Protein AF-0000000072191963 (afdb_homodimer)

Foldseek 3Di:
DDPDDQLAWEWEWELFEQWTWIWIAGSLHTPDIDIDRPSVCCLVCVVVVVVVVCVVSVHDLQRAAEYEYAQDDGDPVRNCSRLVVVVVSCVSHPHWYFYDHFQQLLQLQVCQVVFPAFQEKEWEWEDDDDQKTWIWIWTDHTNLAGTHTPDDIAIDGLLVNLVVVVPDPTQAYEYEACRCLVPVVSNVVQVVDPRYDYDDPSHGRDPSSSSSRRVVTDTDSDRDHHDDDPHPCVLVCVLVVCVVVVHDNVVVNVVVVVVVPPPPDPPD/DDPDDQLAWEWEWELFEQWTWIWIAGSLHTPDIDIDRPSVCCLVCVVVVVVVVCVVSVHDLQRAAEYEYAQDDGDPVRNCSRLVVVVVSCVSHPHWYFYDHFQQLLQLQVCQVVFPAFQEKEWEWEDDDPQKTWIWIWTDHTNLAGTHTPDDIAIDGLLVNLVVVVPDPTQAYEYEACRCLVPVVSNVVQVVDPRYDYDDVSHGRDPSSSSSRRVVTDTHSDRDHHDDDPHPPPLVCVLVVCVVVVHDNVVSNVVVVVVVPPDPDPPD

Nearest PDB structures (foldseek):
  5br9-assembly3_E  TM=8.295E-01  e=6.838E-15  Pseudomonas aeruginosa PAO1
  4y0w-assembly1_B-2  TM=8.269E-01  e=1.492E-14  Pseudomonas aeruginosa PAO579
  4wq5-assembly2_C  TM=8.531E-01  e=8.000E-14  Escherichia coli K-12
  4y0w-assembly1_C-2  TM=8.483E-01  e=7.095E-14  Pseudomonas aeruginosa PAO579
  6z81-assembly2_D  TM=8.475E-01  e=1.293E-13  Escherichia coli

Structure (mmCIF, N/CA/C/O backbone):
data_AF-0000000072191963-model_v1
#
loop_
_entity.id
_entity.type
_entity.pdbx_description
1 polymer 'TsaB protein, required for threonylcarbamoyladenosine (T(6)A) formation in tRNA'
#
loop_
_atom_site.group_PDB
_atom_site.id
_atom_site.type_symbol
_atom_site.label_atom_id
_atom_site.label_alt_id
_atom_site.label_comp_id
_atom_site.label_asym_id
_atom_site.label_entity_id
_atom_site.label_seq_id
_atom_site.pdbx_PDB_ins_code
_atom_site.Cartn_x
_atom_site.Cartn_y
_atom_site.Cartn_z
_atom_site.occupancy
_atom_site.B_iso_or_equiv
_atom_site.auth_seq_id
_atom_site.auth_comp_id
_atom_site.auth_asym_id
_atom_site.auth_atom_id
_atom_site.pdbx_PDB_model_num
ATOM 1 N N . MET A 1 1 ? 4.445 -15 33.094 1 25.83 1 MET A N 1
ATOM 2 C CA . MET A 1 1 ? 4.691 -13.852 32.25 1 25.83 1 MET A CA 1
ATOM 3 C C . MET A 1 1 ? 3.5 -13.594 31.328 1 25.83 1 MET A C 1
ATOM 5 O O . MET A 1 1 ? 3.102 -14.469 30.547 1 25.83 1 MET A O 1
ATOM 9 N N . ASP A 1 2 ? 2.391 -12.797 31.594 1 32.22 2 ASP A N 1
ATOM 10 C CA . ASP A 1 2 ? 0.971 -12.805 31.25 1 32.22 2 ASP A CA 1
ATOM 11 C C . ASP A 1 2 ? 0.77 -12.773 29.734 1 32.22 2 ASP A C 1
ATOM 13 O O . ASP A 1 2 ? 1.275 -11.883 29.062 1 32.22 2 ASP A O 1
ATOM 17 N N . ALA A 1 3 ? 0.631 -13.781 28.938 1 36.81 3 ALA A N 1
ATOM 18 C CA . ALA A 1 3 ? 0.238 -14.141 27.578 1 36.81 3 ALA A CA 1
ATOM 19 C C . ALA A 1 3 ? -0.655 -13.07 26.969 1 36.81 3 ALA A C 1
ATOM 21 O O . ALA A 1 3 ? -1.128 -13.219 25.828 1 36.81 3 ALA A O 1
ATOM 22 N N . GLN A 1 4 ? -1.586 -12.195 27.547 1 42.5 4 GLN A N 1
ATOM 23 C CA . GLN A 1 4 ? -2.82 -11.438 27.359 1 42.5 4 GLN A CA 1
ATOM 24 C C . GLN A 1 4 ? -2.613 -10.273 26.391 1 42.5 4 GLN A C 1
ATOM 26 O O . GLN A 1 4 ? -3.561 -9.828 25.75 1 42.5 4 GLN A O 1
ATOM 31 N N . HIS A 1 5 ? -1.718 -9.055 26.641 1 55.09 5 HIS A N 1
ATOM 32 C CA . HIS A 1 5 ? -2.018 -7.637 26.469 1 55.09 5 HIS A CA 1
ATOM 33 C C . HIS A 1 5 ? -1.832 -7.199 25.016 1 55.09 5 HIS A C 1
ATOM 35 O O . HIS A 1 5 ? -0.91 -6.441 24.719 1 55.09 5 HIS A O 1
ATOM 41 N N . GLY A 1 6 ? -2.178 -7.793 24.188 1 79.06 6 GLY A N 1
ATOM 42 C CA . GLY A 1 6 ? -2.176 -7.266 22.844 1 79.06 6 GLY A CA 1
ATOM 43 C C . GLY A 1 6 ? -2.92 -5.953 22.703 1 79.06 6 GLY A C 1
ATOM 44 O O . GLY A 1 6 ? -3.617 -5.531 23.641 1 79.06 6 GLY A O 1
ATOM 45 N N . THR A 1 7 ? -2.621 -5.059 21.75 1 89.19 7 THR A N 1
ATOM 46 C CA . THR A 1 7 ? -3.227 -3.752 21.531 1 89.19 7 THR A CA 1
ATOM 47 C C . THR A 1 7 ? -4.688 -3.898 21.109 1 89.19 7 THR A C 1
ATOM 49 O O . THR A 1 7 ? -5.445 -2.926 21.125 1 89.19 7 THR A O 1
ATOM 52 N N . GLY A 1 8 ? -5.145 -5.188 20.875 1 95.38 8 GLY A N 1
ATOM 53 C CA . GLY A 1 8 ? -6.531 -5.465 20.531 1 95.38 8 GLY A CA 1
ATOM 54 C C . GLY A 1 8 ? -6.941 -4.871 19.188 1 95.38 8 GLY A C 1
ATOM 55 O O . GLY A 1 8 ? -6.098 -4.633 18.328 1 95.38 8 GLY A O 1
ATOM 56 N N . LEU A 1 9 ? -8.273 -4.738 18.984 1 97.31 9 LEU A N 1
ATOM 57 C CA . LEU A 1 9 ? -8.836 -4.199 17.75 1 97.31 9 LEU A CA 1
ATOM 58 C C . LEU A 1 9 ? -8.602 -2.693 17.672 1 97.31 9 LEU A C 1
ATOM 60 O O . LEU A 1 9 ? -8.852 -1.965 18.641 1 97.31 9 LEU A O 1
ATOM 64 N N . GLU A 1 10 ? -8.109 -2.227 16.547 1 98.31 10 GLU A N 1
ATOM 65 C CA . GLU A 1 10 ? -7.773 -0.818 16.359 1 98.31 10 GLU A CA 1
ATOM 66 C C . GLU A 1 10 ? -8.219 -0.326 14.984 1 98.31 10 GLU A C 1
ATOM 68 O O . GLU A 1 10 ? -8.109 -1.055 13.992 1 98.31 10 GLU A O 1
ATOM 73 N N . LEU A 1 11 ? -8.719 0.907 14.93 1 98.62 11 LEU A N 1
ATOM 74 C CA . LEU A 1 11 ? -9.078 1.602 13.695 1 98.62 11 LEU A CA 1
ATOM 75 C C . LEU A 1 11 ? -8.164 2.795 13.461 1 98.62 11 LEU A C 1
ATOM 77 O O . LEU A 1 11 ? -7.949 3.611 14.359 1 98.62 11 LEU A O 1
ATOM 81 N N . ILE A 1 12 ? -7.562 2.857 12.297 1 98.88 12 ILE A N 1
ATOM 82 C CA . ILE A 1 12 ? -6.715 3.975 11.891 1 98.88 12 ILE A CA 1
ATOM 83 C C . ILE A 1 12 ? -7.363 4.715 10.719 1 98.88 12 ILE A C 1
ATOM 85 O O . ILE A 1 12 ? -7.73 4.098 9.719 1 98.88 12 ILE A O 1
ATOM 89 N N . LEU A 1 13 ? -7.555 6.035 10.828 1 98.69 13 LEU A N 1
ATOM 90 C CA . LEU A 1 13 ? -8.211 6.84 9.805 1 98.69 13 LEU A CA 1
ATOM 91 C C . LEU A 1 13 ? -7.324 7.992 9.359 1 98.69 13 LEU A C 1
ATOM 93 O O . LEU A 1 13 ? -6.652 8.617 10.18 1 98.69 13 LEU A O 1
ATOM 97 N N . ASN A 1 14 ? -7.27 8.273 8.07 1 98.56 14 ASN A N 1
ATOM 98 C CA . ASN A 1 14 ? -6.574 9.414 7.492 1 98.56 14 ASN A CA 1
ATOM 99 C C . ASN A 1 14 ? -7.344 10.008 6.316 1 98.56 14 ASN A C 1
ATOM 101 O O . ASN A 1 14 ? -7.773 9.281 5.422 1 98.56 14 ASN A O 1
ATOM 105 N N . ALA A 1 15 ? -7.602 11.227 6.32 1 97.5 15 ALA A N 1
ATOM 106 C CA . ALA A 1 15 ? -8.195 11.961 5.203 1 97.5 15 ALA A CA 1
ATOM 107 C C . ALA A 1 15 ? -7.59 13.359 5.082 1 97.5 15 ALA A C 1
ATOM 109 O O . ALA A 1 15 ? -8.281 14.312 4.723 1 97.5 15 ALA A O 1
ATOM 110 N N . ALA A 1 16 ? -6.32 13.477 5.457 1 95.31 16 ALA A N 1
ATOM 111 C CA . ALA A 1 16 ? -5.672 14.781 5.555 1 95.31 16 ALA A CA 1
ATOM 112 C C . ALA A 1 16 ? -5.469 15.398 4.172 1 95.31 16 ALA A C 1
ATOM 114 O O . ALA A 1 16 ? -5.504 16.625 4.02 1 95.31 16 ALA A O 1
ATOM 115 N N . GLU A 1 17 ? -5.211 14.57 3.154 1 93.62 17 GLU A N 1
ATOM 116 C CA . GLU A 1 17 ? -4.938 15.156 1.846 1 93.62 17 GLU A CA 1
ATOM 117 C C . GLU A 1 17 ? -5.148 14.141 0.729 1 93.62 17 GLU A C 1
ATOM 119 O O . GLU A 1 17 ? -4.375 13.188 0.591 1 93.62 17 GLU A O 1
ATOM 124 N N . GLY A 1 18 ? -6.203 14.305 -0.065 1 92.88 18 GLY A N 1
ATOM 125 C CA . GLY A 1 18 ? -6.367 13.695 -1.377 1 92.88 18 GLY A CA 1
ATOM 126 C C . GLY A 1 18 ? -6.852 12.258 -1.316 1 92.88 18 GLY A C 1
ATOM 127 O O . GLY A 1 18 ? -7.336 11.719 -2.312 1 92.88 18 GLY A O 1
ATOM 128 N N . VAL A 1 19 ? -6.699 11.562 -0.203 1 96.5 19 VAL A N 1
ATOM 129 C CA . VAL A 1 19 ? -7.059 10.148 -0.099 1 96.5 19 VAL A CA 1
ATOM 130 C C . VAL A 1 19 ? -7.703 9.883 1.259 1 96.5 19 VAL A C 1
ATOM 132 O O . VAL A 1 19 ? -7.273 10.43 2.277 1 96.5 19 VAL A O 1
ATOM 135 N N . LEU A 1 20 ? -8.781 9.125 1.276 1 97.88 20 LEU A N 1
ATOM 136 C CA . LEU A 1 20 ? -9.328 8.555 2.504 1 97.88 20 LEU A CA 1
ATOM 137 C C . LEU A 1 20 ? -8.742 7.176 2.775 1 97.88 20 LEU A C 1
ATOM 139 O O . LEU A 1 20 ? -8.828 6.281 1.933 1 97.88 20 LEU A O 1
ATOM 143 N N . GLN A 1 21 ? -8.078 7.035 3.875 1 98.5 21 GLN A N 1
ATOM 144 C CA . GLN A 1 21 ? -7.473 5.762 4.254 1 98.5 21 GLN A CA 1
ATOM 145 C C . GLN A 1 21 ? -8.125 5.195 5.512 1 98.5 21 GLN A C 1
ATOM 147 O O . GLN A 1 21 ? -8.336 5.918 6.488 1 98.5 21 GLN A O 1
ATOM 152 N N . ILE A 1 22 ? -8.539 3.969 5.492 1 98.62 22 ILE A N 1
ATOM 153 C CA . ILE A 1 22 ? -9.148 3.215 6.582 1 98.62 22 ILE A CA 1
ATOM 154 C C . ILE A 1 22 ? -8.352 1.937 6.832 1 98.62 22 ILE A C 1
ATOM 156 O O . ILE A 1 22 ? -8.219 1.096 5.938 1 98.62 22 ILE A O 1
ATOM 160 N N . VAL A 1 23 ? -7.793 1.789 7.992 1 98.81 23 VAL A N 1
ATOM 161 C CA . VAL A 1 23 ? -7.027 0.593 8.328 1 98.81 23 VAL A CA 1
ATOM 162 C C . VAL A 1 23 ? -7.574 -0.024 9.617 1 98.81 23 VAL A C 1
ATOM 164 O O . VAL A 1 23 ? -7.828 0.685 10.594 1 98.81 23 VAL A O 1
ATOM 167 N N . VAL A 1 24 ? -7.82 -1.275 9.625 1 98.56 24 VAL A N 1
ATOM 168 C CA . VAL A 1 24 ? -8.211 -2.031 10.812 1 98.56 24 VAL A CA 1
ATOM 169 C C . VAL A 1 24 ? -7.117 -3.033 11.172 1 98.56 24 VAL A C 1
ATOM 171 O O . VAL A 1 24 ? -6.66 -3.799 10.312 1 98.56 24 VAL A O 1
ATOM 174 N N . THR A 1 25 ? -6.664 -2.986 12.344 1 98.06 25 THR A N 1
ATOM 175 C CA . THR A 1 25 ? -5.66 -3.928 12.836 1 98.06 25 THR A CA 1
ATOM 176 C C . THR A 1 25 ? -6.164 -4.66 14.07 1 98.06 25 THR A C 1
ATOM 178 O O . THR A 1 25 ? -7.098 -4.203 14.734 1 98.06 25 THR A O 1
ATOM 181 N N . GLU A 1 26 ? -5.684 -5.758 14.359 1 97.25 26 GLU A N 1
ATOM 182 C CA . GLU A 1 26 ? -5.82 -6.496 15.609 1 97.25 26 GLU A CA 1
ATOM 183 C C . GLU A 1 26 ? -4.461 -6.941 16.141 1 97.25 26 GLU A C 1
ATOM 185 O O . GLU A 1 26 ? -3.709 -7.625 15.438 1 97.25 26 GLU A O 1
ATOM 190 N N . ASP A 1 27 ? -4.148 -6.508 17.344 1 96.62 27 ASP A N 1
ATOM 191 C CA . ASP A 1 27 ? -2.834 -6.773 17.922 1 96.62 27 ASP A CA 1
ATOM 192 C C . ASP A 1 27 ? -1.719 -6.43 16.938 1 96.62 27 ASP A C 1
ATOM 194 O O . ASP A 1 27 ? -0.814 -7.234 16.703 1 96.62 27 ASP A O 1
ATOM 198 N N . GLU A 1 28 ? -1.918 -5.301 16.203 1 93.62 28 GLU A N 1
ATOM 199 C CA . GLU A 1 28 ? -0.947 -4.645 15.336 1 93.62 28 GLU A CA 1
ATOM 200 C C . GLU A 1 28 ? -0.779 -5.402 14.023 1 93.62 28 GLU A C 1
ATOM 202 O O . GLU A 1 28 ? 0.111 -5.09 13.234 1 93.62 28 GLU A O 1
ATOM 207 N N . HIS A 1 29 ? -1.646 -6.371 13.781 1 95.06 29 HIS A N 1
ATOM 208 C CA . HIS A 1 29 ? -1.718 -7.035 12.484 1 95.06 29 HIS A CA 1
ATOM 209 C C . HIS A 1 29 ? -2.859 -6.477 11.641 1 95.06 29 HIS A C 1
ATOM 211 O O . HIS A 1 29 ? -3.984 -6.336 12.125 1 95.06 29 HIS A O 1
ATOM 217 N N . ILE A 1 30 ? -2.559 -6.188 10.453 1 97.44 30 ILE A N 1
ATOM 218 C CA . ILE A 1 30 ? -3.559 -5.574 9.586 1 97.44 30 ILE A CA 1
ATOM 219 C C . ILE A 1 30 ? -4.625 -6.602 9.219 1 97.44 30 ILE A C 1
ATOM 221 O O . ILE A 1 30 ? -4.305 -7.707 8.773 1 97.44 30 ILE A O 1
ATOM 225 N N . LEU A 1 31 ? -5.883 -6.254 9.422 1 97.62 31 LEU A N 1
ATOM 226 C CA . LEU A 1 31 ? -7.012 -7.051 8.961 1 97.62 31 LEU A CA 1
ATOM 227 C C . LEU A 1 31 ? -7.527 -6.539 7.617 1 97.62 31 LEU A C 1
ATOM 229 O O . LEU A 1 31 ? -7.957 -7.324 6.773 1 97.62 31 LEU A O 1
ATOM 233 N N . CYS A 1 32 ? -7.473 -5.215 7.477 1 98 32 CYS A N 1
ATOM 234 C CA . CYS A 1 32 ? -7.945 -4.578 6.254 1 98 32 CYS A CA 1
ATOM 235 C C . CYS A 1 32 ? -7.316 -3.199 6.078 1 98 32 CYS A C 1
ATOM 237 O O . CYS A 1 32 ? -7.109 -2.479 7.055 1 98 32 CYS A O 1
ATOM 239 N N . ALA A 1 33 ? -6.992 -2.865 4.879 1 98.5 33 ALA A N 1
ATOM 240 C CA . ALA A 1 33 ? -6.531 -1.534 4.496 1 98.5 33 ALA A CA 1
ATOM 241 C C . ALA A 1 33 ? -7.23 -1.058 3.225 1 98.5 33 ALA A C 1
ATOM 243 O O . ALA A 1 33 ? -7.266 -1.774 2.223 1 98.5 33 ALA A O 1
ATOM 244 N N . GLN A 1 34 ? -7.812 0.126 3.314 1 98.19 34 GLN A N 1
ATOM 245 C CA . GLN A 1 34 ? -8.5 0.708 2.166 1 98.19 34 GLN A CA 1
ATOM 246 C C . GLN A 1 34 ? -7.977 2.107 1.861 1 98.19 34 GLN A C 1
ATOM 248 O O . GLN A 1 34 ? -7.695 2.883 2.777 1 98.19 34 GLN A O 1
ATOM 253 N N . GLU A 1 35 ? -7.84 2.404 0.641 1 98.12 35 GLU A N 1
ATOM 254 C CA . GLU A 1 35 ? -7.555 3.738 0.123 1 98.12 35 GLU A CA 1
ATOM 255 C C . GLU A 1 35 ? -8.594 4.164 -0.906 1 98.12 35 GLU A C 1
ATOM 257 O O . GLU A 1 35 ? -8.867 3.438 -1.864 1 98.12 35 GLU A O 1
ATOM 262 N N . TRP A 1 36 ? -9.234 5.254 -0.66 1 97.69 36 TRP A N 1
ATOM 263 C CA . TRP A 1 36 ? -10.219 5.84 -1.561 1 97.69 36 TRP A CA 1
ATOM 264 C C . TRP A 1 36 ? -9.727 7.176 -2.111 1 97.69 36 TRP A C 1
ATOM 266 O O . TRP A 1 36 ? -9.555 8.141 -1.358 1 97.69 36 TRP A O 1
ATOM 276 N N . TYR A 1 37 ? -9.484 7.195 -3.412 1 95.88 37 TYR A N 1
ATOM 277 C CA . TYR A 1 37 ? -8.938 8.391 -4.039 1 95.88 37 TYR A CA 1
ATOM 278 C C . TYR A 1 37 ? -10.047 9.289 -4.578 1 95.88 37 TYR A C 1
ATOM 280 O O . TYR A 1 37 ? -10.008 9.703 -5.738 1 95.88 37 TYR A O 1
ATOM 288 N N . ARG A 1 38 ? -11.078 9.414 -3.859 1 88.81 38 ARG A N 1
ATOM 289 C CA . ARG A 1 38 ? -12.203 10.32 -4.059 1 88.81 38 ARG A CA 1
ATOM 290 C C . ARG A 1 38 ? -12.469 11.148 -2.811 1 88.81 38 ARG A C 1
ATOM 292 O O . ARG A 1 38 ? -13.555 11.086 -2.234 1 88.81 38 ARG A O 1
ATOM 299 N N . SER A 1 39 ? -11.508 11.922 -2.555 1 80.94 39 SER A N 1
ATOM 300 C CA . SER A 1 39 ? -11.547 12.648 -1.292 1 80.94 39 SER A CA 1
ATOM 301 C C . SER A 1 39 ? -12.766 13.57 -1.227 1 80.94 39 SER A C 1
ATOM 303 O O . SER A 1 39 ? -13.281 13.852 -0.141 1 80.94 39 SER A O 1
ATOM 305 N N . GLU A 1 40 ? -13.289 14.023 -2.324 1 84.75 40 GLU A N 1
ATOM 306 C CA . GLU A 1 40 ? -14.461 14.891 -2.375 1 84.75 40 GLU A CA 1
ATOM 307 C C . GLU A 1 40 ? -15.719 14.148 -1.935 1 84.75 40 GLU A C 1
ATOM 309 O O . GLU A 1 40 ? -16.734 14.766 -1.604 1 84.75 40 GLU A O 1
ATOM 314 N N . ARG A 1 41 ? -15.602 12.852 -1.832 1 86.94 41 ARG A N 1
ATOM 315 C CA . ARG A 1 41 ? -16.75 12.031 -1.437 1 86.94 41 ARG A CA 1
ATOM 316 C C . ARG A 1 41 ? -16.484 11.336 -0.102 1 86.94 41 ARG A C 1
ATOM 318 O O . ARG A 1 41 ? -17.172 10.367 0.244 1 86.94 41 ARG A O 1
ATOM 325 N N . ALA A 1 42 ? -15.477 11.781 0.571 1 89 42 ALA A N 1
ATOM 326 C CA . ALA A 1 42 ? -15.062 11.086 1.788 1 89 42 ALA A CA 1
ATOM 327 C C . ALA A 1 42 ? -16.219 10.984 2.779 1 89 42 ALA A C 1
ATOM 329 O O . ALA A 1 42 ? -16.391 9.961 3.441 1 89 42 ALA A O 1
ATOM 330 N N . THR A 1 43 ? -17.016 12.023 2.902 1 88.38 43 THR A N 1
ATOM 331 C CA . THR A 1 43 ? -18.141 12.047 3.834 1 88.38 43 THR A CA 1
ATOM 332 C C . THR A 1 43 ? -19.156 10.969 3.488 1 88.38 43 THR A C 1
ATOM 334 O O . THR A 1 43 ? -19.703 10.312 4.379 1 88.38 43 THR A O 1
ATOM 337 N N . GLU A 1 44 ? -19.328 10.781 2.225 1 92.69 44 GLU A N 1
ATOM 338 C CA . GLU A 1 44 ? -20.297 9.789 1.758 1 92.69 44 GLU A CA 1
ATOM 339 C C . GLU A 1 44 ? -19.734 8.383 1.824 1 92.69 44 GLU A C 1
ATOM 341 O O . GLU A 1 44 ? -20.469 7.41 1.995 1 92.69 44 GLU A O 1
ATOM 346 N N . ILE A 1 45 ? -18.453 8.25 1.747 1 95.25 45 ILE A N 1
ATOM 347 C CA . ILE A 1 45 ? -17.797 6.957 1.604 1 95.25 45 ILE A CA 1
ATOM 348 C C . ILE A 1 45 ? -17.516 6.367 2.984 1 95.25 45 ILE A C 1
ATOM 350 O O . ILE A 1 45 ? -17.641 5.16 3.189 1 95.25 45 ILE A O 1
ATOM 354 N N . LEU A 1 46 ? -17.141 7.211 3.93 1 96.81 46 LEU A N 1
ATOM 355 C CA . LEU A 1 46 ? -16.547 6.742 5.172 1 96.81 46 LEU A CA 1
ATOM 356 C C . LEU A 1 46 ? -17.516 5.871 5.953 1 96.81 46 LEU A C 1
ATOM 358 O O . LEU A 1 46 ? -17.203 4.734 6.312 1 96.81 46 LEU A O 1
ATOM 362 N N . ALA A 1 47 ? -18.734 6.344 6.223 1 95 47 ALA A N 1
ATOM 363 C CA . ALA A 1 47 ? -19.688 5.629 7.074 1 95 47 ALA A CA 1
ATOM 364 C C . ALA A 1 47 ? -20.078 4.289 6.457 1 95 47 ALA A C 1
ATOM 366 O O . ALA A 1 47 ? -19.984 3.248 7.105 1 95 47 ALA A O 1
ATOM 367 N N . PRO A 1 48 ? -20.5 4.25 5.129 1 94.81 48 PRO A N 1
ATOM 368 C CA . PRO A 1 48 ? -20.797 2.963 4.496 1 94.81 48 PRO A CA 1
ATOM 369 C C . PRO A 1 48 ? -19.594 2.014 4.504 1 94.81 48 PRO A C 1
ATOM 371 O O . PRO A 1 48 ? -19.766 0.804 4.684 1 94.81 48 PRO A O 1
ATOM 374 N N . ALA A 1 49 ? -18.406 2.52 4.246 1 95.88 49 ALA A N 1
ATOM 375 C CA . ALA A 1 49 ? -17.203 1.688 4.25 1 95.88 49 ALA A CA 1
ATOM 376 C C . ALA A 1 49 ? -16.984 1.041 5.617 1 95.88 49 ALA A C 1
ATOM 378 O O . ALA A 1 49 ? -16.672 -0.148 5.703 1 95.88 49 ALA A O 1
ATOM 379 N N . LEU A 1 50 ? -17.188 1.828 6.664 1 97 50 LEU A N 1
ATOM 380 C CA . LEU A 1 50 ? -17.016 1.304 8.016 1 97 50 LEU A CA 1
ATOM 381 C C . LEU A 1 50 ? -18.047 0.22 8.305 1 97 50 LEU A C 1
ATOM 383 O O . LEU A 1 50 ? -17.734 -0.79 8.938 1 97 50 LEU A O 1
ATOM 387 N N . ALA A 1 51 ? -19.266 0.446 7.883 1 95.5 51 ALA A N 1
ATOM 388 C CA . ALA A 1 51 ? -20.328 -0.544 8.086 1 95.5 51 ALA A CA 1
ATOM 389 C C . ALA A 1 51 ? -19.984 -1.854 7.375 1 95.5 51 ALA A C 1
ATOM 391 O O . ALA A 1 51 ? -20.109 -2.932 7.965 1 95.5 51 ALA A O 1
ATOM 392 N N . GLU A 1 52 ? -19.594 -1.744 6.137 1 94.12 52 GLU A N 1
ATOM 393 C CA . GLU A 1 52 ? -19.219 -2.916 5.352 1 94.12 52 GLU A CA 1
ATOM 394 C C . GLU A 1 52 ? -18.016 -3.639 5.973 1 94.12 52 GLU A C 1
ATOM 396 O O . GLU A 1 52 ? -17.984 -4.871 6.016 1 94.12 52 GLU A O 1
ATOM 401 N N . LEU A 1 53 ? -17.047 -2.904 6.434 1 95.69 53 LEU A N 1
ATOM 402 C CA . LEU A 1 53 ? -15.852 -3.471 7.062 1 95.69 53 LEU A CA 1
ATOM 403 C C . LEU A 1 53 ? -16.234 -4.297 8.289 1 95.69 53 LEU A C 1
ATOM 405 O O . LEU A 1 53 ? -15.75 -5.422 8.453 1 95.69 53 LEU A O 1
ATOM 409 N N . ALA A 1 54 ? -17.094 -3.723 9.133 1 95.81 54 ALA A N 1
ATOM 410 C CA . ALA A 1 54 ? -17.5 -4.422 10.344 1 95.81 54 ALA A CA 1
ATOM 411 C C . ALA A 1 54 ? -18.203 -5.742 10 1 95.81 54 ALA A C 1
ATOM 413 O O . ALA A 1 54 ? -17.906 -6.777 10.602 1 95.81 54 ALA A O 1
ATOM 414 N N . THR A 1 55 ? -19.047 -5.703 9 1 94.5 55 THR A N 1
ATOM 415 C CA . THR A 1 55 ? -19.797 -6.887 8.578 1 94.5 55 THR A CA 1
ATOM 416 C C . THR A 1 55 ? -18.859 -7.938 8 1 94.5 55 THR A C 1
ATOM 418 O O . THR A 1 55 ? -18.891 -9.102 8.398 1 94.5 55 THR A O 1
ATOM 421 N N . SER A 1 56 ? -17.984 -7.535 7.102 1 93.88 56 SER A N 1
ATOM 422 C CA . SER A 1 56 ? -17.094 -8.438 6.375 1 93.88 56 SER A CA 1
ATOM 423 C C . SER A 1 56 ? -16.078 -9.07 7.309 1 93.88 56 SER A C 1
ATOM 425 O O . SER A 1 56 ? -15.695 -10.234 7.129 1 93.88 56 SER A O 1
ATOM 427 N N . LEU A 1 57 ? -15.609 -8.328 8.297 1 94.5 57 LEU A N 1
ATOM 428 C CA . LEU A 1 57 ? -14.602 -8.828 9.227 1 94.5 57 LEU A CA 1
ATOM 429 C C . LEU A 1 57 ? -15.258 -9.531 10.414 1 94.5 57 LEU A C 1
ATOM 431 O O . LEU A 1 57 ? -14.578 -10.203 11.195 1 94.5 57 LEU A O 1
ATOM 435 N N . GLY A 1 58 ? -16.578 -9.359 10.578 1 94.19 58 GLY A N 1
ATOM 436 C CA . GLY A 1 58 ? -17.266 -9.938 11.719 1 94.19 58 GLY A CA 1
ATOM 437 C C . GLY A 1 58 ? -16.906 -9.281 13.039 1 94.19 58 GLY A C 1
ATOM 438 O O . GLY A 1 58 ? -16.703 -9.969 14.047 1 94.19 58 GLY A O 1
ATOM 439 N N . ILE A 1 59 ? -16.688 -7.996 13.039 1 94.44 59 ILE A N 1
ATOM 440 C CA . ILE A 1 59 ? -16.312 -7.281 14.25 1 94.44 59 ILE A CA 1
ATOM 441 C C . ILE A 1 59 ? -17.406 -6.273 14.617 1 94.44 59 ILE A C 1
ATOM 443 O O . ILE A 1 59 ? -18.281 -5.973 13.805 1 94.44 59 ILE A O 1
ATOM 447 N N . ARG A 1 60 ? -17.406 -5.844 15.883 1 96.12 60 ARG A N 1
ATOM 448 C CA . ARG A 1 60 ? -18.203 -4.727 16.375 1 96.12 60 ARG A CA 1
ATOM 449 C C . ARG A 1 60 ? -17.328 -3.523 16.703 1 96.12 60 ARG A C 1
ATOM 451 O O . ARG A 1 60 ? -16.297 -3.662 17.359 1 96.12 60 ARG A O 1
ATOM 458 N N . TRP A 1 61 ? -17.688 -2.398 16.234 1 95.81 61 TRP A N 1
ATOM 459 C CA . TRP A 1 61 ? -16.891 -1.197 16.469 1 95.81 61 TRP A CA 1
ATOM 460 C C . TRP A 1 61 ? -16.828 -0.875 17.953 1 95.81 61 TRP A C 1
ATOM 462 O O . TRP A 1 61 ? -15.898 -0.22 18.422 1 95.81 61 TRP A O 1
ATOM 472 N N . SER A 1 62 ? -17.812 -1.338 18.75 1 95.44 62 SER A N 1
ATOM 473 C CA . SER A 1 62 ? -17.797 -1.155 20.203 1 95.44 62 SER A CA 1
ATOM 474 C C . SER A 1 62 ? -16.656 -1.92 20.844 1 95.44 62 SER A C 1
ATOM 476 O O . SER A 1 62 ? -16.312 -1.682 22.016 1 95.44 62 SER A O 1
ATOM 478 N N . ASP A 1 63 ? -16.062 -2.834 20.141 1 96.12 63 ASP A N 1
ATOM 479 C CA . ASP A 1 63 ? -14.977 -3.66 20.672 1 96.12 63 ASP A CA 1
ATOM 480 C C . ASP A 1 63 ? -13.625 -2.996 20.453 1 96.12 63 ASP A C 1
ATOM 482 O O . ASP A 1 63 ? -12.594 -3.51 20.906 1 96.12 63 ASP A O 1
ATOM 486 N N . LEU A 1 64 ? -13.617 -1.867 19.812 1 97 64 LEU A N 1
ATOM 487 C CA . LEU A 1 64 ? -12.367 -1.153 19.578 1 97 64 LEU A CA 1
ATOM 488 C C . LEU A 1 64 ? -11.68 -0.814 20.891 1 97 64 LEU A C 1
ATOM 490 O O . LEU A 1 64 ? -12.312 -0.287 21.812 1 97 64 LEU A O 1
ATOM 494 N N . ARG A 1 65 ? -10.438 -1.107 20.922 1 97.06 65 ARG A N 1
ATOM 495 C CA . ARG A 1 65 ? -9.633 -0.698 22.062 1 97.06 65 ARG A CA 1
ATOM 496 C C . ARG A 1 65 ? -8.914 0.617 21.781 1 97.06 65 ARG A C 1
ATOM 498 O O . ARG A 1 65 ? -8.711 1.424 22.703 1 97.06 65 ARG A O 1
ATOM 505 N N . ARG A 1 66 ? -8.594 0.811 20.547 1 97.62 66 ARG A N 1
ATOM 506 C CA . ARG A 1 66 ? -7.824 1.979 20.141 1 97.62 66 ARG A CA 1
ATOM 507 C C . ARG A 1 66 ? -8.328 2.535 18.812 1 97.62 66 ARG A C 1
ATOM 509 O O . ARG A 1 66 ? -8.781 1.782 17.953 1 97.62 66 ARG A O 1
ATOM 516 N N . MET A 1 67 ? -8.281 3.811 18.688 1 98.31 67 MET A N 1
ATOM 517 C CA . MET A 1 67 ? -8.438 4.504 17.422 1 98.31 67 MET A CA 1
ATOM 518 C C . MET A 1 67 ? -7.344 5.543 17.219 1 98.31 67 MET A C 1
ATOM 520 O O . MET A 1 67 ? -7.031 6.309 18.125 1 98.31 67 MET A O 1
ATOM 524 N N . ALA A 1 68 ? -6.715 5.523 16.109 1 98.69 68 ALA A N 1
ATOM 525 C CA . ALA A 1 68 ? -5.73 6.531 15.734 1 98.69 68 ALA A CA 1
ATOM 526 C C . ALA A 1 68 ? -6.184 7.305 14.5 1 98.69 68 ALA A C 1
ATOM 528 O O . ALA A 1 68 ? -6.578 6.703 13.492 1 98.69 68 ALA A O 1
ATOM 529 N N . CYS A 1 69 ? -6.176 8.609 14.562 1 98.62 69 CYS A N 1
ATOM 530 C CA . CYS A 1 69 ? -6.605 9.453 13.453 1 98.62 69 CYS A CA 1
ATOM 531 C C . CYS A 1 69 ? -5.555 10.508 13.133 1 98.62 69 CYS A C 1
ATOM 533 O O . CYS A 1 69 ? -5 11.125 14.039 1 98.62 69 CYS A O 1
ATOM 535 N N . VAL A 1 70 ? -5.262 10.664 11.852 1 98.56 70 VAL A N 1
ATOM 536 C CA . VAL A 1 70 ? -4.406 11.773 11.453 1 98.56 70 VAL A CA 1
ATOM 537 C C . VAL A 1 70 ? -5.102 13.102 11.758 1 98.56 70 VAL A C 1
ATOM 539 O O . VAL A 1 70 ? -6.223 13.336 11.305 1 98.56 70 VAL A O 1
ATOM 542 N N . ARG A 1 71 ? -4.445 13.914 12.453 1 97.06 71 ARG A N 1
ATOM 543 C CA . ARG A 1 71 ? -5.094 15.133 12.938 1 97.06 71 ARG A CA 1
ATOM 544 C C . ARG A 1 71 ? -4.641 16.344 12.141 1 97.06 71 ARG A C 1
ATOM 546 O O . ARG A 1 71 ? -5.113 17.469 12.375 1 97.06 71 ARG A O 1
ATOM 553 N N . GLY A 1 72 ? -3.686 16.25 11.281 1 94.81 72 GLY A N 1
ATOM 554 C CA . GLY A 1 72 ? -3.246 17.344 10.438 1 94.81 72 GLY A CA 1
ATOM 555 C C . GLY A 1 72 ? -1.739 17.516 10.422 1 94.81 72 GLY A C 1
ATOM 556 O O . GLY A 1 72 ? -1.005 16.672 10.93 1 94.81 72 GLY A O 1
ATOM 557 N N . PRO A 1 73 ? -1.349 18.531 9.789 1 94.19 73 PRO A N 1
ATOM 558 C CA . PRO A 1 73 ? -2.107 19.484 8.977 1 94.19 73 PRO A CA 1
ATOM 559 C C . PRO A 1 73 ? -2.652 18.875 7.691 1 94.19 73 PRO A C 1
ATOM 561 O O . PRO A 1 73 ? -2.268 17.75 7.328 1 94.19 73 PRO A O 1
ATOM 564 N N . GLY A 1 74 ? -3.658 19.609 7.066 1 92 74 GLY A N 1
ATOM 565 C CA . GLY A 1 74 ? -4.246 19.125 5.824 1 92 74 GLY A CA 1
ATOM 566 C C . GLY A 1 74 ? -5.66 19.641 5.602 1 92 74 GLY A C 1
ATOM 567 O O . GLY A 1 74 ? -6.012 20.734 6.051 1 92 74 GLY A O 1
ATOM 568 N N . SER A 1 75 ? -6.426 18.953 4.871 1 90.69 75 SER A N 1
ATOM 569 C CA . SER A 1 75 ? -7.793 19.297 4.496 1 90.69 75 SER A CA 1
ATOM 570 C C . SER A 1 75 ? -8.648 19.594 5.727 1 90.69 75 SER A C 1
ATOM 572 O O . SER A 1 75 ? -8.781 18.75 6.609 1 90.69 75 SER A O 1
ATOM 574 N N . PHE A 1 76 ? -9.203 20.766 5.836 1 89.62 76 PHE A N 1
ATOM 575 C CA . PHE A 1 76 ? -10.07 21.172 6.941 1 89.62 76 PHE A CA 1
ATOM 576 C C . PHE A 1 76 ? -11.25 20.219 7.082 1 89.62 76 PHE A C 1
ATOM 578 O O . PHE A 1 76 ? -11.508 19.703 8.172 1 89.62 76 PHE A O 1
ATOM 585 N N . THR A 1 77 ? -11.891 19.844 5.984 1 91.31 77 THR A N 1
ATOM 586 C CA . THR A 1 77 ? -13.055 18.953 5.961 1 91.31 77 THR A CA 1
ATOM 587 C C . THR A 1 77 ? -12.641 17.516 6.258 1 91.31 77 THR A C 1
ATOM 589 O O . THR A 1 77 ? -13.281 16.844 7.062 1 91.31 77 THR A O 1
ATOM 592 N N . GLY A 1 78 ? -11.578 17.031 5.676 1 94.62 78 GLY A N 1
ATOM 593 C CA . GLY A 1 78 ? -11.133 15.648 5.836 1 94.62 78 GLY A CA 1
ATOM 594 C C . GLY A 1 78 ? -10.734 15.312 7.258 1 94.62 78 GLY A C 1
ATOM 595 O O . GLY A 1 78 ? -11.117 14.266 7.781 1 94.62 78 GLY A O 1
ATOM 596 N N . ILE A 1 79 ? -9.992 16.219 7.859 1 95.12 79 ILE A N 1
ATOM 597 C CA . ILE A 1 79 ? -9.523 16.016 9.227 1 95.12 79 ILE A CA 1
ATOM 598 C C . ILE A 1 79 ? -10.719 15.977 10.18 1 95.12 79 ILE A C 1
ATOM 600 O O . ILE A 1 79 ? -10.836 15.055 10.992 1 95.12 79 ILE A O 1
ATOM 604 N N . ARG A 1 80 ? -11.602 16.875 10.055 1 94.94 80 ARG A N 1
ATOM 605 C CA . ARG A 1 80 ? -12.75 16.938 10.945 1 94.94 80 ARG A CA 1
ATOM 606 C C . ARG A 1 80 ? -13.664 15.734 10.75 1 94.94 80 ARG A C 1
ATOM 608 O O . ARG A 1 80 ? -14.273 15.242 11.695 1 94.94 80 ARG A O 1
ATOM 615 N N . LEU A 1 81 ? -13.789 15.336 9.508 1 96.5 81 LEU A N 1
ATOM 616 C CA . LEU A 1 81 ? -14.602 14.156 9.219 1 96.5 81 LEU A CA 1
ATOM 617 C C . LEU A 1 81 ? -14.102 12.945 10.008 1 96.5 81 LEU A C 1
ATOM 619 O O . LEU A 1 81 ? -14.891 12.266 10.672 1 96.5 81 LEU A O 1
ATOM 623 N N . THR A 1 82 ? -12.82 12.648 9.945 1 97.5 82 THR A N 1
ATOM 624 C CA . THR A 1 82 ? -12.258 11.469 10.602 1 97.5 82 THR A CA 1
ATOM 625 C C . THR A 1 82 ? -12.305 11.625 12.125 1 97.5 82 THR A C 1
ATOM 627 O O . THR A 1 82 ? -12.625 10.672 12.836 1 97.5 82 THR A O 1
ATOM 630 N N . LEU A 1 83 ? -12.016 12.859 12.594 1 97.31 83 LEU A N 1
ATOM 631 C CA . LEU A 1 83 ? -12.016 13.086 14.031 1 97.31 83 LEU A CA 1
ATOM 632 C C . LEU A 1 83 ? -13.422 13 14.594 1 97.31 83 LEU A C 1
ATOM 634 O O . LEU A 1 83 ? -13.633 12.445 15.68 1 97.31 83 LEU A O 1
ATOM 638 N N . ALA A 1 84 ? -14.398 13.516 13.922 1 96.81 84 ALA A N 1
ATOM 639 C CA . ALA A 1 84 ? -15.789 13.422 14.359 1 96.81 84 ALA A CA 1
ATOM 640 C C . ALA A 1 84 ? -16.266 11.969 14.359 1 96.81 84 ALA A C 1
ATOM 642 O O . ALA A 1 84 ? -17 11.547 15.258 1 96.81 84 ALA A O 1
ATOM 643 N N . THR A 1 85 ? -15.914 11.25 13.312 1 96.88 85 THR A N 1
ATOM 644 C CA . THR A 1 85 ? -16.25 9.836 13.234 1 96.88 85 THR A CA 1
ATOM 645 C C . THR A 1 85 ? -15.656 9.07 14.414 1 96.88 85 THR A C 1
ATOM 647 O O . THR A 1 85 ? -16.344 8.273 15.047 1 96.88 85 THR A O 1
ATOM 650 N N . ALA A 1 86 ? -14.391 9.32 14.703 1 97 86 ALA A N 1
ATOM 651 C CA . ALA A 1 86 ? -13.727 8.672 15.836 1 97 86 ALA A CA 1
ATOM 652 C C . ALA A 1 86 ? -14.438 9.008 17.156 1 97 86 ALA A C 1
ATOM 654 O O . ALA A 1 86 ? -14.641 8.125 17.984 1 97 86 ALA A O 1
ATOM 655 N N . ALA A 1 87 ? -14.758 10.258 17.312 1 95.75 87 ALA A N 1
ATOM 656 C CA . ALA A 1 87 ? -15.461 10.68 18.516 1 95.75 87 ALA A CA 1
ATOM 657 C C . ALA A 1 87 ? -16.797 9.953 18.672 1 95.75 87 ALA A C 1
ATOM 659 O O . ALA A 1 87 ? -17.156 9.516 19.766 1 95.75 87 ALA A O 1
ATOM 660 N N . ALA A 1 88 ? -17.516 9.82 17.609 1 95.06 88 ALA A N 1
ATOM 661 C CA . ALA A 1 88 ? -18.797 9.125 17.625 1 95.06 88 ALA A CA 1
ATOM 662 C C . ALA A 1 88 ? -18.625 7.652 17.984 1 95.06 88 ALA A C 1
ATOM 664 O O . ALA A 1 88 ? -19.359 7.113 18.797 1 95.06 88 ALA A O 1
ATOM 665 N N . LEU A 1 89 ? -17.656 6.996 17.344 1 95.44 89 LEU A N 1
ATOM 666 C CA . LEU A 1 89 ? -17.391 5.582 17.609 1 95.44 89 LEU A CA 1
ATOM 667 C C . LEU A 1 89 ? -16.969 5.355 19.047 1 95.44 89 LEU A C 1
ATOM 669 O O . LEU A 1 89 ? -17.312 4.336 19.656 1 95.44 89 LEU A O 1
ATOM 673 N N . ARG A 1 90 ? -16.188 6.281 19.516 1 93.94 90 ARG A N 1
ATOM 674 C CA . ARG A 1 90 ? -15.727 6.188 20.891 1 93.94 90 ARG A CA 1
ATOM 675 C C . ARG A 1 90 ? -16.906 6.18 21.875 1 93.94 90 ARG A C 1
ATOM 677 O O . ARG A 1 90 ? -16.844 5.527 22.922 1 93.94 90 ARG A O 1
ATOM 684 N N . ARG A 1 91 ? -17.875 6.891 21.625 1 91.94 91 ARG A N 1
ATOM 685 C CA . ARG A 1 91 ? -19.047 6.984 22.5 1 91.94 91 ARG A CA 1
ATOM 686 C C . ARG A 1 91 ? -19.75 5.637 22.625 1 91.94 91 ARG A C 1
ATOM 688 O O . ARG A 1 91 ? -20.469 5.398 23.594 1 91.94 91 ARG A O 1
ATOM 695 N N . CYS A 1 92 ? -19.531 4.762 21.672 1 89.62 92 CYS A N 1
ATOM 696 C CA . CYS A 1 92 ? -20.156 3.443 21.672 1 89.62 92 CYS A CA 1
ATOM 697 C C . CYS A 1 92 ? -19.297 2.438 22.438 1 89.62 92 CYS A C 1
ATOM 699 O O . CYS A 1 92 ? -19.719 1.301 22.656 1 89.62 92 CYS A O 1
ATOM 701 N N . GLY A 1 93 ? -18.156 2.863 22.875 1 91.38 93 GLY A N 1
ATOM 702 C CA . GLY A 1 93 ? -17.234 1.931 23.516 1 91.38 93 GLY A CA 1
ATOM 703 C C . GLY A 1 93 ? -16.234 2.609 24.438 1 91.38 93 GLY A C 1
ATOM 704 O O . GLY A 1 93 ? -16.547 3.605 25.078 1 91.38 93 GLY A O 1
ATOM 705 N N . ARG A 1 94 ? -15.07 1.94 24.562 1 90.31 94 ARG A N 1
ATOM 706 C CA . ARG A 1 94 ? -14.062 2.418 25.5 1 90.31 94 ARG A CA 1
ATOM 707 C C . ARG A 1 94 ? -12.719 2.621 24.797 1 90.31 94 ARG A C 1
ATOM 709 O O . ARG A 1 94 ? -11.664 2.518 25.422 1 90.31 94 ARG A O 1
ATOM 716 N N . ALA A 1 95 ? -12.883 2.891 23.578 1 96.19 95 ALA A N 1
ATOM 717 C CA . ALA A 1 95 ? -11.641 2.994 22.812 1 96.19 95 ALA A CA 1
ATOM 718 C C . ALA A 1 95 ? -10.844 4.227 23.234 1 96.19 95 ALA A C 1
ATOM 720 O O . ALA A 1 95 ? -11.414 5.293 23.469 1 96.19 95 ALA A O 1
ATOM 721 N N . GLN A 1 96 ? -9.578 4.094 23.391 1 97.5 96 GLN A N 1
ATOM 722 C CA . GLN A 1 96 ? -8.664 5.227 23.531 1 97.5 96 GLN A CA 1
ATOM 723 C C . GLN A 1 96 ? -8.273 5.805 22.188 1 97.5 96 GLN A C 1
ATOM 725 O O . GLN A 1 96 ? -8.258 5.094 21.172 1 97.5 96 GLN A O 1
ATOM 730 N N . LEU A 1 97 ? -8.016 7.125 22.188 1 97.94 97 LEU A N 1
ATOM 731 C CA . LEU A 1 97 ? -7.762 7.812 20.922 1 97.94 97 LEU A CA 1
ATOM 732 C C . LEU A 1 97 ? -6.348 8.383 20.891 1 97.94 97 LEU A C 1
ATOM 734 O O . LEU A 1 97 ? -5.836 8.844 21.906 1 97.94 97 LEU A O 1
ATOM 738 N N . ALA A 1 98 ? -5.754 8.383 19.75 1 98.31 98 ALA A N 1
ATOM 739 C CA . ALA A 1 98 ? -4.469 9.031 19.516 1 98.31 98 ALA A CA 1
ATOM 740 C C . ALA A 1 98 ? -4.496 9.844 18.219 1 98.31 98 ALA A C 1
ATOM 742 O O . ALA A 1 98 ? -5.016 9.383 17.203 1 98.31 98 ALA A O 1
ATOM 743 N N . GLY A 1 99 ? -3.973 11.078 18.266 1 98.38 99 GLY A N 1
ATOM 744 C CA . GLY A 1 99 ? -3.795 11.898 17.078 1 98.38 99 GLY A CA 1
ATOM 745 C C . GLY A 1 99 ? -2.451 11.688 16.406 1 98.38 99 GLY A C 1
ATOM 746 O O . GLY A 1 99 ? -1.409 11.719 17.062 1 98.38 99 GLY A O 1
ATOM 747 N N . LEU A 1 100 ? -2.494 11.414 15.141 1 98.5 100 LEU A N 1
ATOM 748 C CA . LEU A 1 100 ? -1.277 11.227 14.352 1 98.5 100 LEU A CA 1
ATOM 749 C C . LEU A 1 100 ? -0.935 12.492 13.57 1 98.5 100 LEU A C 1
ATOM 751 O O . LEU A 1 100 ? -1.83 13.203 13.117 1 98.5 100 LEU A O 1
ATOM 755 N N . ASP A 1 101 ? 0.351 12.781 13.383 1 97.94 101 ASP A N 1
ATOM 756 C CA . ASP A 1 101 ? 0.843 13.922 12.609 1 97.94 101 ASP A CA 1
ATOM 757 C C . ASP A 1 101 ? 1.006 13.555 11.141 1 97.94 101 ASP A C 1
ATOM 759 O O . ASP A 1 101 ? 1.696 12.586 10.805 1 97.94 101 ASP A O 1
ATOM 763 N N . TYR A 1 102 ? 0.375 14.344 10.258 1 98.31 102 TYR A N 1
ATOM 764 C CA . TYR A 1 102 ? 0.373 14.008 8.836 1 98.31 102 TYR A CA 1
ATOM 765 C C . TYR A 1 102 ? 1.77 14.156 8.242 1 98.31 102 TYR A C 1
ATOM 767 O O . TYR A 1 102 ? 2.203 13.312 7.453 1 98.31 102 TYR A O 1
ATOM 775 N N . MET A 1 103 ? 2.475 15.172 8.602 1 98.25 103 MET A N 1
ATOM 776 C CA . MET A 1 103 ? 3.822 15.398 8.086 1 98.25 103 MET A CA 1
ATOM 777 C C . MET A 1 103 ? 4.754 14.258 8.492 1 98.25 103 MET A C 1
ATOM 779 O O . MET A 1 103 ? 5.547 13.781 7.676 1 98.25 103 MET A O 1
ATOM 783 N N . GLN A 1 104 ? 4.59 13.883 9.68 1 98.69 104 GLN A N 1
ATOM 784 C CA . GLN A 1 104 ? 5.398 12.773 10.172 1 98.69 104 GLN A CA 1
ATOM 785 C C . GLN A 1 104 ? 5.066 11.484 9.43 1 98.69 104 GLN A C 1
ATOM 787 O O . GLN A 1 104 ? 5.957 10.68 9.141 1 98.69 104 GLN A O 1
ATOM 792 N N . ALA A 1 105 ? 3.789 11.266 9.141 1 98.75 105 ALA A N 1
ATOM 793 C CA . ALA A 1 105 ? 3.371 10.078 8.398 1 98.75 105 ALA A CA 1
ATOM 794 C C . ALA A 1 105 ? 4.023 10.031 7.02 1 98.75 105 ALA A C 1
ATOM 796 O O . ALA A 1 105 ? 4.488 8.977 6.586 1 98.75 105 ALA A O 1
ATOM 797 N N . LEU A 1 106 ? 4.066 11.141 6.348 1 98.69 106 LEU A N 1
ATOM 798 C CA . LEU A 1 106 ? 4.695 11.211 5.035 1 98.69 106 LEU A CA 1
ATOM 799 C C . LEU A 1 106 ? 6.199 10.977 5.137 1 98.69 106 LEU A C 1
ATOM 801 O O . LEU A 1 106 ? 6.766 10.219 4.344 1 98.69 106 LEU A O 1
ATOM 805 N N . ALA A 1 107 ? 6.836 11.602 6.145 1 98.81 107 ALA A N 1
ATOM 806 C CA . ALA A 1 107 ? 8.273 11.406 6.355 1 98.81 107 ALA A CA 1
ATOM 807 C C . ALA A 1 107 ? 8.594 9.938 6.602 1 98.81 107 ALA A C 1
ATOM 809 O O . ALA A 1 107 ? 9.539 9.391 6.02 1 98.81 107 ALA A O 1
ATOM 810 N N . THR A 1 108 ? 7.781 9.375 7.445 1 98.62 108 THR A N 1
ATOM 811 C CA . THR A 1 108 ? 7.965 7.969 7.793 1 98.62 108 THR A CA 1
ATOM 812 C C . THR A 1 108 ? 7.773 7.082 6.566 1 98.62 108 THR A C 1
ATOM 814 O O . THR A 1 108 ? 8.5 6.105 6.379 1 98.62 108 THR A O 1
ATOM 817 N N . THR A 1 109 ? 6.793 7.438 5.73 1 97.94 109 THR A N 1
ATOM 818 C CA . THR A 1 109 ? 6.57 6.723 4.477 1 97.94 109 THR A CA 1
ATOM 819 C C . THR A 1 109 ? 7.832 6.738 3.615 1 97.94 109 THR A C 1
ATOM 821 O O . THR A 1 109 ? 8.25 5.699 3.098 1 97.94 109 THR A O 1
ATOM 824 N N . ALA A 1 110 ? 8.445 7.879 3.482 1 97.19 110 ALA A N 1
ATOM 825 C CA . ALA A 1 110 ? 9.648 8.023 2.672 1 97.19 110 ALA A CA 1
ATOM 826 C C . ALA A 1 110 ? 10.789 7.184 3.23 1 97.19 110 ALA A C 1
ATOM 828 O O . ALA A 1 110 ? 11.508 6.516 2.479 1 97.19 110 ALA A O 1
ATOM 829 N N . VAL A 1 111 ? 10.969 7.211 4.551 1 96.56 111 VAL A N 1
ATOM 830 C CA . VAL A 1 111 ? 12.016 6.441 5.219 1 96.56 111 VAL A CA 1
ATOM 831 C C . VAL A 1 111 ? 11.836 4.957 4.926 1 96.56 111 VAL A C 1
ATOM 833 O O . VAL A 1 111 ? 12.789 4.266 4.559 1 96.56 111 VAL A O 1
ATOM 836 N N . MET A 1 112 ? 10.617 4.484 5.062 1 93.5 112 MET A N 1
ATOM 837 C CA . MET A 1 112 ? 10.312 3.072 4.84 1 93.5 112 MET A CA 1
ATOM 838 C C . MET A 1 112 ? 10.555 2.686 3.387 1 93.5 112 MET A C 1
ATOM 840 O O . MET A 1 112 ? 11.156 1.647 3.107 1 93.5 112 MET A O 1
ATOM 844 N N . GLN A 1 113 ? 10.055 3.527 2.502 1 89.62 113 GLN A N 1
ATOM 845 C CA . GLN A 1 113 ? 10.148 3.246 1.074 1 89.62 113 GLN A CA 1
ATOM 846 C C . GLN A 1 113 ? 11.609 3.133 0.634 1 89.62 113 GLN A C 1
ATOM 848 O O . GLN A 1 113 ? 11.945 2.285 -0.193 1 89.62 113 GLN A O 1
ATOM 853 N N . ARG A 1 114 ? 12.445 3.898 1.21 1 88.75 114 ARG A N 1
ATOM 854 C CA . ARG A 1 114 ? 13.82 3.971 0.726 1 88.75 114 ARG A CA 1
ATOM 855 C C . ARG A 1 114 ? 14.766 3.205 1.645 1 88.75 114 ARG A C 1
ATOM 857 O O . ARG A 1 114 ? 15.961 3.094 1.362 1 88.75 114 ARG A O 1
ATOM 864 N N . GLY A 1 115 ? 14.188 2.646 2.723 1 88.38 115 GLY A N 1
ATOM 865 C CA . GLY A 1 115 ? 15.039 1.957 3.678 1 88.38 115 GLY A CA 1
ATOM 866 C C . GLY A 1 115 ? 16.125 2.844 4.254 1 88.38 115 GLY A C 1
ATOM 867 O O . GLY A 1 115 ? 17.266 2.41 4.406 1 88.38 115 GLY A O 1
ATOM 868 N N . MET A 1 116 ? 15.773 4.09 4.492 1 91.38 116 MET A N 1
ATOM 869 C CA . MET A 1 116 ? 16.766 5.047 4.969 1 91.38 116 MET A CA 1
ATOM 870 C C . MET A 1 116 ? 17.219 4.703 6.383 1 91.38 116 MET A C 1
ATOM 872 O O . MET A 1 116 ? 16.391 4.457 7.262 1 91.38 116 MET A O 1
ATOM 876 N N . LEU A 1 117 ? 18.469 4.668 6.57 1 89.75 117 LEU A N 1
ATOM 877 C CA . LEU A 1 117 ? 19.047 4.332 7.867 1 89.75 117 LEU A CA 1
ATOM 878 C C . LEU A 1 117 ? 19.172 5.574 8.75 1 89.75 117 LEU A C 1
ATOM 880 O O . LEU A 1 117 ? 18.719 6.656 8.367 1 89.75 117 LEU A O 1
ATOM 884 N N . TYR A 1 118 ? 19.75 5.43 9.812 1 92.5 118 TYR A N 1
ATOM 885 C CA . TYR A 1 118 ? 19.859 6.461 10.836 1 92.5 118 TYR A CA 1
ATOM 886 C C . TYR A 1 118 ? 20.625 7.668 10.312 1 92.5 118 TYR A C 1
ATOM 888 O O . TYR A 1 118 ? 21.641 7.516 9.617 1 92.5 118 TYR A O 1
ATOM 896 N N . GLY A 1 119 ? 20.094 8.859 10.594 1 94.38 119 GLY A N 1
ATOM 897 C CA . GLY A 1 119 ? 20.859 10.086 10.422 1 94.38 119 GLY A CA 1
ATOM 898 C C . GLY A 1 119 ? 20.438 10.883 9.195 1 94.38 119 GLY A C 1
ATOM 899 O O . GLY A 1 119 ? 20.734 12.078 9.094 1 94.38 119 GLY A O 1
ATOM 900 N N . GLY A 1 120 ? 19.766 10.234 8.25 1 96.69 120 GLY A N 1
ATOM 901 C CA . GLY A 1 120 ? 19.266 10.961 7.098 1 96.69 120 GLY A CA 1
ATOM 902 C C . GLY A 1 120 ? 18.125 11.898 7.438 1 96.69 120 GLY A C 1
ATOM 903 O O . GLY A 1 120 ? 17.422 11.695 8.43 1 96.69 120 GLY A O 1
ATOM 904 N N . HIS A 1 121 ? 18 12.977 6.664 1 98.5 121 HIS A N 1
ATOM 905 C CA . HIS A 1 121 ? 16.922 13.93 6.867 1 98.5 121 HIS A CA 1
ATOM 906 C C . HIS A 1 121 ? 15.812 13.734 5.832 1 98.5 121 HIS A C 1
ATOM 908 O O . HIS A 1 121 ? 16.078 13.25 4.73 1 98.5 121 HIS A O 1
ATOM 914 N N . ILE A 1 122 ? 14.648 13.992 6.184 1 98.69 122 ILE A N 1
ATOM 915 C CA . ILE A 1 122 ? 13.5 13.992 5.289 1 98.69 122 ILE A CA 1
ATOM 916 C C . ILE A 1 122 ? 12.797 15.352 5.359 1 98.69 122 ILE A C 1
ATOM 918 O O . ILE A 1 122 ? 12.43 15.812 6.445 1 98.69 122 ILE A O 1
ATOM 922 N N . TRP A 1 123 ? 12.656 15.984 4.301 1 98.75 123 TRP A N 1
ATOM 923 C CA . TRP A 1 123 ? 11.875 17.219 4.188 1 98.75 123 TRP A CA 1
ATOM 924 C C . TRP A 1 123 ? 10.516 16.938 3.561 1 98.75 123 TRP A C 1
ATOM 926 O O . TRP A 1 123 ? 10.43 16.422 2.447 1 98.75 123 TRP A O 1
ATOM 936 N N . VAL A 1 124 ? 9.492 17.281 4.293 1 98.75 124 VAL A N 1
ATOM 937 C CA . VAL A 1 124 ? 8.125 17.094 3.805 1 98.75 124 VAL A CA 1
ATOM 938 C C . VAL A 1 124 ? 7.527 18.438 3.412 1 98.75 124 VAL A C 1
ATOM 940 O O . VAL A 1 124 ? 7.512 19.375 4.215 1 98.75 124 VAL A O 1
ATOM 943 N N . LEU A 1 125 ? 7.117 18.547 2.184 1 98.06 125 LEU A N 1
ATOM 944 C CA . LEU A 1 125 ? 6.41 19.703 1.646 1 98.06 125 LEU A CA 1
ATOM 945 C C . LEU A 1 125 ? 4.984 19.328 1.246 1 98.06 125 LEU A C 1
ATOM 947 O O . LEU A 1 125 ? 4.781 18.516 0.351 1 98.06 125 LEU A O 1
ATOM 951 N N . THR A 1 126 ? 3.994 19.844 1.91 1 96.88 126 THR A N 1
ATOM 952 C CA . THR A 1 126 ? 2.619 19.609 1.484 1 96.88 126 THR A CA 1
ATOM 953 C C . THR A 1 126 ? 1.962 20.922 1.049 1 96.88 126 THR A C 1
ATOM 955 O O . THR A 1 126 ? 2.42 22 1.418 1 96.88 126 THR A O 1
ATOM 958 N N . HIS A 1 127 ? 0.947 20.781 0.279 1 92.12 127 HIS A N 1
ATOM 959 C CA . HIS A 1 127 ? 0.204 21.953 -0.168 1 92.12 127 HIS A CA 1
ATOM 960 C C . HIS A 1 127 ? -0.518 22.625 0.996 1 92.12 127 HIS A C 1
ATOM 962 O O . HIS A 1 127 ? -1.193 21.953 1.782 1 92.12 127 HIS A O 1
ATOM 968 N N . ALA A 1 128 ? -0.34 23.953 1.105 1 89.44 128 ALA A N 1
ATOM 969 C CA . ALA A 1 128 ? -1.072 24.719 2.115 1 89.44 128 ALA A CA 1
ATOM 970 C C . ALA A 1 128 ? -2.135 25.594 1.47 1 89.44 128 ALA A C 1
ATOM 972 O O . ALA A 1 128 ? -3.334 25.344 1.604 1 89.44 128 ALA A O 1
ATOM 973 N N . ARG A 1 129 ? -1.803 26.594 0.848 1 84.69 129 ARG A N 1
ATOM 974 C CA . ARG A 1 129 ? -2.637 27.5 0.054 1 84.69 129 ARG A CA 1
ATOM 975 C C . ARG A 1 129 ? -1.859 28.062 -1.128 1 84.69 129 ARG A C 1
ATOM 977 O O . ARG A 1 129 ? -0.782 27.562 -1.465 1 84.69 129 ARG A O 1
ATOM 984 N N . ARG A 1 130 ? -2.5 28.984 -1.687 1 82 130 ARG A N 1
ATOM 985 C CA . ARG A 1 130 ? -1.881 29.531 -2.885 1 82 130 ARG A CA 1
ATOM 986 C C . ARG A 1 130 ? -0.458 30.016 -2.598 1 82 130 ARG A C 1
ATOM 988 O O . ARG A 1 130 ? -0.231 30.781 -1.664 1 82 130 ARG A O 1
ATOM 995 N N . ASN A 1 131 ? 0.476 29.5 -3.238 1 85.62 131 ASN A N 1
ATOM 996 C CA . ASN A 1 131 ? 1.896 29.844 -3.293 1 85.62 131 ASN A CA 1
ATOM 997 C C . ASN A 1 131 ? 2.592 29.531 -1.969 1 85.62 131 ASN A C 1
ATOM 999 O O . ASN A 1 131 ? 3.641 30.109 -1.669 1 85.62 131 ASN A O 1
ATOM 1003 N N . LEU A 1 132 ? 1.907 28.812 -1.126 1 93.38 132 LEU A N 1
ATOM 1004 C CA . LEU A 1 132 ? 2.543 28.422 0.13 1 93.38 132 LEU A CA 1
ATOM 1005 C C . LEU A 1 132 ? 2.523 26.906 0.307 1 93.38 132 LEU A C 1
ATOM 1007 O O . LEU A 1 132 ? 1.604 26.234 -0.165 1 93.38 132 LEU A O 1
ATOM 1011 N N . VAL A 1 133 ? 3.52 26.406 1.011 1 96.31 133 VAL A N 1
ATOM 1012 C CA . VAL A 1 133 ? 3.605 25 1.357 1 96.31 133 VAL A CA 1
ATOM 1013 C C . VAL A 1 133 ? 3.855 24.844 2.857 1 96.31 133 VAL A C 1
ATOM 1015 O O . VAL A 1 133 ? 4.461 25.719 3.482 1 96.31 133 VAL A O 1
ATOM 1018 N N . HIS A 1 134 ? 3.277 23.828 3.449 1 96.56 134 HIS A N 1
ATOM 1019 C CA . HIS A 1 134 ? 3.818 23.344 4.711 1 96.56 134 HIS A CA 1
ATOM 1020 C C . HIS A 1 134 ? 5.203 22.734 4.52 1 96.56 134 HIS A C 1
ATOM 1022 O O . HIS A 1 134 ? 5.43 21.984 3.568 1 96.56 134 HIS A O 1
ATOM 1028 N N . CYS A 1 135 ? 6.09 23.047 5.363 1 97.5 135 CYS A N 1
ATOM 1029 C CA . CYS A 1 135 ? 7.461 22.547 5.281 1 97.5 135 CYS A CA 1
ATOM 1030 C C . CYS A 1 135 ? 7.957 22.109 6.652 1 97.5 135 CYS A C 1
ATOM 1032 O O . CYS A 1 135 ? 7.883 22.859 7.621 1 97.5 135 CYS A O 1
ATOM 1034 N N . GLN A 1 136 ? 8.453 20.906 6.746 1 98 136 GLN A N 1
ATOM 1035 C CA . GLN A 1 136 ? 8.93 20.406 8.031 1 98 136 GLN A CA 1
ATOM 1036 C C . GLN A 1 136 ? 10.055 19.391 7.844 1 98 136 GLN A C 1
ATOM 1038 O O . GLN A 1 136 ? 9.922 18.453 7.047 1 98 136 GLN A O 1
ATOM 1043 N N . PRO A 1 137 ? 11.188 19.562 8.492 1 98.5 137 PRO A N 1
ATOM 1044 C CA . PRO A 1 137 ? 12.289 18.609 8.453 1 98.5 137 PRO A CA 1
ATOM 1045 C C . PRO A 1 137 ? 12.148 17.516 9.516 1 98.5 137 PRO A C 1
ATOM 1047 O O . PRO A 1 137 ? 11.703 17.781 10.633 1 98.5 137 PRO A O 1
ATOM 1050 N N . PHE A 1 138 ? 12.531 16.328 9.188 1 98.75 138 PHE A N 1
ATOM 1051 C CA . PHE A 1 138 ? 12.57 15.164 10.07 1 98.75 138 PHE A CA 1
ATOM 1052 C C . PHE A 1 138 ? 13.922 14.469 9.992 1 98.75 138 PHE A C 1
ATOM 1054 O O . PHE A 1 138 ? 14.688 14.703 9.055 1 98.75 138 PHE A O 1
ATOM 1061 N N . VAL A 1 139 ? 14.133 13.625 10.984 1 98.56 139 VAL A N 1
ATOM 1062 C CA . VAL A 1 139 ? 15.328 12.781 10.977 1 98.56 139 VAL A CA 1
ATOM 1063 C C . VAL A 1 139 ? 14.922 11.312 11.047 1 98.56 139 VAL A C 1
ATOM 1065 O O . VAL A 1 139 ? 13.953 10.961 11.727 1 98.56 139 VAL A O 1
ATOM 1068 N N . SER A 1 140 ? 15.641 10.492 10.297 1 98 140 SER A N 1
ATOM 1069 C CA . SER A 1 140 ? 15.375 9.062 10.273 1 98 140 SER A CA 1
ATOM 1070 C C . SER A 1 140 ? 16.109 8.344 11.398 1 98 140 SER A C 1
ATOM 1072 O O . SER A 1 140 ? 17.281 8.617 11.648 1 98 140 SER A O 1
ATOM 1074 N N . TYR A 1 141 ? 15.477 7.41 12.07 1 96.94 141 TYR A N 1
ATOM 1075 C CA . TYR A 1 141 ? 16.078 6.473 13.016 1 96.94 141 TYR A CA 1
ATOM 1076 C C . TYR A 1 141 ? 15.977 5.043 12.5 1 96.94 141 TYR A C 1
ATOM 1078 O O . TYR A 1 141 ? 16.078 4.09 13.281 1 96.94 141 TYR A O 1
ATOM 1086 N N . GLY A 1 142 ? 15.711 4.941 11.164 1 94.25 142 GLY A N 1
ATOM 1087 C CA . GLY A 1 142 ? 15.523 3.641 10.539 1 94.25 142 GLY A CA 1
ATOM 1088 C C . GLY A 1 142 ? 14.078 3.371 10.156 1 94.25 142 GLY A C 1
ATOM 1089 O O . GLY A 1 142 ? 13.164 4.051 10.625 1 94.25 142 GLY A O 1
ATOM 1090 N N . PRO A 1 143 ? 13.875 2.332 9.312 1 92.06 143 PRO A N 1
ATOM 1091 C CA . PRO A 1 143 ? 12.547 2.084 8.75 1 92.06 143 PRO A CA 1
ATOM 1092 C C . PRO A 1 143 ? 11.57 1.519 9.773 1 92.06 143 PRO A C 1
ATOM 1094 O O . PRO A 1 143 ? 10.359 1.484 9.523 1 92.06 143 PRO A O 1
ATOM 1097 N N . GLU A 1 144 ? 12.031 1.061 10.914 1 92.94 144 GLU A N 1
ATOM 1098 C CA . GLU A 1 144 ? 11.172 0.439 11.914 1 92.94 144 GLU A CA 1
ATOM 1099 C C . GLU A 1 144 ? 10.773 1.435 13 1 92.94 144 GLU A C 1
ATOM 1101 O O . GLU A 1 144 ? 10.023 1.098 13.914 1 92.94 144 GLU A O 1
ATOM 1106 N N . ILE A 1 145 ? 11.258 2.672 12.906 1 96.56 145 ILE A N 1
ATOM 1107 C CA . ILE A 1 145 ? 10.969 3.732 13.867 1 96.56 145 ILE A CA 1
ATOM 1108 C C . ILE A 1 145 ? 10.406 4.953 13.141 1 96.56 145 ILE A C 1
ATOM 1110 O O . ILE A 1 145 ? 10.945 5.375 12.117 1 96.56 145 ILE A O 1
ATOM 1114 N N . PRO A 1 146 ? 9.273 5.488 13.656 1 98.25 146 PRO A N 1
ATOM 1115 C CA . PRO A 1 146 ? 8.742 6.688 13 1 98.25 146 PRO A CA 1
ATOM 1116 C C . PRO A 1 146 ? 9.781 7.801 12.883 1 98.25 146 PRO A C 1
ATOM 1118 O O . PRO A 1 146 ? 10.578 8.008 13.805 1 98.25 146 PRO A O 1
ATOM 1121 N N . ALA A 1 147 ? 9.797 8.484 11.758 1 98.62 147 ALA A N 1
ATOM 1122 C CA . ALA A 1 147 ? 10.656 9.656 11.602 1 98.62 147 ALA A CA 1
ATOM 1123 C C . ALA A 1 147 ? 10.367 10.695 12.68 1 98.62 147 ALA A C 1
ATOM 1125 O O . ALA A 1 147 ? 9.211 10.906 13.055 1 98.62 147 ALA A O 1
ATOM 1126 N N . GLN A 1 148 ? 11.391 11.344 13.18 1 98.5 148 GLN A N 1
ATOM 1127 C CA . GLN A 1 148 ? 11.227 12.312 14.258 1 98.5 148 GLN A CA 1
ATOM 1128 C C . GLN A 1 148 ? 11.398 13.742 13.75 1 98.5 148 GLN A C 1
ATOM 1130 O O . GLN A 1 148 ? 12.281 14.008 12.938 1 98.5 148 GLN A O 1
ATOM 1135 N N . PRO A 1 149 ? 10.531 14.633 14.211 1 98.06 149 PRO A N 1
ATOM 1136 C CA . PRO A 1 149 ? 10.633 16.016 13.75 1 98.06 149 PRO A CA 1
ATOM 1137 C C . PRO A 1 149 ? 11.875 16.719 14.281 1 98.06 149 PRO A C 1
ATOM 1139 O O . PRO A 1 149 ? 12.258 16.531 15.445 1 98.06 149 PRO A O 1
ATOM 1142 N N . LEU A 1 150 ? 12.492 17.453 13.438 1 97.69 150 LEU A N 1
ATOM 1143 C CA . LEU A 1 150 ? 13.617 18.281 13.852 1 97.69 150 LEU A CA 1
ATOM 1144 C C . LEU A 1 150 ? 13.141 19.672 14.258 1 97.69 150 LEU A C 1
ATOM 1146 O O . LEU A 1 150 ? 13.789 20.344 15.062 1 97.69 150 LEU A O 1
ATOM 1150 N N . GLN A 1 151 ? 12.109 20.156 13.656 1 95.69 151 GLN A N 1
ATOM 1151 C CA . GLN A 1 151 ? 11.453 21.438 13.922 1 95.69 151 GLN A CA 1
ATOM 1152 C C . GLN A 1 151 ? 9.953 21.328 13.68 1 95.69 151 GLN A C 1
ATOM 1154 O O . GLN A 1 151 ? 9.469 20.328 13.141 1 95.69 151 GLN A O 1
ATOM 1159 N N . GLY A 1 152 ? 9.203 22.281 14.133 1 94 152 GLY A N 1
ATOM 1160 C CA . GLY A 1 152 ? 7.781 22.344 13.852 1 94 152 GLY A CA 1
ATOM 1161 C C . GLY A 1 152 ? 7.469 22.672 12.398 1 94 152 GLY A C 1
ATOM 1162 O O . GLY A 1 152 ? 8.359 23.062 11.641 1 94 152 GLY A O 1
ATOM 1163 N N . VAL A 1 153 ? 6.277 22.422 12.055 1 95.19 153 VAL A N 1
ATOM 1164 C CA . VAL A 1 153 ? 5.844 22.703 10.695 1 95.19 153 VAL A CA 1
ATOM 1165 C C . VAL A 1 153 ? 5.852 24.219 10.453 1 95.19 153 VAL A C 1
ATOM 1167 O O . VAL A 1 153 ? 5.445 25 11.32 1 95.19 153 VAL A O 1
ATOM 1170 N N . SER A 1 154 ? 6.359 24.672 9.305 1 92.81 154 SER A N 1
ATOM 1171 C CA . SER A 1 154 ? 6.352 26.078 8.914 1 92.81 154 SER A CA 1
ATOM 1172 C C . SER A 1 154 ? 5.555 26.281 7.633 1 92.81 154 SER A C 1
ATOM 1174 O O . SER A 1 154 ? 5.406 25.359 6.828 1 92.81 154 SER A O 1
ATOM 1176 N N . LEU A 1 155 ? 5.008 27.391 7.512 1 93.62 155 LEU A N 1
ATOM 1177 C CA . LEU A 1 155 ? 4.398 27.859 6.27 1 93.62 155 LEU A CA 1
ATOM 1178 C C . LEU A 1 155 ? 5.355 28.766 5.496 1 93.62 155 LEU A C 1
ATOM 1180 O O . LEU A 1 155 ? 5.824 29.766 6.02 1 93.62 155 LEU A O 1
ATOM 1184 N N . CYS A 1 156 ? 5.676 28.422 4.273 1 94.62 156 CYS A N 1
ATOM 1185 C CA . CYS A 1 156 ? 6.629 29.219 3.502 1 94.62 156 CYS A CA 1
ATOM 1186 C C . CYS A 1 156 ? 6.398 29.047 2.006 1 94.62 156 CYS A C 1
ATOM 1188 O O . CYS A 1 156 ? 5.566 28.234 1.592 1 94.62 156 CYS A O 1
ATOM 1190 N N . THR A 1 157 ? 7.023 29.875 1.26 1 95.81 157 THR A N 1
ATOM 1191 C CA . THR A 1 157 ? 6.973 29.703 -0.189 1 95.81 157 THR A CA 1
ATOM 1192 C C . THR A 1 157 ? 7.832 28.531 -0.633 1 95.81 157 THR A C 1
ATOM 1194 O O . THR A 1 157 ? 8.742 28.109 0.083 1 95.81 157 THR A O 1
ATOM 1197 N N . PRO A 1 158 ? 7.531 28 -1.8 1 96.38 158 PRO A N 1
ATOM 1198 C CA . PRO A 1 158 ? 8.383 26.922 -2.32 1 96.38 158 PRO A CA 1
ATOM 1199 C C . PRO A 1 158 ? 9.852 27.328 -2.426 1 96.38 158 PRO A C 1
ATOM 1201 O O . PRO A 1 158 ? 10.742 26.531 -2.143 1 96.38 158 PRO A O 1
ATOM 1204 N N . ALA A 1 159 ? 10.086 28.531 -2.793 1 96.31 159 ALA A N 1
ATOM 1205 C CA . ALA A 1 159 ? 11.453 29.031 -2.918 1 96.31 159 ALA A CA 1
ATOM 1206 C C . ALA A 1 159 ? 12.164 29.031 -1.565 1 96.31 159 ALA A C 1
ATOM 1208 O O . ALA A 1 159 ? 13.336 28.656 -1.473 1 96.31 159 ALA A O 1
ATOM 1209 N N . GLU A 1 160 ? 11.43 29.484 -0.546 1 96.38 160 GLU A N 1
ATOM 1210 C CA . GLU A 1 160 ? 11.977 29.484 0.806 1 96.38 160 GLU A CA 1
ATOM 1211 C C . GLU A 1 160 ? 12.258 28.062 1.286 1 96.38 160 GLU A C 1
ATOM 1213 O O . GLU A 1 160 ? 13.258 27.812 1.966 1 96.38 160 GLU A O 1
ATOM 1218 N N . ALA A 1 161 ? 11.375 27.156 0.979 1 97.5 161 ALA A N 1
ATOM 1219 C CA . ALA A 1 161 ? 11.578 25.75 1.32 1 97.5 161 ALA A CA 1
ATOM 1220 C C . ALA A 1 161 ? 12.844 25.203 0.662 1 97.5 161 ALA A C 1
ATOM 1222 O O . ALA A 1 161 ? 13.648 24.531 1.311 1 97.5 161 ALA A O 1
ATOM 1223 N N . VAL A 1 162 ? 13.016 25.5 -0.604 1 97.5 162 VAL A N 1
ATOM 1224 C CA . VAL A 1 162 ? 14.188 25.047 -1.355 1 97.5 162 VAL A CA 1
ATOM 1225 C C . VAL A 1 162 ? 15.461 25.578 -0.708 1 97.5 162 VAL A C 1
ATOM 1227 O O . VAL A 1 162 ? 16.438 24.844 -0.559 1 97.5 162 VAL A O 1
ATOM 1230 N N . ALA A 1 163 ? 15.398 26.859 -0.366 1 97.44 163 ALA A N 1
ATOM 1231 C CA . ALA A 1 163 ? 16.547 27.469 0.286 1 97.44 163 ALA A CA 1
ATOM 1232 C C . ALA A 1 163 ? 16.891 26.75 1.587 1 97.44 163 ALA A C 1
ATOM 1234 O O . ALA A 1 163 ? 18.062 26.484 1.871 1 97.44 163 ALA A O 1
ATOM 1235 N N . ALA A 1 164 ? 15.891 26.453 2.354 1 97.25 164 ALA A N 1
ATOM 1236 C CA . ALA A 1 164 ? 16.094 25.766 3.625 1 97.25 164 ALA A CA 1
ATOM 1237 C C . ALA A 1 164 ? 16.672 24.375 3.404 1 97.25 164 ALA A C 1
ATOM 1239 O O . ALA A 1 164 ? 17.578 23.953 4.133 1 97.25 164 ALA A O 1
ATOM 1240 N N . ILE A 1 165 ? 16.203 23.625 2.455 1 97.69 165 ILE A N 1
ATOM 1241 C CA . ILE A 1 165 ? 16.656 22.281 2.146 1 97.69 165 ILE A CA 1
ATOM 1242 C C . ILE A 1 165 ? 18.109 22.312 1.657 1 97.69 165 ILE A C 1
ATOM 1244 O O . ILE A 1 165 ? 18.922 21.469 2.033 1 97.69 165 ILE A O 1
ATOM 1248 N N . THR A 1 166 ? 18.406 23.281 0.809 1 96.56 166 THR A N 1
ATOM 1249 C CA . THR A 1 166 ? 19.75 23.438 0.2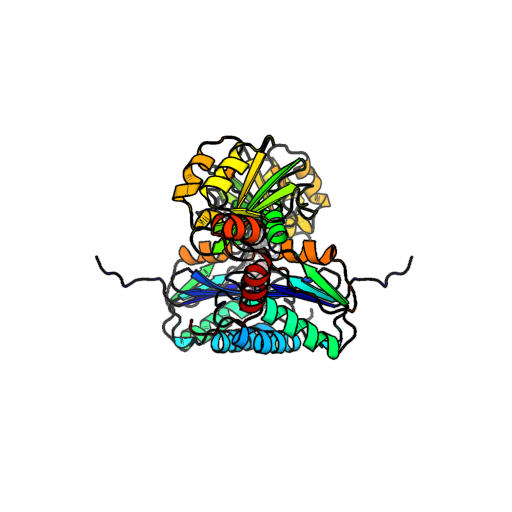7 1 96.56 166 THR A CA 1
ATOM 1250 C C . THR A 1 166 ? 20.75 23.703 1.39 1 96.56 166 THR A C 1
ATOM 1252 O O . THR A 1 166 ? 21.906 23.266 1.312 1 96.56 166 THR A O 1
ATOM 1255 N N . ALA A 1 167 ? 20.266 24.359 2.414 1 95.75 167 ALA A N 1
ATOM 1256 C CA . ALA A 1 167 ? 21.125 24.734 3.533 1 95.75 167 ALA A CA 1
ATOM 1257 C C . ALA A 1 167 ? 21.312 23.547 4.488 1 95.75 167 ALA A C 1
ATOM 1259 O O . ALA A 1 167 ? 22.125 23.625 5.418 1 95.75 167 ALA A O 1
ATOM 1260 N N . ASP A 1 168 ? 20.547 22.453 4.277 1 94.44 168 ASP A N 1
ATOM 1261 C CA . ASP A 1 168 ? 20.625 21.281 5.148 1 94.44 168 ASP A CA 1
ATOM 1262 C C . ASP A 1 168 ? 22.016 20.656 5.098 1 94.44 168 ASP A C 1
ATOM 1264 O O . ASP A 1 168 ? 22.609 20.531 4.023 1 94.44 168 ASP A O 1
ATOM 1268 N N . THR A 1 169 ? 22.578 20.203 6.184 1 89.12 169 THR A N 1
ATOM 1269 C CA . THR A 1 169 ? 23.953 19.719 6.277 1 89.12 169 THR A CA 1
ATOM 1270 C C . THR A 1 169 ? 24 18.203 6.387 1 89.12 169 THR A C 1
ATOM 1272 O O . THR A 1 169 ? 25.062 17.609 6.535 1 89.12 169 THR A O 1
ATOM 1275 N N . ALA A 1 170 ? 22.844 17.594 6.344 1 91.25 170 ALA A N 1
ATOM 1276 C CA . ALA A 1 170 ? 22.828 16.125 6.414 1 91.25 170 ALA A CA 1
ATOM 1277 C C . ALA A 1 170 ? 23.5 15.516 5.195 1 91.25 170 ALA A C 1
ATOM 1279 O O . ALA A 1 170 ? 23.516 16.109 4.117 1 91.25 170 ALA A O 1
ATOM 1280 N N . ASP A 1 171 ? 24.047 14.32 5.375 1 91.12 171 ASP A N 1
ATOM 1281 C CA . ASP A 1 171 ? 24.734 13.617 4.293 1 91.12 171 ASP A CA 1
ATOM 1282 C C . ASP A 1 171 ? 23.75 13.156 3.223 1 91.12 171 ASP A C 1
ATOM 1284 O O . ASP A 1 171 ? 24.109 13.008 2.057 1 91.12 171 ASP A O 1
ATOM 1288 N N . ALA A 1 172 ? 22.578 12.922 3.643 1 94.88 172 ALA A N 1
ATOM 1289 C CA . ALA A 1 172 ? 21.516 12.484 2.734 1 94.88 172 ALA A CA 1
ATOM 1290 C C . ALA A 1 172 ? 20.156 13.039 3.16 1 94.88 172 ALA A C 1
ATOM 1292 O O . ALA A 1 172 ? 19.828 13.039 4.348 1 94.88 172 ALA A O 1
ATOM 1293 N N . ALA A 1 173 ? 19.453 13.508 2.164 1 97.38 173 ALA A N 1
ATOM 1294 C CA . ALA A 1 173 ? 18.125 14.055 2.447 1 97.38 173 ALA A CA 1
ATOM 1295 C C . ALA A 1 173 ? 17.109 13.586 1.411 1 97.38 173 ALA A C 1
ATOM 1297 O O . ALA A 1 173 ? 17.406 13.5 0.22 1 97.38 173 ALA A O 1
ATOM 1298 N N . LEU A 1 174 ? 15.969 13.25 1.874 1 97.62 174 LEU A N 1
ATOM 1299 C CA . LEU A 1 174 ? 14.82 12.984 1.018 1 97.62 174 LEU A CA 1
ATOM 1300 C C . LEU A 1 174 ? 13.852 14.164 1.035 1 97.62 174 LEU A C 1
ATOM 1302 O O . LEU A 1 174 ? 13.719 14.852 2.051 1 97.62 174 LEU A O 1
ATOM 1306 N N . VAL A 1 175 ? 13.203 14.445 -0.046 1 98.38 175 VAL A N 1
ATOM 1307 C CA . VAL A 1 175 ? 12.148 15.453 -0.135 1 98.38 175 VAL A CA 1
ATOM 1308 C C . VAL A 1 175 ? 10.891 14.828 -0.735 1 98.38 175 VAL A C 1
ATOM 1310 O O . VAL A 1 175 ? 10.953 14.148 -1.764 1 98.38 175 VAL A O 1
ATOM 1313 N N . CYS A 1 176 ? 9.758 15.016 -0.051 1 98.06 176 CYS A N 1
ATOM 1314 C CA . CYS A 1 176 ? 8.531 14.406 -0.55 1 98.06 176 CYS A CA 1
ATOM 1315 C C . CYS A 1 176 ? 7.32 15.273 -0.22 1 98.06 176 CYS A C 1
ATOM 1317 O O . CYS A 1 176 ? 7.457 16.328 0.395 1 98.06 176 CYS A O 1
ATOM 1319 N N . GLY A 1 177 ? 6.148 14.859 -0.722 1 98 177 GLY A N 1
ATOM 1320 C CA . GLY A 1 177 ? 4.883 15.523 -0.433 1 98 177 GLY A CA 1
ATOM 1321 C C . GLY A 1 177 ? 4.285 16.219 -1.64 1 98 177 GLY A C 1
ATOM 1322 O O . GLY A 1 177 ? 4.957 16.391 -2.66 1 98 177 GLY A O 1
ATOM 1323 N N . THR A 1 178 ? 3.059 16.641 -1.491 1 96.88 178 THR A N 1
ATOM 1324 C CA . THR A 1 178 ? 2.311 17.234 -2.588 1 96.88 178 THR A CA 1
ATOM 1325 C C . THR A 1 178 ? 2.906 18.594 -2.963 1 96.88 178 THR A C 1
ATOM 1327 O O . THR A 1 178 ? 2.797 19.031 -4.113 1 96.88 178 THR A O 1
ATOM 1330 N N . GLY A 1 179 ? 3.51 19.266 -1.938 1 96.75 179 GLY A N 1
ATOM 1331 C CA . GLY A 1 179 ? 4.152 20.531 -2.229 1 96.75 179 GLY A CA 1
ATOM 1332 C C . GLY A 1 179 ? 5.293 20.422 -3.223 1 96.75 179 GLY A C 1
ATOM 1333 O O . GLY A 1 179 ? 5.5 21.297 -4.051 1 96.75 179 GLY A O 1
ATOM 1334 N N . LEU A 1 180 ? 6.066 19.375 -3.104 1 96.69 180 LEU A N 1
ATOM 1335 C CA . LEU A 1 180 ? 7.129 19.094 -4.062 1 96.69 180 LEU A CA 1
ATOM 1336 C C . LEU A 1 180 ? 6.551 18.859 -5.453 1 96.69 180 LEU A C 1
ATOM 1338 O O . LEU A 1 180 ? 7.008 19.438 -6.434 1 96.69 180 LEU A O 1
ATOM 1342 N N . ARG A 1 181 ? 5.531 17.984 -5.516 1 94.5 181 ARG A N 1
ATOM 1343 C CA . ARG A 1 181 ? 4.941 17.578 -6.789 1 94.5 181 ARG A CA 1
ATOM 1344 C C . ARG A 1 181 ? 4.293 18.766 -7.492 1 94.5 181 ARG A C 1
ATOM 1346 O O . ARG A 1 181 ? 4.461 18.953 -8.703 1 94.5 181 ARG A O 1
ATOM 1353 N N . ARG A 1 182 ? 3.592 19.594 -6.758 1 95 182 ARG A N 1
ATOM 1354 C CA . ARG A 1 182 ? 2.816 20.688 -7.336 1 95 182 ARG A CA 1
ATOM 1355 C C . ARG A 1 182 ? 3.717 21.859 -7.699 1 95 182 ARG A C 1
ATOM 1357 O O . ARG A 1 182 ? 3.311 22.75 -8.453 1 95 182 ARG A O 1
ATOM 1364 N N . ASN A 1 183 ? 4.906 21.906 -7.129 1 95.88 183 ASN A N 1
ATOM 1365 C CA . ASN A 1 183 ? 5.836 23 -7.371 1 95.88 183 ASN A CA 1
ATOM 1366 C C . ASN A 1 183 ? 7.152 22.5 -7.957 1 95.88 183 ASN A C 1
ATOM 1368 O O . ASN A 1 183 ? 8.227 22.891 -7.492 1 95.88 183 ASN A O 1
ATOM 1372 N N . ALA A 1 184 ? 7.023 21.672 -8.906 1 94.19 184 ALA A N 1
ATOM 1373 C CA . ALA A 1 184 ? 8.188 21.016 -9.508 1 94.19 184 ALA A CA 1
ATOM 1374 C C . ALA A 1 184 ? 9.172 22.031 -10.047 1 94.19 184 ALA A C 1
ATOM 1376 O O . ALA A 1 184 ? 10.391 21.891 -9.883 1 94.19 184 ALA A O 1
ATOM 1377 N N . ASP A 1 185 ? 8.688 23.047 -10.68 1 94.88 185 ASP A N 1
ATOM 1378 C CA . ASP A 1 185 ? 9.555 24.062 -11.266 1 94.88 185 ASP A CA 1
ATOM 1379 C C . ASP A 1 185 ? 10.367 24.781 -10.188 1 94.88 185 ASP A C 1
ATOM 1381 O O . ASP A 1 185 ? 11.586 24.922 -10.32 1 94.88 185 ASP A O 1
ATOM 1385 N N . ALA A 1 186 ? 9.695 25.219 -9.164 1 95.06 186 ALA A N 1
ATOM 1386 C CA . ALA A 1 186 ? 10.352 25.922 -8.07 1 95.06 186 ALA A CA 1
ATOM 1387 C C . ALA A 1 186 ? 11.344 25.016 -7.348 1 95.06 186 ALA A C 1
ATOM 1389 O O . ALA A 1 186 ? 12.352 25.484 -6.805 1 95.06 186 ALA A O 1
ATOM 1390 N N . CYS A 1 187 ? 11.102 23.719 -7.391 1 95.75 187 CYS A N 1
ATOM 1391 C CA . CYS A 1 187 ? 11.914 22.781 -6.637 1 95.75 187 CYS A CA 1
ATOM 1392 C C . CYS A 1 187 ? 13 22.172 -7.516 1 95.75 187 CYS A C 1
ATOM 1394 O O . CYS A 1 187 ? 13.789 21.344 -7.055 1 95.75 187 CYS A O 1
ATOM 1396 N N . ALA A 1 188 ? 13.109 22.531 -8.703 1 95.5 188 ALA A N 1
ATOM 1397 C CA . ALA A 1 188 ? 14.023 21.969 -9.703 1 95.5 188 ALA A CA 1
ATOM 1398 C C . ALA A 1 188 ? 15.469 22.047 -9.219 1 95.5 188 ALA A C 1
ATOM 1400 O O . ALA A 1 188 ? 16.25 21.125 -9.445 1 95.5 188 ALA A O 1
ATOM 1401 N N . PRO A 1 189 ? 15.875 23.109 -8.523 1 95.38 189 PRO A N 1
ATOM 1402 C CA . PRO A 1 189 ? 17.266 23.203 -8.07 1 95.38 189 PRO A CA 1
ATOM 1403 C C . PRO A 1 189 ? 17.656 22.062 -7.141 1 95.38 189 PRO A C 1
ATOM 1405 O O . PRO A 1 189 ? 18.844 21.75 -7.02 1 95.38 189 PRO A O 1
ATOM 1408 N N . LEU A 1 190 ? 16.703 21.469 -6.473 1 96.38 190 LEU A N 1
ATOM 1409 C CA . LEU A 1 190 ? 17 20.391 -5.539 1 96.38 190 LEU A CA 1
ATOM 1410 C C . LEU A 1 190 ? 17.562 19.172 -6.27 1 96.38 190 LEU A C 1
ATOM 1412 O O . LEU A 1 190 ? 18.312 18.391 -5.688 1 96.38 190 LEU A O 1
ATOM 1416 N N . GLU A 1 191 ? 17.141 18.969 -7.461 1 91.25 191 GLU A N 1
ATOM 1417 C CA . GLU A 1 191 ? 17.531 17.812 -8.242 1 91.25 191 GLU A CA 1
ATOM 1418 C C . GLU A 1 191 ? 19.031 17.844 -8.555 1 91.25 191 GLU A C 1
ATOM 1420 O O . GLU A 1 191 ? 19.625 16.812 -8.867 1 91.25 191 GLU A O 1
ATOM 1425 N N . SER A 1 192 ? 19.641 18.984 -8.531 1 91.88 192 SER A N 1
ATOM 1426 C CA . SER A 1 192 ? 21.047 19.125 -8.844 1 91.88 192 SER A CA 1
ATOM 1427 C C . SER A 1 192 ? 21.922 18.844 -7.629 1 91.88 192 SER A C 1
ATOM 1429 O O . SER A 1 192 ? 23.141 18.734 -7.746 1 91.88 192 SER A O 1
ATOM 1431 N N . LEU A 1 193 ? 21.312 18.734 -6.488 1 93.56 193 LEU A N 1
ATOM 1432 C CA . LEU A 1 193 ? 22.047 18.5 -5.258 1 93.56 193 LEU A CA 1
ATOM 1433 C C . LEU A 1 193 ? 22.312 17 -5.062 1 93.56 193 LEU A C 1
ATOM 1435 O O . LEU A 1 193 ? 21.359 16.219 -4.961 1 93.56 193 LEU A O 1
ATOM 1439 N N . SER A 1 194 ? 23.484 16.578 -4.914 1 91.31 194 SER A N 1
ATOM 1440 C CA . SER A 1 194 ? 23.875 15.18 -4.832 1 91.31 194 SER A CA 1
ATOM 1441 C C . SER A 1 194 ? 23.359 14.531 -3.553 1 91.31 194 SER A C 1
ATOM 1443 O O . SER A 1 194 ? 23.062 13.336 -3.533 1 91.31 194 SER A O 1
ATOM 1445 N N . ALA A 1 195 ? 23.234 15.297 -2.512 1 93.94 195 ALA A N 1
ATOM 1446 C CA . ALA A 1 195 ? 22.844 14.766 -1.209 1 93.94 195 ALA A CA 1
ATOM 1447 C C . ALA A 1 195 ? 21.312 14.688 -1.092 1 93.94 195 ALA A C 1
ATOM 1449 O O . ALA A 1 195 ? 20.797 14.172 -0.099 1 93.94 195 ALA A O 1
ATOM 1450 N N . VAL A 1 196 ? 20.625 15.211 -2.094 1 96.31 196 VAL A N 1
ATOM 1451 C CA . VAL A 1 196 ? 19.172 15.328 -1.991 1 96.31 196 VAL A CA 1
ATOM 1452 C C . VAL A 1 196 ? 18.5 14.422 -3.023 1 96.31 196 VAL A C 1
ATOM 1454 O O . VAL A 1 196 ? 18.891 14.422 -4.199 1 96.31 196 VAL A O 1
ATOM 1457 N N . THR A 1 197 ? 17.594 13.641 -2.58 1 94.94 197 THR A N 1
ATOM 1458 C CA . THR A 1 197 ? 16.766 12.828 -3.463 1 94.94 197 THR A CA 1
ATOM 1459 C C . THR A 1 197 ? 15.297 13.234 -3.354 1 94.94 197 THR A C 1
ATOM 1461 O O . THR A 1 197 ? 14.711 13.172 -2.271 1 94.94 197 THR A O 1
ATOM 1464 N N . CYS A 1 198 ? 14.719 13.641 -4.43 1 96.31 198 CYS A N 1
ATOM 1465 C CA . CYS A 1 198 ? 13.312 14.016 -4.484 1 96.31 198 CYS A CA 1
ATOM 1466 C C . CYS A 1 198 ? 12.438 12.805 -4.785 1 96.31 198 CYS A C 1
ATOM 1468 O O . CYS A 1 198 ? 12.773 11.984 -5.641 1 96.31 198 CYS A O 1
ATOM 1470 N N . LEU A 1 199 ? 11.336 12.68 -4.078 1 94.5 199 LEU A N 1
ATOM 1471 C CA . LEU A 1 199 ? 10.352 11.625 -4.277 1 94.5 199 LEU A CA 1
ATOM 1472 C C . LEU A 1 199 ? 8.992 12.211 -4.641 1 94.5 199 LEU A C 1
ATOM 1474 O O . LEU A 1 199 ? 8.07 12.195 -3.822 1 94.5 199 LEU A O 1
ATOM 1478 N N . PRO A 1 200 ? 8.812 12.586 -5.844 1 93.94 200 PRO A N 1
ATOM 1479 C CA . PRO A 1 200 ? 7.586 13.281 -6.234 1 93.94 200 PRO A CA 1
ATOM 1480 C C . PRO A 1 200 ? 6.348 12.398 -6.145 1 93.94 200 PRO A C 1
ATOM 1482 O O . PRO A 1 200 ? 5.223 12.898 -6.059 1 93.94 200 PRO A O 1
ATOM 1485 N N . ALA A 1 201 ? 6.508 11.086 -6.148 1 91.31 201 ALA A N 1
ATOM 1486 C CA . ALA A 1 201 ? 5.375 10.164 -6.09 1 91.31 201 ALA A CA 1
ATOM 1487 C C . ALA A 1 201 ? 4.961 9.898 -4.645 1 91.31 201 ALA A C 1
ATOM 1489 O O . ALA A 1 201 ? 3.885 9.344 -4.395 1 91.31 201 ALA A O 1
ATOM 1490 N N . CYS A 1 202 ? 5.77 10.219 -3.709 1 95 202 CYS A N 1
ATOM 1491 C CA . CYS A 1 202 ? 5.48 10.016 -2.295 1 95 202 CYS A CA 1
ATOM 1492 C C . CYS A 1 202 ? 4.605 11.141 -1.752 1 95 202 CYS A C 1
ATOM 1494 O O . CYS A 1 202 ? 5.102 12.055 -1.085 1 95 202 CYS A O 1
ATOM 1496 N N . ILE A 1 203 ? 3.328 11.125 -2.043 1 96.5 203 ILE A N 1
ATOM 1497 C CA . ILE A 1 203 ? 2.443 12.242 -1.73 1 96.5 203 ILE A CA 1
ATOM 1498 C C . ILE A 1 203 ? 1.337 11.781 -0.787 1 96.5 203 ILE A C 1
ATOM 1500 O O . ILE A 1 203 ? 0.5 12.578 -0.358 1 96.5 203 ILE A O 1
ATOM 1504 N N . HIS A 1 204 ? 1.255 10.484 -0.467 1 96.62 204 HIS A N 1
ATOM 1505 C CA . HIS A 1 204 ? 0.315 9.93 0.498 1 96.62 204 HIS A CA 1
ATOM 1506 C C . HIS A 1 204 ? 1.036 9.094 1.55 1 96.62 204 HIS A C 1
ATOM 1508 O O . HIS A 1 204 ? 2.064 8.477 1.261 1 96.62 204 HIS A O 1
ATOM 1514 N N . ALA A 1 205 ? 0.502 9.125 2.744 1 98.06 205 ALA A N 1
ATOM 1515 C CA . ALA A 1 205 ? 1.027 8.227 3.77 1 98.06 205 ALA A CA 1
ATOM 1516 C C . ALA A 1 205 ? 0.781 6.77 3.4 1 98.06 205 ALA A C 1
ATOM 1518 O O . ALA A 1 205 ? -0.289 6.422 2.893 1 98.06 205 ALA A O 1
ATOM 1519 N N . SER A 1 206 ? 1.759 5.961 3.578 1 97.25 206 SER A N 1
ATOM 1520 C CA . SER A 1 206 ? 1.564 4.531 3.355 1 97.25 206 SER A CA 1
ATOM 1521 C C . SER A 1 206 ? 0.844 3.881 4.531 1 97.25 206 SER A C 1
ATOM 1523 O O . SER A 1 206 ? 0.884 4.395 5.652 1 97.25 206 SER A O 1
ATOM 1525 N N . THR A 1 207 ? 0.171 2.762 4.27 1 97.69 207 THR A N 1
ATOM 1526 C CA . THR A 1 207 ? -0.471 1.98 5.32 1 97.69 207 THR A CA 1
ATOM 1527 C C . THR A 1 207 ? 0.536 1.595 6.402 1 97.69 207 THR A C 1
ATOM 1529 O O . THR A 1 207 ? 0.247 1.7 7.594 1 97.69 207 THR A O 1
ATOM 1532 N N . GLY A 1 208 ? 1.724 1.171 5.941 1 96.69 208 GLY A N 1
ATOM 1533 C CA . GLY A 1 208 ? 2.764 0.811 6.891 1 96.69 208 GLY A CA 1
ATOM 1534 C C . GLY A 1 208 ? 3.145 1.949 7.82 1 96.69 208 GLY A C 1
ATOM 1535 O O . GLY A 1 208 ? 3.316 1.746 9.023 1 96.69 208 GLY A O 1
ATOM 1536 N N . ALA A 1 209 ? 3.314 3.115 7.258 1 98.31 209 ALA A N 1
ATOM 1537 C CA . ALA A 1 209 ? 3.688 4.281 8.055 1 98.31 209 ALA A CA 1
ATOM 1538 C C . ALA A 1 209 ? 2.596 4.633 9.062 1 98.31 209 ALA A C 1
ATOM 1540 O O . ALA A 1 209 ? 2.885 4.941 10.219 1 98.31 209 ALA A O 1
ATOM 1541 N N . LEU A 1 210 ? 1.321 4.605 8.672 1 98.75 210 LEU A N 1
ATOM 1542 C CA . LEU A 1 210 ? 0.201 4.891 9.555 1 98.75 210 LEU A CA 1
ATOM 1543 C C . LEU A 1 210 ? 0.157 3.896 10.711 1 98.75 210 LEU A C 1
ATOM 1545 O O . LEU A 1 210 ? -0.024 4.289 11.867 1 98.75 210 LEU A O 1
ATOM 1549 N N . CYS A 1 211 ? 0.366 2.648 10.398 1 98.56 211 CYS A N 1
ATOM 1550 C CA . CYS A 1 211 ? 0.369 1.615 11.43 1 98.56 211 CYS A CA 1
ATOM 1551 C C . CYS A 1 211 ? 1.521 1.822 12.406 1 98.56 211 CYS A C 1
ATOM 1553 O O . CYS A 1 211 ? 1.349 1.671 13.617 1 98.56 211 CYS A O 1
ATOM 1555 N N . LEU A 1 212 ? 2.67 2.094 11.82 1 98.25 212 LEU A N 1
ATOM 1556 C CA . LEU A 1 212 ? 3.832 2.32 12.672 1 98.25 212 LEU A CA 1
ATOM 1557 C C . LEU A 1 212 ? 3.6 3.498 13.617 1 98.25 212 LEU A C 1
ATOM 1559 O O . LEU A 1 212 ? 3.904 3.416 14.805 1 98.25 212 LEU A O 1
ATOM 1563 N N . LEU A 1 213 ? 3.08 4.605 13.133 1 98.5 213 LEU A N 1
ATOM 1564 C CA . LEU A 1 213 ? 2.775 5.766 13.969 1 98.5 213 LEU A CA 1
ATOM 1565 C C . LEU A 1 213 ? 1.738 5.414 15.031 1 98.5 213 LEU A C 1
ATOM 1567 O O . LEU A 1 213 ? 1.857 5.828 16.188 1 98.5 213 LEU A O 1
ATOM 1571 N N . ALA A 1 214 ? 0.694 4.672 14.633 1 98.5 214 ALA A N 1
ATOM 1572 C CA . ALA A 1 214 ? -0.358 4.27 15.562 1 98.5 214 ALA A CA 1
ATOM 1573 C C . ALA A 1 214 ? 0.212 3.447 16.719 1 98.5 214 ALA A C 1
ATOM 1575 O O . ALA A 1 214 ? -0.206 3.602 17.859 1 98.5 214 ALA A O 1
ATOM 1576 N N . ARG A 1 215 ? 1.168 2.572 16.391 1 97.31 215 ARG A N 1
ATOM 1577 C CA . ARG A 1 215 ? 1.809 1.75 17.406 1 97.31 215 ARG A CA 1
ATOM 1578 C C . ARG A 1 215 ? 2.49 2.617 18.469 1 97.31 215 ARG A C 1
ATOM 1580 O O . ARG A 1 215 ? 2.6 2.221 19.625 1 97.31 215 ARG A O 1
ATOM 1587 N N . HIS A 1 216 ? 2.934 3.75 18.062 1 96.31 216 HIS A N 1
ATOM 1588 C CA . HIS A 1 216 ? 3.652 4.656 18.953 1 96.31 216 HIS A CA 1
ATOM 1589 C C . HIS A 1 216 ? 2.764 5.816 19.391 1 96.31 216 HIS A C 1
ATOM 1591 O O . HIS A 1 216 ? 3.258 6.824 19.906 1 96.31 216 HIS A O 1
ATOM 1597 N N . GLY A 1 217 ? 1.487 5.719 19.203 1 95.81 217 GLY A N 1
ATOM 1598 C CA . GLY A 1 217 ? 0.56 6.797 19.516 1 95.81 217 GLY A CA 1
ATOM 1599 C C . GLY A 1 217 ? 0.392 7.043 21 1 95.81 217 GLY A C 1
ATOM 1600 O O . GLY A 1 217 ? 0.564 6.133 21.812 1 95.81 217 GLY A O 1
ATOM 1601 N N . ASP A 1 218 ? 0.115 8.344 21.359 1 96.19 218 ASP A N 1
ATOM 1602 C CA . ASP A 1 218 ? -0.242 8.711 22.734 1 96.19 218 ASP A CA 1
ATOM 1603 C C . ASP A 1 218 ? -1.748 8.594 22.953 1 96.19 218 ASP A C 1
ATOM 1605 O O . ASP A 1 218 ? -2.482 9.57 22.797 1 96.19 218 ASP A O 1
ATOM 1609 N N . TYR A 1 219 ? -2.182 7.41 23.406 1 97.19 219 TYR A N 1
ATOM 1610 C CA . TYR A 1 219 ? -3.604 7.102 23.484 1 97.19 219 TYR A CA 1
ATOM 1611 C C . TYR A 1 219 ? -4.191 7.617 24.797 1 97.19 219 TYR A C 1
ATOM 1613 O O . TYR A 1 219 ? -3.576 7.488 25.859 1 97.19 219 TYR A O 1
ATOM 1621 N N . ALA A 1 220 ? -5.316 8.273 24.719 1 96.44 220 ALA A N 1
ATOM 1622 C CA . ALA A 1 220 ? -6.066 8.836 25.844 1 96.44 220 ALA A CA 1
ATOM 1623 C C . ALA A 1 220 ? -7.566 8.797 25.562 1 96.44 220 ALA A C 1
ATOM 1625 O O . ALA A 1 220 ? -7.996 8.641 24.422 1 96.44 220 ALA A O 1
ATOM 1626 N N . PRO A 1 221 ? -8.375 8.891 26.594 1 94.38 221 PRO A N 1
ATOM 1627 C CA . PRO A 1 221 ? -9.828 8.82 26.422 1 94.38 221 PRO A CA 1
ATOM 1628 C C . PRO A 1 221 ? -10.398 10.102 25.812 1 94.38 221 PRO A C 1
ATOM 1630 O O . PRO A 1 221 ? -11.531 10.102 25.312 1 94.38 221 PRO A O 1
ATOM 1633 N N . GLU A 1 222 ? -9.625 11.164 25.812 1 92.94 222 GLU A N 1
ATOM 1634 C CA . GLU A 1 222 ? -10.109 12.453 25.328 1 92.94 222 GLU A CA 1
ATOM 1635 C C . GLU A 1 222 ? -10.164 12.492 23.812 1 92.94 222 GLU A C 1
ATOM 1637 O O . GLU A 1 222 ? -9.352 11.859 23.141 1 92.94 222 GLU A O 1
ATOM 1642 N N . ASP A 1 223 ? -11.07 13.25 23.297 1 93.25 223 ASP A N 1
ATOM 1643 C CA . ASP A 1 223 ? -11.156 13.461 21.859 1 93.25 223 ASP A CA 1
ATOM 1644 C C . ASP A 1 223 ? -9.891 14.133 21.328 1 93.25 223 ASP A C 1
ATOM 1646 O O . ASP A 1 223 ? -9.227 14.875 22.047 1 93.25 223 ASP A O 1
ATOM 1650 N N . ILE A 1 224 ? -9.586 13.883 20.109 1 94.62 224 ILE A N 1
ATOM 1651 C CA . ILE A 1 224 ? -8.391 14.406 19.453 1 94.62 224 ILE A CA 1
ATOM 1652 C C . ILE A 1 224 ? -8.672 15.812 18.922 1 94.62 224 ILE A C 1
ATOM 1654 O O . ILE A 1 224 ? -9.695 16.047 18.281 1 94.62 224 ILE A O 1
ATOM 1658 N N . GLU A 1 225 ? -7.801 16.703 19.109 1 92.81 225 GLU A N 1
ATOM 1659 C CA . GLU A 1 225 ? -7.891 18.047 18.547 1 92.81 225 GLU A CA 1
ATOM 1660 C C . GLU A 1 225 ? -7.172 18.125 17.203 1 92.81 225 GLU A C 1
ATOM 1662 O O . GLU A 1 225 ? -6.062 17.609 17.047 1 92.81 225 GLU A O 1
ATOM 1667 N N . PRO A 1 226 ? -7.836 18.75 16.25 1 93.44 226 PRO A N 1
ATOM 1668 C CA . PRO A 1 226 ? -7.141 18.938 14.977 1 93.44 226 PRO A CA 1
ATOM 1669 C C . PRO A 1 226 ? -5.883 19.797 15.109 1 93.44 226 PRO A C 1
ATOM 1671 O O . PRO A 1 226 ? -5.793 20.641 16.016 1 93.44 226 PRO A O 1
ATOM 1674 N N . LEU A 1 227 ? -4.895 19.531 14.281 1 87.5 227 LEU A N 1
ATOM 1675 C CA . LEU A 1 227 ? -3.686 20.344 14.195 1 87.5 227 LEU A CA 1
ATOM 1676 C C . LEU A 1 227 ? -3.77 21.328 13.023 1 87.5 227 LEU A C 1
ATOM 1678 O O . LEU A 1 227 ? -3.773 20.906 11.867 1 87.5 227 LEU A O 1
ATOM 1682 N N . TYR A 1 228 ? -3.975 22.594 13.32 1 80.94 228 TYR A N 1
ATOM 1683 C CA . TYR A 1 228 ? -4 23.641 12.305 1 80.94 228 TYR A CA 1
ATOM 1684 C C . TYR A 1 228 ? -2.73 24.484 12.352 1 80.94 228 TYR A C 1
ATOM 1686 O O . TYR A 1 228 ? -2.236 24.812 13.43 1 80.94 228 TYR A O 1
ATOM 1694 N N . VAL A 1 229 ? -2.09 24.484 11.219 1 75.62 229 VAL A N 1
ATOM 1695 C CA . VAL A 1 229 ? -0.874 25.281 11.156 1 75.62 229 VAL A CA 1
ATOM 1696 C C . VAL A 1 229 ? -1.229 26.734 10.867 1 75.62 229 VAL A C 1
ATOM 1698 O O . VAL A 1 229 ? -1.887 27.031 9.859 1 75.62 229 VAL A O 1
ATOM 1701 N N . ARG A 1 230 ? -1.47 27.531 11.906 1 58.38 230 ARG A N 1
ATOM 1702 C CA . ARG A 1 230 ? -1.791 28.953 11.797 1 58.38 230 ARG A CA 1
ATOM 1703 C C . ARG A 1 230 ? -0.677 29.719 11.086 1 58.38 230 ARG A C 1
ATOM 1705 O O . ARG A 1 230 ? 0.495 29.344 11.18 1 58.38 230 ARG A O 1
ATOM 1712 N N . PRO A 1 231 ? -1.077 30.5 10.031 1 50.72 231 PRO A N 1
ATOM 1713 C CA . PRO A 1 231 ? -0.076 31.359 9.398 1 50.72 231 PRO A CA 1
ATOM 1714 C C . PRO A 1 231 ? 0.907 31.953 10.406 1 50.72 231 PRO A C 1
ATOM 1716 O O . PRO A 1 231 ? 0.54 32.219 11.555 1 50.72 231 PRO A O 1
ATOM 1719 N N . CYS A 1 232 ? 2.035 31.516 10.445 1 41.91 232 CYS A N 1
ATOM 1720 C CA . CYS A 1 232 ? 3.002 32.281 11.234 1 41.91 232 CYS A CA 1
ATOM 1721 C C . CYS A 1 232 ? 2.529 33.719 11.453 1 41.91 232 CYS A C 1
ATOM 1723 O O . CYS A 1 232 ? 1.586 34.156 10.797 1 41.91 232 CYS A O 1
ATOM 1725 N N . ASP A 1 233 ? 3.508 34.531 11.766 1 38.28 233 ASP A N 1
ATOM 1726 C CA . ASP A 1 233 ? 3.635 35.938 12.227 1 38.28 233 ASP A CA 1
ATOM 1727 C C . ASP A 1 233 ? 3.016 36.906 11.227 1 38.28 233 ASP A C 1
ATOM 1729 O O . ASP A 1 233 ? 3.281 38.094 11.273 1 38.28 233 ASP A O 1
ATOM 1733 N N . ALA A 1 234 ? 2.455 36.656 10.156 1 38.72 234 ALA A N 1
ATOM 1734 C CA . ALA A 1 234 ? 1.979 37.969 9.711 1 38.72 234 ALA A CA 1
ATOM 1735 C C . ALA A 1 234 ? 0.951 38.531 10.68 1 38.72 234 ALA A C 1
ATOM 1737 O O . ALA A 1 234 ? 0.675 39.719 10.664 1 38.72 234 ALA A O 1
ATOM 1738 N N . VAL A 1 235 ? 0.253 37.719 11.391 1 40.53 235 VAL A N 1
ATOM 1739 C CA . VAL A 1 235 ? -0.546 38.281 12.469 1 40.53 235 VAL A CA 1
ATOM 1740 C C . VAL A 1 235 ? 0.373 38.812 13.578 1 40.53 235 VAL A C 1
ATOM 1742 O O . VAL A 1 235 ? 0.041 39.781 14.266 1 40.53 235 VAL A O 1
ATOM 1745 N N . ASP A 1 236 ? 1.409 38.062 13.859 1 40.16 236 ASP A N 1
ATOM 1746 C CA . ASP A 1 236 ? 2.367 38.625 14.797 1 40.16 236 ASP A CA 1
ATOM 1747 C C . ASP A 1 236 ? 3.041 39.875 14.203 1 40.16 236 ASP A C 1
ATOM 1749 O O . ASP A 1 236 ? 3.508 40.75 14.938 1 40.16 236 ASP A O 1
ATOM 1753 N N . ASN A 1 237 ? 3.227 39.781 12.875 1 39.59 237 ASN A N 1
ATOM 1754 C CA . ASN A 1 237 ? 3.76 41 12.25 1 39.59 237 ASN A CA 1
ATOM 1755 C C . ASN A 1 237 ? 2.648 41.969 11.883 1 39.59 237 ASN A C 1
ATOM 1757 O O . ASN A 1 237 ? 2.906 43 11.273 1 39.59 237 ASN A O 1
ATOM 1761 N N . LEU A 1 238 ? 1.466 41.531 12 1 42.16 238 LEU A N 1
ATOM 1762 C CA . LEU A 1 238 ? 0.347 42.438 11.781 1 42.16 238 LEU A CA 1
ATOM 1763 C C . LEU A 1 238 ? 0.433 43.656 12.711 1 42.16 238 LEU A C 1
ATOM 1765 O O . LEU A 1 238 ? 0.233 44.781 12.289 1 42.16 238 LEU A O 1
ATOM 1769 N N . PRO A 1 239 ? 0.644 43.219 13.977 1 43.12 239 PRO A N 1
ATOM 1770 C CA . PRO A 1 239 ? 0.821 44.438 14.789 1 43.12 239 PRO A CA 1
ATOM 1771 C C . PRO A 1 239 ? 1.936 45.344 14.258 1 43.12 239 PRO A C 1
ATOM 1773 O O . PRO A 1 239 ? 1.796 46.562 14.266 1 43.12 239 PRO A O 1
ATOM 1776 N N . ASP A 1 240 ? 3.004 44.656 13.805 1 44.72 240 ASP A N 1
ATOM 1777 C CA . ASP A 1 240 ? 4.098 45.469 13.281 1 44.72 240 ASP A CA 1
ATOM 1778 C C . ASP A 1 240 ? 3.736 46.094 11.922 1 44.72 240 ASP A C 1
ATOM 1780 O O . ASP A 1 240 ? 4.07 47.219 11.641 1 44.72 240 ASP A O 1
ATOM 1784 N N . LEU A 1 241 ? 3.039 45.344 11.102 1 44.66 241 LEU A N 1
ATOM 1785 C CA . LEU A 1 241 ? 2.562 45.906 9.852 1 44.66 241 LEU A CA 1
ATOM 1786 C C . LEU A 1 241 ? 1.479 46.969 10.109 1 44.66 241 LEU A C 1
ATOM 1788 O O . LEU A 1 241 ? 1.47 48.031 9.484 1 44.66 241 LEU A O 1
ATOM 1792 N N . ALA A 1 242 ? 0.569 46.562 11.086 1 45.75 242 ALA A N 1
ATOM 1793 C CA . ALA A 1 242 ? -0.422 47.562 11.477 1 45.75 242 ALA A CA 1
ATOM 1794 C C . ALA A 1 242 ? 0.249 48.781 12.086 1 45.75 242 ALA A C 1
ATOM 1796 O O . ALA A 1 242 ? -0.149 49.938 11.805 1 45.75 242 ALA A O 1
ATOM 1797 N N . ARG A 1 243 ? 1.314 48.562 12.867 1 47.69 243 ARG A N 1
ATOM 1798 C CA . ARG A 1 243 ? 2.074 49.688 13.398 1 47.69 243 ARG A CA 1
ATOM 1799 C C . ARG A 1 243 ? 2.707 50.5 12.273 1 47.69 243 ARG A C 1
ATOM 1801 O O . ARG A 1 243 ? 2.699 51.75 12.312 1 47.69 243 ARG A O 1
ATOM 1808 N N . ARG A 1 244 ? 3.197 49.812 11.289 1 49.88 244 ARG A N 1
ATOM 1809 C CA . ARG A 1 244 ? 3.832 50.562 10.211 1 49.88 244 ARG A CA 1
ATOM 1810 C C . ARG A 1 244 ? 2.791 51.281 9.352 1 49.88 244 ARG A C 1
ATOM 1812 O O . ARG A 1 244 ? 3.104 52.25 8.68 1 49.88 244 ARG A O 1
ATOM 1819 N N . GLN A 1 245 ? 1.554 50.688 9.305 1 51.94 245 GLN A N 1
ATOM 1820 C CA . GLN A 1 245 ? 0.51 51.344 8.523 1 51.94 245 GLN A CA 1
ATOM 1821 C C . GLN A 1 245 ? -0.336 52.25 9.406 1 51.94 245 GLN A C 1
ATOM 1823 O O . GLN A 1 245 ? -1.32 52.844 8.938 1 51.94 245 GLN A O 1
ATOM 1828 N N . GLY A 1 246 ? 0.053 52.562 10.602 1 53.44 246 GLY A N 1
ATOM 1829 C CA . GLY A 1 246 ? -0.573 53.531 11.484 1 53.44 246 GLY A CA 1
ATOM 1830 C C . GLY A 1 246 ? -1.875 53.031 12.086 1 53.44 246 GLY A C 1
ATOM 1831 O O . GLY A 1 246 ? -2.697 53.844 12.539 1 53.44 246 GLY A O 1
ATOM 1832 N N . ARG A 1 247 ? -2.27 51.875 11.742 1 51.31 247 ARG A N 1
ATOM 1833 C CA . ARG A 1 247 ? -3.576 51.438 12.242 1 51.31 247 ARG A CA 1
ATOM 1834 C C . ARG A 1 247 ? -3.453 50.781 13.609 1 51.31 247 ARG A C 1
ATOM 1836 O O . ARG A 1 247 ? -2.375 50.312 13.977 1 51.31 247 ARG A O 1
ATOM 1843 N N . ASP A 1 248 ? -4.309 51.062 14.586 1 50.59 248 ASP A N 1
ATOM 1844 C CA . ASP A 1 248 ? -4.363 50.531 15.953 1 50.59 248 ASP A CA 1
ATOM 1845 C C . ASP A 1 248 ? -4.227 49 15.969 1 50.59 248 ASP A C 1
ATOM 1847 O O . ASP A 1 248 ? -4.969 48.312 15.273 1 50.59 248 ASP A O 1
ATOM 1851 N N . SER A 1 249 ? -3.076 48.531 16.328 1 54.22 249 SER A N 1
ATOM 1852 C CA . SER A 1 249 ? -2.633 47.156 16.375 1 54.22 249 SER A CA 1
ATOM 1853 C C . SER A 1 249 ? -3.682 46.25 17.016 1 54.22 249 SER A C 1
ATOM 1855 O O . SER A 1 249 ? -3.916 45.125 16.578 1 54.22 249 SER A O 1
ATOM 1857 N N . ASP A 1 250 ? -4.305 46.656 18.047 1 55.97 250 ASP A N 1
ATOM 1858 C CA . ASP A 1 250 ? -5.262 45.875 18.797 1 55.97 250 ASP A CA 1
ATOM 1859 C C . ASP A 1 250 ? -6.516 45.594 17.969 1 55.97 250 ASP A C 1
ATOM 1861 O O . ASP A 1 250 ? -7.059 44.469 18.016 1 55.97 250 ASP A O 1
ATOM 1865 N N . ALA A 1 251 ? -7.105 46.5 17.25 1 55.62 251 ALA A N 1
ATOM 1866 C CA . ALA A 1 251 ? -8.305 46.344 16.438 1 55.62 251 ALA A CA 1
ATOM 1867 C C . ALA A 1 251 ? -8.031 45.406 15.25 1 55.62 251 ALA A C 1
ATOM 1869 O O . ALA A 1 251 ? -8.875 44.594 14.898 1 55.62 251 ALA A O 1
ATOM 1870 N N . ALA A 1 252 ? -6.859 45.5 14.664 1 52.56 252 ALA A N 1
ATOM 1871 C CA . ALA A 1 252 ? -6.516 44.625 13.539 1 52.56 252 ALA A CA 1
ATOM 1872 C C . ALA A 1 252 ? -6.332 43.188 13.992 1 52.56 252 ALA A C 1
ATOM 1874 O O . ALA A 1 252 ? -6.766 42.25 13.312 1 52.56 252 ALA A O 1
ATOM 1875 N N . THR A 1 253 ? -5.777 43 15.133 1 52.81 253 THR A N 1
ATOM 1876 C CA . THR A 1 253 ? -5.676 41.656 15.719 1 52.81 253 THR A CA 1
ATOM 1877 C C . THR A 1 253 ? -7.062 41.094 16.031 1 52.81 253 THR A C 1
ATOM 1879 O O . THR A 1 253 ? -7.34 39.938 15.758 1 52.81 253 THR A O 1
ATOM 1882 N N . ALA A 1 254 ? -7.984 41.844 16.641 1 56.03 254 ALA A N 1
ATOM 1883 C CA . ALA A 1 254 ? -9.344 41.406 16.938 1 56.03 254 ALA A CA 1
ATOM 1884 C C . ALA A 1 254 ? -10.117 41.094 15.664 1 56.03 254 ALA A C 1
ATOM 1886 O O . ALA A 1 254 ? -10.867 40.125 15.602 1 56.03 254 ALA A O 1
ATOM 1887 N N . GLU A 1 255 ? -9.977 41.844 14.586 1 53.5 255 GLU A N 1
ATOM 1888 C CA . GLU A 1 255 ? -10.656 41.562 13.328 1 53.5 255 GLU A CA 1
ATOM 1889 C C . GLU A 1 255 ? -10.117 40.312 12.664 1 53.5 255 GLU A C 1
ATOM 1891 O O . GLU A 1 255 ? -10.883 39.531 12.102 1 53.5 255 GLU A O 1
ATOM 1896 N N . LEU A 1 256 ? -8.82 40.156 12.75 1 49.19 256 LEU A N 1
ATOM 1897 C CA . LEU A 1 256 ? -8.25 38.938 12.211 1 49.19 256 LEU A CA 1
ATOM 1898 C C . LEU A 1 256 ? -8.664 37.719 13.047 1 49.19 256 LEU A C 1
ATOM 1900 O O . LEU A 1 256 ? -9.016 36.688 12.5 1 49.19 256 LEU A O 1
ATOM 1904 N N . GLU A 1 257 ? -8.633 37.812 14.352 1 51.5 257 GLU A N 1
ATOM 1905 C CA . GLU A 1 257 ? -9.195 36.75 15.18 1 51.5 257 GLU A CA 1
ATOM 1906 C C . GLU A 1 257 ? -10.656 36.469 14.82 1 51.5 257 GLU A C 1
ATOM 1908 O O . GLU A 1 257 ? -11.086 35.312 14.789 1 51.5 257 GLU A O 1
ATOM 1913 N N . ARG A 1 258 ? -11.414 37.469 14.586 1 50.72 258 ARG A N 1
ATOM 1914 C CA . ARG A 1 258 ? -12.797 37.312 14.141 1 50.72 258 ARG A CA 1
ATOM 1915 C C . ARG A 1 258 ? -12.852 36.656 12.766 1 50.72 258 ARG A C 1
ATOM 1917 O O . ARG A 1 258 ? -13.656 35.75 12.539 1 50.72 258 ARG A O 1
ATOM 1924 N N . LEU A 1 259 ? -12.023 37 11.883 1 48.25 259 LEU A N 1
ATOM 1925 C CA . LEU A 1 259 ? -12.039 36.438 10.547 1 48.25 259 LEU A CA 1
ATOM 1926 C C . LEU A 1 259 ? -11.523 35 10.562 1 48.25 259 LEU A C 1
ATOM 1928 O O . LEU A 1 259 ? -12.016 34.156 9.828 1 48.25 259 LEU A O 1
ATOM 1932 N N . LEU A 1 260 ? -10.523 34.781 11.359 1 46.72 260 LEU A N 1
ATOM 1933 C CA . LEU A 1 260 ? -9.992 33.406 11.5 1 46.72 260 LEU A CA 1
ATOM 1934 C C . LEU A 1 260 ? -11.023 32.5 12.141 1 46.72 260 LEU A C 1
ATOM 1936 O O . LEU A 1 260 ? -11.008 31.281 11.906 1 46.72 260 LEU A O 1
ATOM 1940 N N . HIS A 1 261 ? -11.82 32.938 13.078 1 45 261 HIS A N 1
ATOM 1941 C CA . HIS A 1 261 ? -12.93 32.188 13.648 1 45 261 HIS A CA 1
ATOM 1942 C C . HIS A 1 261 ? -14.148 32.25 12.719 1 45 261 HIS A C 1
ATOM 1944 O O . HIS A 1 261 ? -15.164 31.594 13 1 45 261 HIS A O 1
ATOM 1950 N N . LEU A 1 262 ? -14.18 33.125 11.781 1 40.06 262 LEU A N 1
ATOM 1951 C CA . LEU A 1 262 ? -15.289 33.094 10.836 1 40.06 262 LEU A CA 1
ATOM 1952 C C . LEU A 1 262 ? -15.195 31.844 9.938 1 40.06 262 LEU A C 1
ATOM 1954 O O . LEU A 1 262 ? -14.117 31.531 9.414 1 40.06 262 LEU A O 1
ATOM 1958 N N . ALA A 1 263 ? -16.062 30.844 10.203 1 38.41 263 ALA A N 1
ATOM 1959 C CA . ALA A 1 263 ? -16.344 29.719 9.32 1 38.41 263 ALA A CA 1
ATOM 1960 C C . ALA A 1 263 ? -16.203 30.125 7.852 1 38.41 263 ALA A C 1
ATOM 1962 O O . ALA A 1 263 ? -16.766 31.141 7.43 1 38.41 263 ALA A O 1
ATOM 1963 N N . PRO A 1 264 ? -15.023 29.812 7.207 1 36.5 264 PRO A N 1
ATOM 1964 C CA . PRO A 1 264 ? -15.07 30.141 5.781 1 36.5 264 PRO A CA 1
ATOM 1965 C C . PRO A 1 264 ? -16.422 29.812 5.137 1 36.5 264 PRO A C 1
ATOM 1967 O O . PRO A 1 264 ? -17.062 28.844 5.539 1 36.5 264 PRO A O 1
ATOM 1970 N N . ASP A 1 265 ? -17.172 30.766 4.805 1 30.83 265 ASP A N 1
ATOM 1971 C CA . ASP A 1 265 ? -18.312 30.531 3.928 1 30.83 265 ASP A CA 1
ATOM 1972 C C . ASP A 1 265 ? -17.938 29.609 2.768 1 30.83 265 ASP A C 1
ATOM 1974 O O . ASP A 1 265 ? -16.859 29.766 2.174 1 30.83 265 ASP A O 1
ATOM 1978 N N . SER A 1 266 ? -18.422 28.406 2.766 1 29.11 266 SER A N 1
ATOM 1979 C CA . SER A 1 266 ? -18.484 27.344 1.775 1 29.11 266 SER A CA 1
ATOM 1980 C C . SER A 1 266 ? -18.625 27.891 0.364 1 29.11 266 SER A C 1
ATOM 1982 O O . SER A 1 266 ? -19.141 27.219 -0.528 1 29.11 266 SER A O 1
ATOM 1984 N N . GLU A 1 267 ? -18.281 29.156 0.01 1 25.56 267 GLU A N 1
ATOM 1985 C CA . GLU A 1 267 ? -18.531 29.297 -1.421 1 25.56 267 GLU A CA 1
ATOM 1986 C C . GLU A 1 267 ? -17.547 28.484 -2.238 1 25.56 267 GLU A C 1
ATOM 1988 O O . GLU A 1 267 ? -17.578 28.5 -3.471 1 25.56 267 GLU A O 1
ATOM 1993 N N . ILE A 1 268 ? -16.609 27.656 -1.691 1 20.45 268 ILE A N 1
ATOM 1994 C CA . ILE A 1 268 ? -16.047 26.938 -2.836 1 20.45 268 ILE A CA 1
ATOM 1995 C C . ILE A 1 268 ? -17.078 25.953 -3.391 1 20.45 268 ILE A C 1
ATOM 1997 O O . ILE A 1 268 ? -17.828 25.344 -2.633 1 20.45 268 ILE A O 1
ATOM 2001 N N . MET B 1 1 ? -5.242 14.922 -33 1 26.08 1 MET B N 1
ATOM 2002 C CA . MET B 1 1 ? -4.652 13.828 -32.219 1 26.08 1 MET B CA 1
ATOM 2003 C C . MET B 1 1 ? -5.59 13.375 -31.109 1 26.08 1 MET B C 1
ATOM 2005 O O . MET B 1 1 ? -5.969 14.18 -30.25 1 26.08 1 MET B O 1
ATOM 2009 N N . ASP B 1 2 ? -6.598 12.398 -31.203 1 32.5 2 ASP B N 1
ATOM 2010 C CA . ASP B 1 2 ? -7.906 12.156 -30.594 1 32.5 2 ASP B CA 1
ATOM 2011 C C . ASP B 1 2 ? -7.809 12.117 -29.078 1 32.5 2 ASP B C 1
ATOM 2013 O O . ASP B 1 2 ? -7.008 11.367 -28.516 1 32.5 2 ASP B O 1
ATOM 2017 N N . ALA B 1 3 ? -8 13.078 -28.25 1 37.56 3 ALA B N 1
ATOM 2018 C CA . ALA B 1 3 ? -8.195 13.367 -26.828 1 37.56 3 ALA B CA 1
ATOM 2019 C C . ALA B 1 3 ? -8.727 12.141 -26.078 1 37.56 3 ALA B C 1
ATOM 2021 O O . ALA B 1 3 ? -8.992 12.203 -24.875 1 37.56 3 ALA B O 1
ATOM 2022 N N . GLN B 1 4 ? -9.531 11.062 -26.562 1 42.5 4 GLN B N 1
ATOM 2023 C CA . GLN B 1 4 ? -10.5 10.031 -26.203 1 42.5 4 GLN B CA 1
ATOM 2024 C C . GLN B 1 4 ? -9.859 8.953 -25.344 1 42.5 4 GLN B C 1
ATOM 2026 O O . GLN B 1 4 ? -10.562 8.195 -24.656 1 42.5 4 GLN B O 1
ATOM 2031 N N . HIS B 1 5 ? -8.75 8.008 -25.781 1 55.12 5 HIS B N 1
ATOM 2032 C CA . HIS B 1 5 ? -8.633 6.559 -25.625 1 55.12 5 HIS B CA 1
ATOM 2033 C C . HIS B 1 5 ? -8.094 6.199 -24.234 1 55.12 5 HIS B C 1
ATOM 2035 O O . HIS B 1 5 ? -6.98 5.676 -24.125 1 55.12 5 HIS B O 1
ATOM 2041 N N . GLY B 1 6 ? -8.398 6.738 -23.344 1 79.38 6 GLY B N 1
ATOM 2042 C CA . GLY B 1 6 ? -8.023 6.242 -22.031 1 79.38 6 GLY B CA 1
ATOM 2043 C C . GLY B 1 6 ? -8.43 4.801 -21.797 1 79.38 6 GLY B C 1
ATOM 2044 O O . GLY B 1 6 ? -9.18 4.227 -22.594 1 79.38 6 GLY B O 1
ATOM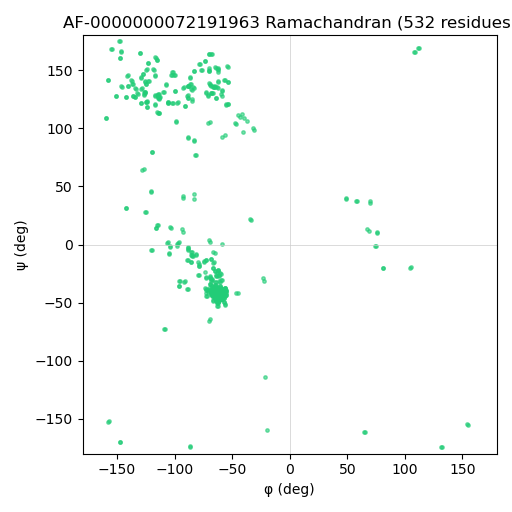 2045 N N . THR B 1 7 ? -7.762 4.004 -20.953 1 89.25 7 THR B N 1
ATOM 2046 C CA . THR B 1 7 ? -8.016 2.598 -20.656 1 89.25 7 THR B CA 1
ATOM 2047 C C . THR B 1 7 ? -9.367 2.428 -19.969 1 89.25 7 THR B C 1
ATOM 2049 O O . THR B 1 7 ? -9.883 1.314 -19.875 1 89.25 7 THR B O 1
ATOM 2052 N N . GLY B 1 8 ? -10.031 3.596 -19.609 1 95.44 8 GLY B N 1
ATOM 2053 C CA . GLY B 1 8 ? -11.352 3.57 -19 1 95.44 8 GLY B CA 1
ATOM 2054 C C . GLY B 1 8 ? -11.367 2.928 -17.625 1 95.44 8 GLY B C 1
ATOM 2055 O O . GLY B 1 8 ? -10.336 2.889 -16.938 1 95.44 8 GLY B O 1
ATOM 2056 N N . LEU B 1 9 ? -12.57 2.508 -17.172 1 97.31 9 LEU B N 1
ATOM 2057 C CA . LEU B 1 9 ? -12.758 1.881 -15.867 1 97.31 9 LEU B CA 1
ATOM 2058 C C . LEU B 1 9 ? -12.203 0.463 -15.859 1 97.31 9 LEU B C 1
ATOM 2060 O O . LEU B 1 9 ? -12.469 -0.32 -16.781 1 97.31 9 LEU B O 1
ATOM 2064 N N . GLU B 1 10 ? -11.414 0.144 -14.867 1 98.31 10 GLU B N 1
ATOM 2065 C CA . GLU B 1 10 ? -10.758 -1.154 -14.773 1 98.31 10 GLU B CA 1
ATOM 2066 C C . GLU B 1 10 ? -10.812 -1.703 -13.352 1 98.31 10 GLU B C 1
ATOM 2068 O O . GLU B 1 10 ? -10.68 -0.95 -12.383 1 98.31 10 GLU B O 1
ATOM 2073 N N . LEU B 1 11 ? -11.023 -3.016 -13.227 1 98.62 11 LEU B N 1
ATOM 2074 C CA . LEU B 1 11 ? -10.984 -3.746 -11.969 1 98.62 11 LEU B CA 1
ATOM 2075 C C . LEU B 1 11 ? -9.805 -4.711 -11.938 1 98.62 11 LEU B C 1
ATOM 2077 O O . LEU B 1 11 ? -9.594 -5.477 -12.875 1 98.62 11 LEU B O 1
ATOM 2081 N N . ILE B 1 12 ? -8.992 -4.617 -10.906 1 98.88 12 ILE B N 1
ATOM 2082 C CA . ILE B 1 12 ? -7.867 -5.516 -10.695 1 98.88 12 ILE B CA 1
ATOM 2083 C C . ILE B 1 12 ? -8.102 -6.355 -9.438 1 98.88 12 ILE B C 1
ATOM 2085 O O . ILE B 1 12 ? -8.391 -5.812 -8.367 1 98.88 12 ILE B O 1
ATOM 2089 N N . LEU B 1 13 ? -8.016 -7.684 -9.531 1 98.69 13 LEU B N 1
ATOM 2090 C CA . LEU B 1 13 ? -8.281 -8.594 -8.414 1 98.69 13 LEU B CA 1
ATOM 2091 C C . LEU B 1 13 ? -7.09 -9.516 -8.18 1 98.69 13 LEU B C 1
ATOM 2093 O O . LEU B 1 13 ? -6.473 -10 -9.125 1 98.69 13 LEU B O 1
ATOM 2097 N N . ASN B 1 14 ? -6.73 -9.75 -6.926 1 98.56 14 ASN B N 1
ATOM 2098 C CA . ASN B 1 14 ? -5.707 -10.703 -6.516 1 98.56 14 ASN B CA 1
ATOM 2099 C C . ASN B 1 14 ? -6.094 -11.422 -5.23 1 98.56 14 ASN B C 1
ATOM 2101 O O . ASN B 1 14 ? -6.488 -10.789 -4.25 1 98.56 14 ASN B O 1
ATOM 2105 N N . ALA B 1 15 ? -6.078 -12.68 -5.203 1 97.5 15 ALA B N 1
ATOM 2106 C CA . ALA B 1 15 ? -6.27 -13.5 -4.012 1 97.5 15 ALA B CA 1
ATOM 2107 C C . ALA B 1 15 ? -5.367 -14.727 -4.039 1 97.5 15 ALA B C 1
ATOM 2109 O O . ALA B 1 15 ? -5.758 -15.805 -3.576 1 97.5 15 ALA B O 1
ATOM 2110 N N . ALA B 1 16 ? -4.199 -14.57 -4.648 1 95.38 16 ALA B N 1
ATOM 2111 C CA . ALA B 1 16 ? -3.314 -15.703 -4.895 1 95.38 16 ALA B CA 1
ATOM 2112 C C . ALA B 1 16 ? -2.725 -16.234 -3.592 1 95.38 16 ALA B C 1
ATOM 2114 O O . ALA B 1 16 ? -2.463 -17.438 -3.461 1 95.38 16 ALA B O 1
ATOM 2115 N N . GLU B 1 17 ? -2.467 -15.352 -2.623 1 93.75 17 GLU B N 1
ATOM 2116 C CA . GLU B 1 17 ? -1.823 -15.836 -1.405 1 93.75 17 GLU B CA 1
ATOM 2117 C C . GLU B 1 17 ? -2.039 -14.867 -0.245 1 93.75 17 GLU B C 1
ATOM 2119 O O . GLU B 1 17 ? -1.482 -13.766 -0.235 1 93.75 17 GLU B O 1
ATOM 2124 N N . GLY B 1 18 ? -2.852 -15.242 0.729 1 93.06 18 GLY B N 1
ATOM 2125 C CA . GLY B 1 18 ? -2.893 -14.664 2.062 1 93.06 18 GLY B CA 1
ATOM 2126 C C . GLY B 1 18 ? -3.68 -13.367 2.125 1 93.06 18 GLY B C 1
ATOM 2127 O O . GLY B 1 18 ? -4.078 -12.93 3.205 1 93.06 18 GLY B O 1
ATOM 2128 N N . VAL B 1 19 ? -3.9 -12.664 1.017 1 96.56 19 VAL B N 1
ATOM 2129 C CA . VAL B 1 19 ? -4.57 -11.375 1.016 1 96.56 19 VAL B CA 1
ATOM 2130 C C . VAL B 1 19 ? -5.5 -11.273 -0.192 1 96.56 19 VAL B C 1
ATOM 2132 O O . VAL B 1 19 ? -5.16 -11.734 -1.284 1 96.56 19 VAL B O 1
ATOM 2135 N N . LEU B 1 20 ? -6.699 -10.766 0.015 1 97.88 20 LEU B N 1
ATOM 2136 C CA . LEU B 1 20 ? -7.578 -10.352 -1.072 1 97.88 20 LEU B CA 1
ATOM 2137 C C . LEU B 1 20 ? -7.363 -8.891 -1.424 1 97.88 20 LEU B C 1
ATOM 2139 O O . LEU B 1 20 ? -7.477 -8.016 -0.56 1 97.88 20 LEU B O 1
ATOM 2143 N N . GLN B 1 21 ? -6.969 -8.633 -2.629 1 98.5 21 GLN B N 1
ATOM 2144 C CA . GLN B 1 21 ? -6.738 -7.27 -3.086 1 98.5 21 GLN B CA 1
ATOM 2145 C C . GLN B 1 21 ? -7.723 -6.883 -4.188 1 98.5 21 GLN B C 1
ATOM 2147 O O . GLN B 1 21 ? -7.949 -7.656 -5.121 1 98.5 21 GLN B O 1
ATOM 2152 N N . ILE B 1 22 ? -8.383 -5.773 -4.059 1 98.62 22 ILE B N 1
ATOM 2153 C CA . ILE B 1 22 ? -9.336 -5.191 -5 1 98.62 22 ILE B CA 1
ATOM 2154 C C . ILE B 1 22 ? -8.891 -3.777 -5.367 1 98.62 22 ILE B C 1
ATOM 2156 O O . ILE B 1 22 ? -8.781 -2.91 -4.496 1 98.62 22 ILE B O 1
ATOM 2160 N N . VAL B 1 23 ? -8.617 -3.531 -6.613 1 98.81 23 VAL B N 1
ATOM 2161 C CA . VAL B 1 23 ? -8.211 -2.205 -7.066 1 98.81 23 VAL B CA 1
ATOM 2162 C C . VAL B 1 23 ? -9.109 -1.749 -8.211 1 98.81 23 VAL B C 1
ATOM 2164 O O . VAL B 1 23 ? -9.391 -2.518 -9.133 1 98.81 23 VAL B O 1
ATOM 2167 N N . VAL B 1 24 ? -9.617 -0.577 -8.141 1 98.56 24 VAL B N 1
ATOM 2168 C CA . VAL B 1 24 ? -10.383 0.051 -9.219 1 98.56 24 VAL B CA 1
ATOM 2169 C C . VAL B 1 24 ? -9.617 1.258 -9.758 1 98.56 24 VAL B C 1
ATOM 2171 O O . VAL B 1 24 ? -9.18 2.121 -8.984 1 98.56 24 VAL B O 1
ATOM 2174 N N . THR B 1 25 ? -9.398 1.283 -11.008 1 98.12 25 THR B N 1
ATOM 2175 C CA . THR B 1 25 ? -8.734 2.408 -11.656 1 98.12 25 THR B CA 1
ATOM 2176 C C . THR B 1 25 ? -9.609 2.988 -12.758 1 98.12 25 THR B C 1
ATOM 2178 O O . THR B 1 25 ? -10.531 2.326 -13.242 1 98.12 25 THR B O 1
ATOM 2181 N N . GLU B 1 26 ? -9.445 4.16 -13.102 1 97.25 26 GLU B N 1
ATOM 2182 C CA . GLU B 1 26 ? -9.969 4.824 -14.289 1 97.25 26 GLU B CA 1
ATOM 2183 C C . GLU B 1 26 ? -8.867 5.543 -15.062 1 97.25 26 GLU B C 1
ATOM 2185 O O . GLU B 1 26 ? -8.156 6.383 -14.5 1 97.25 26 GLU B O 1
ATOM 2190 N N . ASP B 1 27 ? -8.703 5.164 -16.312 1 96.62 27 ASP B N 1
ATOM 2191 C CA . ASP B 1 27 ? -7.613 5.695 -17.125 1 96.62 27 ASP B CA 1
ATOM 2192 C C . ASP B 1 27 ? -6.285 5.621 -16.375 1 96.62 27 ASP B C 1
ATOM 2194 O O . ASP B 1 27 ? -5.547 6.609 -16.297 1 96.62 27 ASP B O 1
ATOM 2198 N N . GLU B 1 28 ? -6.086 4.496 -15.641 1 93.62 28 GLU B N 1
ATOM 2199 C CA . GLU B 1 28 ? -4.848 4.082 -14.984 1 93.62 28 GLU B CA 1
ATOM 2200 C C . GLU B 1 28 ? -4.602 4.887 -13.711 1 93.62 28 GLU B C 1
ATOM 2202 O O . GLU B 1 28 ? -3.531 4.785 -13.109 1 93.62 28 GLU B O 1
ATOM 2207 N N . HIS B 1 29 ? -5.598 5.645 -13.289 1 95.06 29 HIS B N 1
ATOM 2208 C CA . HIS B 1 29 ? -5.566 6.309 -11.992 1 95.06 29 HIS B CA 1
ATOM 2209 C C . HIS B 1 29 ? -6.375 5.531 -10.953 1 95.06 29 HIS B C 1
ATOM 2211 O O . HIS B 1 29 ? -7.516 5.145 -11.219 1 95.06 29 HIS B O 1
ATOM 2217 N N . ILE B 1 30 ? -5.797 5.336 -9.844 1 97.44 30 ILE B N 1
ATOM 2218 C CA . ILE B 1 30 ? -6.457 4.539 -8.82 1 97.44 30 ILE B CA 1
ATOM 2219 C C . ILE B 1 30 ? -7.633 5.32 -8.234 1 97.44 30 ILE B C 1
ATOM 2221 O O . ILE B 1 30 ? -7.484 6.48 -7.84 1 97.44 30 ILE B O 1
ATOM 2225 N N . LEU B 1 31 ? -8.797 4.699 -8.203 1 97.69 31 LEU B N 1
ATOM 2226 C CA . LEU B 1 31 ? -9.961 5.242 -7.516 1 97.69 31 LEU B CA 1
ATOM 2227 C C . LEU B 1 31 ? -10.094 4.656 -6.113 1 97.69 31 LEU B C 1
ATOM 2229 O O . LEU B 1 31 ? -10.516 5.348 -5.184 1 97.69 31 LEU B O 1
ATOM 2233 N N . CYS B 1 32 ? -9.727 3.385 -6.008 1 97.94 32 CYS B N 1
ATOM 2234 C CA . CYS B 1 32 ? -9.812 2.686 -4.73 1 97.94 32 CYS B CA 1
ATOM 2235 C C . CYS B 1 32 ? -8.875 1.48 -4.707 1 97.94 32 CYS B C 1
ATOM 2237 O O . CYS B 1 32 ? -8.703 0.804 -5.723 1 97.94 32 CYS B O 1
ATOM 2239 N N . ALA B 1 33 ? -8.266 1.246 -3.602 1 98.5 33 ALA B N 1
ATOM 2240 C CA . ALA B 1 33 ? -7.465 0.054 -3.34 1 98.5 33 ALA B CA 1
ATOM 2241 C C . ALA B 1 33 ? -7.793 -0.538 -1.972 1 98.5 33 ALA B C 1
ATOM 2243 O O . ALA B 1 33 ? -7.793 0.174 -0.965 1 98.5 33 ALA B O 1
ATOM 2244 N N . GLN B 1 34 ? -8.109 -1.816 -1.974 1 98.19 34 GLN B N 1
ATOM 2245 C CA . GLN B 1 34 ? -8.422 -2.512 -0.73 1 98.19 34 GLN B CA 1
ATOM 2246 C C . GLN B 1 34 ? -7.559 -3.756 -0.561 1 98.19 34 GLN B C 1
ATOM 2248 O O . GLN B 1 34 ? -7.293 -4.473 -1.529 1 98.19 34 GLN B O 1
ATOM 2253 N N . GLU B 1 35 ? -7.137 -3.994 0.606 1 98.12 35 GLU B N 1
ATOM 2254 C CA . GLU B 1 35 ? -6.473 -5.223 1.031 1 98.12 35 GLU B CA 1
ATOM 2255 C C . GLU B 1 35 ? -7.184 -5.848 2.23 1 98.12 35 GLU B C 1
ATOM 2257 O O . GLU B 1 35 ? -7.418 -5.176 3.236 1 98.12 35 GLU B O 1
ATOM 2262 N N . TRP B 1 36 ? -7.605 -7.051 2.086 1 97.69 36 TRP B N 1
ATOM 2263 C CA . TRP B 1 36 ? -8.25 -7.816 3.146 1 97.69 36 TRP B CA 1
ATOM 2264 C C . TRP B 1 36 ? -7.387 -9 3.564 1 97.69 36 TRP B C 1
ATOM 2266 O O . TRP B 1 36 ? -7.164 -9.922 2.773 1 97.69 36 TRP B O 1
ATOM 2276 N N . TYR B 1 37 ? -6.895 -8.938 4.789 1 95.88 37 TYR B N 1
ATOM 2277 C CA . TYR B 1 37 ? -5.992 -9.977 5.277 1 95.88 37 TYR B CA 1
ATOM 2278 C C . TYR B 1 37 ? -6.766 -11.078 6 1 95.88 37 TYR B C 1
ATOM 2280 O O . TYR B 1 37 ? -6.426 -11.445 7.129 1 95.88 37 TYR B O 1
ATOM 2288 N N . ARG B 1 38 ? -7.852 -11.453 5.473 1 88.94 38 ARG B N 1
ATOM 2289 C CA . ARG B 1 38 ? -8.703 -12.562 5.863 1 88.94 38 ARG B CA 1
ATOM 2290 C C . ARG B 1 38 ? -9.016 -13.461 4.672 1 88.94 38 ARG B C 1
ATOM 2292 O O . ARG B 1 38 ? -10.18 -13.648 4.312 1 88.94 38 ARG B O 1
ATOM 2299 N N . SER B 1 39 ? -7.977 -14.016 4.219 1 81.06 39 SER B N 1
ATOM 2300 C CA . SER B 1 39 ? -8.102 -14.766 2.973 1 81.06 39 SER B CA 1
ATOM 2301 C C . SER B 1 39 ? -9.078 -15.922 3.121 1 81.06 39 SER B C 1
ATOM 2303 O O . SER B 1 39 ? -9.727 -16.328 2.15 1 81.06 39 SER B O 1
ATOM 2305 N N . GLU B 1 40 ? -9.266 -16.453 4.281 1 84.75 40 GLU B N 1
ATOM 2306 C CA . GLU B 1 40 ? -10.195 -17.562 4.535 1 84.75 40 GLU B CA 1
ATOM 2307 C C . GLU B 1 40 ? -11.641 -17.109 4.359 1 84.75 40 GLU B C 1
ATOM 2309 O O . GLU B 1 40 ? -12.539 -17.953 4.211 1 84.75 40 GLU B O 1
ATOM 2314 N N . ARG B 1 41 ? -11.836 -15.828 4.27 1 87.12 41 ARG B N 1
ATOM 2315 C CA . ARG B 1 41 ? -13.188 -15.289 4.117 1 87.12 41 ARG B CA 1
ATOM 2316 C C . ARG B 1 41 ? -13.336 -14.578 2.777 1 87.12 41 ARG B C 1
ATOM 2318 O O . ARG B 1 41 ? -14.266 -13.789 2.59 1 87.12 41 ARG B O 1
ATOM 2325 N N . ALA B 1 42 ? -12.406 -14.805 1.916 1 89.25 42 ALA B N 1
ATOM 2326 C CA . ALA B 1 42 ? -12.391 -14.055 0.66 1 89.25 42 ALA B CA 1
ATOM 2327 C C . ALA B 1 42 ? -13.711 -14.227 -0.093 1 89.25 42 ALA B C 1
ATOM 2329 O O . ALA B 1 42 ? -14.219 -13.266 -0.688 1 89.25 42 ALA B O 1
ATOM 2330 N N . THR B 1 43 ? -14.273 -15.406 -0.082 1 88.5 43 THR B N 1
ATOM 2331 C CA . THR B 1 43 ? -15.516 -15.695 -0.787 1 88.5 43 THR B CA 1
ATOM 2332 C C . THR B 1 43 ? -16.656 -14.852 -0.23 1 88.5 43 THR B C 1
ATOM 2334 O O . THR B 1 43 ? -17.484 -14.344 -0.988 1 88.5 43 THR B O 1
ATOM 2337 N N . GLU B 1 44 ? -16.641 -14.688 1.049 1 92.75 44 GLU B N 1
ATOM 2338 C CA . GLU B 1 44 ? -17.688 -13.922 1.714 1 92.75 44 GLU B CA 1
ATOM 2339 C C . GLU B 1 44 ? -17.453 -12.422 1.57 1 92.75 44 GLU B C 1
ATOM 2341 O O . GLU B 1 44 ? -18.406 -11.641 1.561 1 92.75 44 GLU B O 1
ATOM 2346 N N . ILE B 1 45 ? -16.25 -12.023 1.408 1 95.25 45 ILE B N 1
ATOM 2347 C CA . ILE B 1 45 ? -15.859 -10.617 1.45 1 95.25 45 ILE B CA 1
ATOM 2348 C C . ILE B 1 45 ? -15.977 -10.008 0.055 1 95.25 45 ILE B C 1
ATOM 2350 O O . ILE B 1 45 ? -16.406 -8.859 -0.094 1 95.25 45 ILE B O 1
ATOM 2354 N N . LEU B 1 46 ? -15.625 -10.766 -0.952 1 96.81 46 LEU B N 1
ATOM 2355 C CA . LEU B 1 46 ? -15.391 -10.203 -2.279 1 96.81 46 LEU B CA 1
ATOM 2356 C C . LEU B 1 46 ? -16.672 -9.578 -2.838 1 96.81 46 LEU B C 1
ATOM 2358 O O . LEU B 1 46 ? -16.672 -8.414 -3.23 1 96.81 46 LEU B O 1
ATOM 2362 N N . ALA B 1 47 ? -17.781 -10.312 -2.877 1 95 47 ALA B N 1
ATOM 2363 C CA . ALA B 1 47 ? -19 -9.836 -3.518 1 95 47 ALA B CA 1
ATOM 2364 C C . ALA B 1 47 ? -19.562 -8.602 -2.807 1 95 47 ALA B C 1
ATOM 2366 O O . ALA B 1 47 ? -19.828 -7.582 -3.441 1 95 47 ALA B O 1
ATOM 2367 N N . PRO B 1 48 ? -19.703 -8.625 -1.423 1 94.81 48 PRO B N 1
ATOM 2368 C CA . PRO B 1 48 ? -20.156 -7.418 -0.721 1 94.81 48 PRO B CA 1
ATOM 2369 C C . PRO B 1 48 ? -19.219 -6.234 -0.934 1 94.81 48 PRO B C 1
ATOM 2371 O O . PRO B 1 48 ? -19.672 -5.094 -1.058 1 94.81 48 PRO B O 1
ATOM 2374 N N . ALA B 1 49 ? -17.906 -6.465 -0.924 1 95.94 49 ALA B N 1
ATOM 2375 C CA . ALA B 1 49 ? -16.938 -5.395 -1.142 1 95.94 49 ALA B CA 1
ATOM 2376 C C . ALA B 1 49 ? -17.141 -4.746 -2.508 1 95.94 49 ALA B C 1
ATOM 2378 O O . ALA B 1 49 ? -17.109 -3.52 -2.629 1 95.94 49 ALA B O 1
ATOM 2379 N N . LEU B 1 50 ? -17.359 -5.57 -3.52 1 97.06 50 LEU B N 1
ATOM 2380 C CA . LEU B 1 50 ? -17.562 -5.055 -4.867 1 97.06 50 LEU B CA 1
ATOM 2381 C C . LEU B 1 50 ? -18.844 -4.227 -4.934 1 97.06 50 LEU B C 1
ATOM 2383 O O . LEU B 1 50 ? -18.875 -3.184 -5.594 1 97.06 50 LEU B O 1
ATOM 2387 N N . ALA B 1 51 ? -19.875 -4.699 -4.289 1 95.5 51 ALA B N 1
ATOM 2388 C CA . ALA B 1 51 ? -21.141 -3.963 -4.27 1 95.5 51 ALA B CA 1
ATOM 2389 C C . ALA B 1 51 ? -20.969 -2.598 -3.607 1 95.5 51 ALA B C 1
ATOM 2391 O O . ALA B 1 51 ? -21.422 -1.582 -4.141 1 95.5 51 ALA B O 1
ATOM 2392 N N . GLU B 1 52 ? -20.328 -2.594 -2.463 1 94.19 52 GLU B N 1
ATOM 2393 C CA . GLU B 1 52 ? -20.078 -1.354 -1.739 1 94.19 52 GLU B CA 1
ATOM 2394 C C . GLU B 1 52 ? -19.203 -0.403 -2.561 1 94.19 52 GLU B C 1
ATOM 2396 O O . GLU B 1 52 ? -19.453 0.806 -2.58 1 94.19 52 GLU B O 1
ATOM 2401 N N . LEU B 1 53 ? -18.203 -0.923 -3.225 1 95.69 53 LEU B N 1
ATOM 2402 C CA . LEU B 1 53 ? -17.312 -0.127 -4.055 1 95.69 53 LEU B CA 1
ATOM 2403 C C . LEU B 1 53 ? -18.078 0.572 -5.168 1 95.69 53 LEU B C 1
ATOM 2405 O O . LEU B 1 53 ? -17.891 1.77 -5.402 1 95.69 53 LEU B O 1
ATOM 2409 N N . ALA B 1 54 ? -18.938 -0.188 -5.84 1 95.75 54 ALA B N 1
ATOM 2410 C CA . ALA B 1 54 ? -19.719 0.378 -6.934 1 95.75 54 ALA B CA 1
ATOM 2411 C C . ALA B 1 54 ? -20.609 1.52 -6.441 1 95.75 54 ALA B C 1
ATOM 2413 O O . ALA B 1 54 ? -20.656 2.582 -7.066 1 95.75 54 ALA B O 1
ATOM 2414 N N . THR B 1 55 ? -21.219 1.315 -5.293 1 94.56 55 THR B N 1
ATOM 2415 C CA . THR B 1 55 ? -22.109 2.318 -4.719 1 94.56 55 THR B CA 1
ATOM 2416 C C . THR B 1 55 ? -21.328 3.561 -4.305 1 94.56 55 THR B C 1
ATOM 2418 O O . THR B 1 55 ? -21.703 4.684 -4.66 1 94.56 55 THR B O 1
ATOM 2421 N N . SER B 1 56 ? -20.234 3.381 -3.602 1 94 56 SER B N 1
ATOM 2422 C CA . SER B 1 56 ? -19.453 4.473 -3.039 1 94 56 SER B CA 1
ATOM 2423 C C . SER B 1 56 ? -18.781 5.293 -4.137 1 94 56 SER B C 1
ATOM 2425 O O . SER B 1 56 ? -18.641 6.512 -4.008 1 94 56 SER B O 1
ATOM 2427 N N . LEU B 1 57 ? -18.375 4.652 -5.211 1 94.62 57 LEU B N 1
ATOM 2428 C CA . LEU B 1 57 ? -17.688 5.34 -6.305 1 94.62 57 LEU B CA 1
ATOM 2429 C C . LEU B 1 57 ? -18.688 5.859 -7.328 1 94.62 57 LEU B C 1
ATOM 2431 O O . LEU B 1 57 ? -18.328 6.641 -8.211 1 94.62 57 LEU B O 1
ATOM 2435 N N . GLY B 1 58 ? -19.938 5.398 -7.25 1 94.31 58 GLY B N 1
ATOM 2436 C CA . GLY B 1 58 ? -20.953 5.785 -8.227 1 94.31 58 GLY B CA 1
ATOM 2437 C C . GLY B 1 58 ? -20.703 5.199 -9.602 1 94.31 58 GLY B C 1
ATOM 2438 O O . GLY B 1 58 ? -20.859 5.887 -10.609 1 94.31 58 GLY B O 1
ATOM 2439 N N . ILE B 1 59 ? -20.219 3.984 -9.672 1 94.44 59 ILE B N 1
ATOM 2440 C CA . ILE B 1 59 ? -19.938 3.344 -10.953 1 94.44 59 ILE B CA 1
ATOM 2441 C C . ILE B 1 59 ? -20.828 2.115 -11.125 1 94.44 59 ILE B C 1
ATOM 2443 O O . ILE B 1 59 ? -21.438 1.646 -10.172 1 94.44 59 ILE B O 1
ATOM 2447 N N . ARG B 1 60 ? -20.969 1.668 -12.367 1 96.12 60 ARG B N 1
ATOM 2448 C CA . ARG B 1 60 ? -21.594 0.392 -12.719 1 96.12 60 ARG B CA 1
ATOM 2449 C C . ARG B 1 60 ? -20.547 -0.599 -13.234 1 96.12 60 ARG B C 1
ATOM 2451 O O . ARG B 1 60 ? -19.719 -0.254 -14.078 1 96.12 60 ARG B O 1
ATOM 2458 N N . TRP B 1 61 ? -20.562 -1.764 -12.727 1 95.75 61 TRP B N 1
ATOM 2459 C CA . TRP B 1 61 ? -19.594 -2.771 -13.141 1 95.75 61 TRP B CA 1
ATOM 2460 C C . TRP B 1 61 ? -19.75 -3.104 -14.617 1 95.75 61 TRP B C 1
ATOM 2462 O O . TRP B 1 61 ? -18.797 -3.551 -15.266 1 95.75 61 TRP B O 1
ATOM 2472 N N . SER B 1 62 ? -20.938 -2.863 -15.203 1 95.44 62 SER B N 1
ATOM 2473 C CA . SER B 1 62 ? -21.172 -3.068 -16.625 1 95.44 62 SER B CA 1
ATOM 2474 C C . SER B 1 62 ? -20.359 -2.084 -17.469 1 95.44 62 SER B C 1
ATOM 2476 O O . SER B 1 62 ? -20.203 -2.266 -18.672 1 95.44 62 SER B O 1
ATOM 2478 N N . ASP B 1 63 ? -19.859 -1.055 -16.875 1 96.19 63 ASP B N 1
ATOM 2479 C CA . ASP B 1 63 ? -19.109 -0.025 -17.578 1 96.19 63 ASP B CA 1
ATOM 2480 C C . ASP B 1 63 ? -17.625 -0.378 -17.641 1 96.19 63 ASP B C 1
ATOM 2482 O O . ASP B 1 63 ? -16.828 0.337 -18.25 1 96.19 63 ASP B O 1
ATOM 2486 N N . LEU B 1 64 ? -17.234 -1.461 -17.031 1 97 64 LEU B N 1
ATOM 2487 C CA . LEU B 1 64 ? -15.844 -1.884 -17.047 1 97 64 LEU B CA 1
ATOM 2488 C C . LEU B 1 64 ? -15.367 -2.092 -18.484 1 97 64 LEU B C 1
ATOM 2490 O O . LEU B 1 64 ? -16.031 -2.76 -19.281 1 97 64 LEU B O 1
ATOM 2494 N N . ARG B 1 65 ? -14.242 -1.545 -18.734 1 97.12 65 ARG B N 1
ATOM 2495 C CA . ARG B 1 65 ? -13.602 -1.793 -20.031 1 97.12 65 ARG B CA 1
ATOM 2496 C C . ARG B 1 65 ? -12.578 -2.916 -19.922 1 97.12 65 ARG B C 1
ATOM 2498 O O . ARG B 1 65 ? -12.383 -3.678 -20.875 1 97.12 65 ARG B O 1
ATOM 2505 N N . ARG B 1 66 ? -11.992 -3.004 -18.766 1 97.62 66 ARG B N 1
ATOM 2506 C CA . ARG B 1 66 ? -10.922 -3.969 -18.547 1 97.62 66 ARG B CA 1
ATOM 2507 C C . ARG B 1 66 ? -11.039 -4.594 -17.156 1 97.62 66 ARG B C 1
ATOM 2509 O O . ARG B 1 66 ? -11.469 -3.939 -16.203 1 97.62 66 ARG B O 1
ATOM 2516 N N . MET B 1 67 ? -10.68 -5.828 -17.062 1 98.38 67 MET B N 1
ATOM 2517 C CA . MET B 1 67 ? -10.445 -6.512 -15.797 1 98.38 67 MET B CA 1
ATOM 2518 C C . MET B 1 67 ? -9.133 -7.285 -15.836 1 98.38 67 MET B C 1
ATOM 2520 O O . MET B 1 67 ? -8.844 -7.984 -16.812 1 98.38 67 MET B O 1
ATOM 2524 N N . ALA B 1 68 ? -8.32 -7.113 -14.867 1 98.69 68 ALA B N 1
ATOM 2525 C CA . ALA B 1 68 ? -7.086 -7.875 -14.703 1 98.69 68 ALA B CA 1
ATOM 2526 C C . ALA B 1 68 ? -7.117 -8.703 -13.422 1 98.69 68 ALA B C 1
ATOM 2528 O O . ALA B 1 68 ? -7.43 -8.18 -12.344 1 98.69 68 ALA B O 1
ATOM 2529 N N . CYS B 1 69 ? -6.852 -9.984 -13.516 1 98.62 69 CYS B N 1
ATOM 2530 C CA . CYS B 1 69 ? -6.867 -10.875 -12.359 1 98.62 69 CYS B CA 1
ATOM 2531 C C . CYS B 1 69 ? -5.574 -11.672 -12.273 1 98.62 69 CYS B C 1
ATOM 2533 O O . CYS B 1 69 ? -5.082 -12.18 -13.281 1 98.62 69 CYS B O 1
ATOM 2535 N N . VAL B 1 70 ? -5.02 -11.734 -11.078 1 98.56 70 VAL B N 1
ATOM 2536 C CA . VAL B 1 70 ? -3.885 -12.625 -10.867 1 98.56 70 VAL B CA 1
ATOM 2537 C C . VAL B 1 70 ? -4.324 -14.078 -11.07 1 98.56 70 VAL B C 1
ATOM 2539 O O . VAL B 1 70 ? -5.262 -14.539 -10.414 1 98.56 70 VAL B O 1
ATOM 2542 N N . ARG B 1 71 ? -3.654 -14.75 -11.891 1 97.06 71 ARG B N 1
ATOM 2543 C CA . ARG B 1 71 ? -4.102 -16.078 -12.273 1 97.06 71 ARG B CA 1
ATOM 2544 C C . ARG B 1 71 ? -3.252 -17.156 -11.602 1 97.06 71 ARG B C 1
ATOM 2546 O O . ARG B 1 71 ? -3.508 -18.359 -11.758 1 97.06 71 ARG B O 1
ATOM 2553 N N . GLY B 1 72 ? -2.199 -16.812 -10.93 1 94.88 72 GLY B N 1
ATOM 2554 C CA . GLY B 1 72 ? -1.376 -17.781 -10.211 1 94.88 72 GLY B CA 1
ATOM 2555 C C . GLY B 1 72 ? 0.107 -17.625 -10.492 1 94.88 72 GLY B C 1
ATOM 2556 O O . GLY B 1 72 ? 0.525 -16.641 -11.117 1 94.88 72 GLY B O 1
ATOM 2557 N N . PRO B 1 73 ? 0.825 -18.516 -9.969 1 94.25 73 PRO B N 1
ATOM 2558 C CA . PRO B 1 73 ? 0.464 -19.594 -9.039 1 94.25 73 PRO B CA 1
ATOM 2559 C C . PRO B 1 73 ? 0.051 -19.078 -7.664 1 94.25 73 PRO B C 1
ATOM 2561 O O . PRO B 1 73 ? 0.246 -17.906 -7.359 1 94.25 73 PRO B O 1
ATOM 2564 N N . GLY B 1 74 ? -0.623 -20 -6.883 1 92.12 74 GLY B N 1
ATOM 2565 C CA . GLY B 1 74 ? -1.055 -19.656 -5.543 1 92.12 74 GLY B CA 1
ATOM 2566 C C . GLY B 1 74 ? -2.258 -20.453 -5.07 1 92.12 74 GLY B C 1
ATOM 2567 O O . GLY B 1 74 ? -2.445 -21.594 -5.477 1 92.12 74 GLY B O 1
ATOM 2568 N N . SER B 1 75 ? -3.01 -19.938 -4.184 1 90.75 75 SER B N 1
ATOM 2569 C CA . SER B 1 75 ? -4.172 -20.562 -3.562 1 90.75 75 SER B CA 1
ATOM 2570 C C . SER B 1 75 ? -5.16 -21.062 -4.617 1 90.75 75 SER B C 1
ATOM 2572 O O . SER B 1 75 ? -5.637 -20.281 -5.445 1 90.75 75 SER B O 1
ATOM 2574 N N . PHE B 1 76 ? -5.469 -22.328 -4.648 1 89.62 76 PHE B N 1
ATOM 2575 C CA . PHE B 1 76 ? -6.418 -22.922 -5.578 1 89.62 76 PHE B CA 1
ATOM 2576 C C . PHE B 1 76 ? -7.781 -22.25 -5.465 1 89.62 76 PHE B C 1
ATOM 2578 O O . PHE B 1 76 ? -8.352 -21.828 -6.473 1 89.62 76 PHE B O 1
ATOM 2585 N N . THR B 1 77 ? -8.266 -22.016 -4.258 1 91.31 77 THR B N 1
ATOM 2586 C CA . THR B 1 77 ? -9.562 -21.391 -3.99 1 91.31 77 THR B CA 1
ATOM 2587 C C . THR B 1 77 ? -9.531 -19.906 -4.328 1 91.31 77 THR B C 1
ATOM 2589 O O . THR B 1 77 ? -10.445 -19.406 -4.988 1 91.31 77 THR B O 1
ATOM 2592 N N . GLY B 1 78 ? -8.508 -19.188 -3.949 1 94.69 78 GLY B N 1
ATOM 2593 C CA . GLY B 1 78 ? -8.406 -17.75 -4.156 1 94.69 78 GLY B CA 1
ATOM 2594 C C . GLY B 1 78 ? -8.375 -17.359 -5.621 1 94.69 78 GLY B C 1
ATOM 2595 O O . GLY B 1 78 ? -9.062 -16.438 -6.039 1 94.69 78 GLY B O 1
ATOM 2596 N N . ILE B 1 79 ? -7.586 -18.094 -6.379 1 95.12 79 ILE B N 1
ATOM 2597 C CA . ILE B 1 79 ? -7.445 -17.828 -7.805 1 95.12 79 ILE B CA 1
ATOM 2598 C C . ILE B 1 79 ? -8.781 -18.062 -8.508 1 95.12 79 ILE B C 1
ATOM 2600 O O . ILE B 1 79 ? -9.242 -17.203 -9.266 1 95.12 79 ILE B O 1
ATOM 2604 N N . ARG B 1 80 ? -9.398 -19.125 -8.242 1 94.88 80 ARG B N 1
ATOM 2605 C CA . ARG B 1 80 ? -10.664 -19.453 -8.898 1 94.88 80 ARG B CA 1
ATOM 2606 C C . ARG B 1 80 ? -11.758 -18.469 -8.5 1 94.88 80 ARG B C 1
ATOM 2608 O O . ARG B 1 80 ? -12.633 -18.156 -9.305 1 94.88 80 ARG B O 1
ATOM 2615 N N . LEU B 1 81 ? -11.727 -18.078 -7.254 1 96.5 81 LEU B N 1
ATOM 2616 C CA . LEU B 1 81 ? -12.695 -17.094 -6.789 1 96.5 81 LEU B CA 1
ATOM 2617 C C . LEU B 1 81 ? -12.633 -15.828 -7.633 1 96.5 81 LEU B C 1
ATOM 2619 O O . LEU B 1 81 ? -13.664 -15.352 -8.117 1 96.5 81 LEU B O 1
ATOM 2623 N N . THR B 1 82 ? -11.469 -15.258 -7.812 1 97.5 82 THR B N 1
ATOM 2624 C CA . THR B 1 82 ? -11.305 -14.008 -8.539 1 97.5 82 THR B CA 1
ATOM 2625 C C . THR B 1 82 ? -11.609 -14.203 -10.023 1 97.5 82 THR B C 1
ATOM 2627 O O . THR B 1 82 ? -12.25 -13.352 -10.648 1 97.5 82 THR B O 1
ATOM 2630 N N . LEU B 1 83 ? -11.164 -15.344 -10.57 1 97.31 83 LEU B N 1
ATOM 2631 C CA . LEU B 1 83 ? -11.383 -15.602 -11.992 1 97.31 83 LEU B CA 1
ATOM 2632 C C . LEU B 1 83 ? -12.867 -15.828 -12.273 1 97.31 83 LEU B C 1
ATOM 2634 O O . LEU B 1 83 ? -13.383 -15.352 -13.289 1 97.31 83 LEU B O 1
ATOM 2638 N N . ALA B 1 84 ? -13.547 -16.531 -11.438 1 96.75 84 ALA B N 1
ATOM 2639 C CA . ALA B 1 84 ? -14.984 -16.75 -11.594 1 96.75 84 ALA B CA 1
ATOM 2640 C C . ALA B 1 84 ? -15.75 -15.43 -11.477 1 96.75 84 ALA B C 1
ATOM 2642 O O . ALA B 1 84 ? -16.703 -15.195 -12.211 1 96.75 84 ALA B O 1
ATOM 2643 N N . THR B 1 85 ? -15.367 -14.633 -10.5 1 96.88 85 THR B N 1
ATOM 2644 C CA . THR B 1 85 ? -15.984 -13.32 -10.328 1 96.88 85 THR B CA 1
ATOM 2645 C C . THR B 1 85 ? -15.805 -12.477 -11.586 1 96.88 85 THR B C 1
ATOM 2647 O O . THR B 1 85 ? -16.75 -11.852 -12.062 1 96.88 85 THR B O 1
ATOM 2650 N N . ALA B 1 86 ? -14.602 -12.453 -12.117 1 97.06 86 ALA B N 1
ATOM 2651 C CA . ALA B 1 86 ? -14.32 -11.695 -13.336 1 97.06 86 ALA B CA 1
ATOM 2652 C C . ALA B 1 86 ? -15.172 -12.203 -14.5 1 97.06 86 ALA B C 1
ATOM 2654 O O . ALA B 1 86 ? -15.719 -11.414 -15.266 1 97.06 86 ALA B O 1
ATOM 26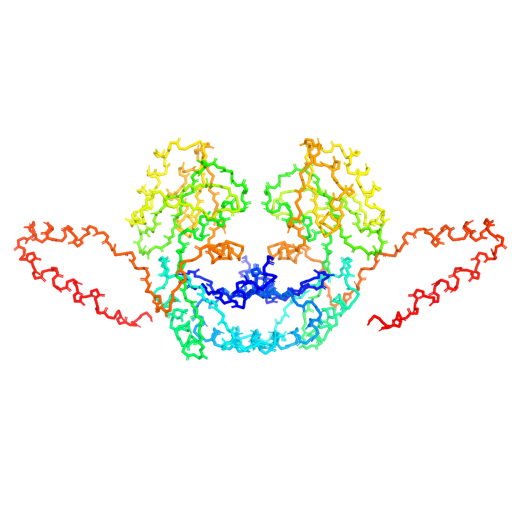55 N N . ALA B 1 87 ? -15.25 -13.492 -14.633 1 95.69 87 ALA B N 1
ATOM 2656 C CA . ALA B 1 87 ? -16.062 -14.086 -15.695 1 95.69 87 ALA B CA 1
ATOM 2657 C C . ALA B 1 87 ? -17.516 -13.664 -15.57 1 95.69 87 ALA B C 1
ATOM 2659 O O . ALA B 1 87 ? -18.172 -13.336 -16.562 1 95.69 87 ALA B O 1
ATOM 2660 N N . ALA B 1 88 ? -18.031 -13.672 -14.375 1 95 88 ALA B N 1
ATOM 2661 C CA . ALA B 1 88 ? -19.422 -13.266 -14.133 1 95 88 ALA B CA 1
ATOM 2662 C C . ALA B 1 88 ? -19.625 -11.797 -14.484 1 95 88 ALA B C 1
ATOM 2664 O O . ALA B 1 88 ? -20.609 -11.453 -15.141 1 95 88 ALA B O 1
ATOM 2665 N N . LEU B 1 89 ? -18.719 -10.945 -14.047 1 95.44 89 LEU B N 1
ATOM 2666 C CA . LEU B 1 89 ? -18.828 -9.516 -14.305 1 95.44 89 LEU B CA 1
ATOM 2667 C C . LEU B 1 89 ? -18.734 -9.234 -15.805 1 95.44 89 LEU B C 1
ATOM 2669 O O . LEU B 1 89 ? -19.406 -8.32 -16.312 1 95.44 89 LEU B O 1
ATOM 2673 N N . ARG B 1 90 ? -17.891 -9.969 -16.438 1 93.94 90 ARG B N 1
ATOM 2674 C CA . ARG B 1 90 ? -17.734 -9.805 -17.875 1 93.94 90 ARG B CA 1
ATOM 2675 C C . ARG B 1 90 ? -19.047 -10.07 -18.609 1 93.94 90 ARG B C 1
ATOM 2677 O O . ARG B 1 90 ? -19.328 -9.445 -19.625 1 93.94 90 ARG B O 1
ATOM 2684 N N . ARG B 1 91 ? -19.781 -10.969 -18.188 1 91.88 91 ARG B N 1
ATOM 2685 C CA . ARG B 1 91 ? -21.031 -11.328 -18.828 1 91.88 91 ARG B CA 1
ATOM 2686 C C . ARG B 1 91 ? -22.016 -10.164 -18.797 1 91.88 91 ARG B C 1
ATOM 2688 O O . ARG B 1 91 ? -22.953 -10.102 -19.609 1 91.88 91 ARG B O 1
ATOM 2695 N N . CYS B 1 92 ? -21.828 -9.242 -17.891 1 89.62 92 CYS B N 1
ATOM 2696 C CA . CYS B 1 92 ? -22.703 -8.086 -17.734 1 89.62 92 CYS B CA 1
ATOM 2697 C C . CYS B 1 92 ? -22.25 -6.941 -18.625 1 89.62 92 CYS B C 1
ATOM 2699 O O . CYS B 1 92 ? -22.953 -5.93 -18.75 1 89.62 92 CYS B O 1
ATOM 2701 N N . GLY B 1 93 ? -21.141 -7.121 -19.281 1 91.44 93 GLY B N 1
ATOM 2702 C CA . GLY B 1 93 ? -20.594 -6.027 -20.062 1 91.44 93 GLY B CA 1
ATOM 2703 C C . GLY B 1 93 ? -19.656 -6.492 -21.156 1 91.44 93 GLY B C 1
ATOM 2704 O O . GLY B 1 93 ? -19.859 -7.547 -21.766 1 91.44 93 GLY B O 1
ATOM 2705 N N . ARG B 1 94 ? -18.719 -5.59 -21.5 1 90.25 94 ARG B N 1
ATOM 2706 C CA . ARG B 1 94 ? -17.812 -5.859 -22.625 1 90.25 94 ARG B CA 1
ATOM 2707 C C . ARG B 1 94 ? -16.359 -5.754 -22.188 1 90.25 94 ARG B C 1
ATOM 2709 O O . ARG B 1 94 ? -15.492 -5.441 -23.016 1 90.25 94 ARG B O 1
ATOM 2716 N N . ALA B 1 95 ? -16.219 -6.027 -20.969 1 96.19 95 ALA B N 1
ATOM 2717 C CA . ALA B 1 95 ? -14.867 -5.84 -20.469 1 96.19 95 ALA B CA 1
ATOM 2718 C C . ALA B 1 95 ? -13.914 -6.879 -21.047 1 96.19 95 ALA B C 1
ATOM 2720 O O . ALA B 1 95 ? -14.281 -8.047 -21.203 1 96.19 95 ALA B O 1
ATOM 2721 N N . GLN B 1 96 ? -12.758 -6.473 -21.438 1 97.5 96 GLN B N 1
ATOM 2722 C CA . GLN B 1 96 ? -11.672 -7.383 -21.781 1 97.5 96 GLN B CA 1
ATOM 2723 C C . GLN B 1 96 ? -10.914 -7.84 -20.531 1 97.5 96 GLN B C 1
ATOM 2725 O O . GLN B 1 96 ? -10.859 -7.117 -19.547 1 97.5 96 GLN B O 1
ATOM 2730 N N . LEU B 1 97 ? -10.383 -9.078 -20.625 1 97.94 97 LEU B N 1
ATOM 2731 C CA . LEU B 1 97 ? -9.75 -9.672 -19.438 1 97.94 97 LEU B CA 1
ATOM 2732 C C . LEU B 1 97 ? -8.266 -9.922 -19.688 1 97.94 97 LEU B C 1
ATOM 2734 O O . LEU B 1 97 ? -7.875 -10.281 -20.797 1 97.94 97 LEU B O 1
ATOM 2738 N N . ALA B 1 98 ? -7.477 -9.766 -18.688 1 98.31 98 ALA B N 1
ATOM 2739 C CA . ALA B 1 98 ? -6.062 -10.117 -18.703 1 98.31 98 ALA B CA 1
ATOM 2740 C C . ALA B 1 98 ? -5.668 -10.891 -17.453 1 98.31 98 ALA B C 1
ATOM 2742 O O . ALA B 1 98 ? -6.07 -10.539 -16.344 1 98.31 98 ALA B O 1
ATOM 2743 N N . GLY B 1 99 ? -4.914 -11.984 -17.625 1 98.38 99 GLY B N 1
ATOM 2744 C CA . GLY B 1 99 ? -4.34 -12.719 -16.516 1 98.38 99 GLY B CA 1
ATOM 2745 C C . GLY B 1 99 ? -2.973 -12.203 -16.094 1 98.38 99 GLY B C 1
ATOM 2746 O O . GLY B 1 99 ? -2.096 -1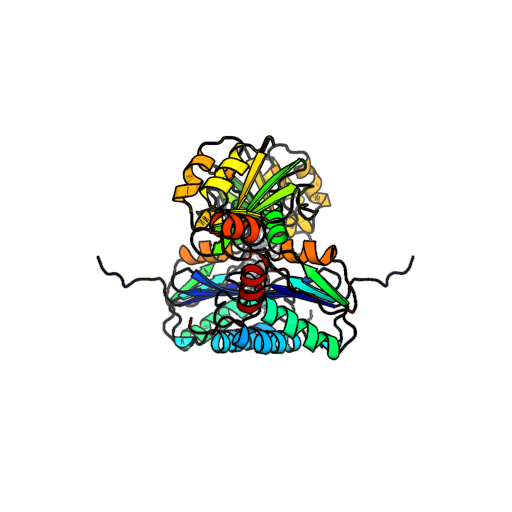2.008 -16.938 1 98.38 99 GLY B O 1
ATOM 2747 N N . LEU B 1 100 ? -2.826 -11.938 -14.836 1 98.5 100 LEU B N 1
ATOM 2748 C CA . LEU B 1 100 ? -1.554 -11.469 -14.297 1 98.5 100 LEU B CA 1
ATOM 2749 C C . LEU B 1 100 ? -0.803 -12.617 -13.617 1 98.5 100 LEU B C 1
ATOM 2751 O O . LEU B 1 100 ? -1.418 -13.492 -13.016 1 98.5 100 LEU B O 1
ATOM 2755 N N . ASP B 1 101 ? 0.527 -12.617 -13.688 1 98 101 ASP B N 1
ATOM 2756 C CA . ASP B 1 101 ? 1.391 -13.602 -13.047 1 98 101 ASP B CA 1
ATOM 2757 C C . ASP B 1 101 ? 1.748 -13.18 -11.617 1 98 101 ASP B C 1
ATOM 2759 O O . ASP B 1 101 ? 2.262 -12.078 -11.406 1 98 101 ASP B O 1
ATOM 2763 N N . TYR B 1 102 ? 1.483 -14.078 -10.656 1 98.31 102 TYR B N 1
ATOM 2764 C CA . TYR B 1 102 ? 1.681 -13.727 -9.258 1 98.31 102 TYR B CA 1
ATOM 2765 C C . TYR B 1 102 ? 3.162 -13.547 -8.938 1 98.31 102 TYR B C 1
ATOM 2767 O O . TYR B 1 102 ? 3.545 -12.617 -8.227 1 98.31 102 TYR B O 1
ATOM 2775 N N . MET B 1 103 ? 3.99 -14.398 -9.445 1 98.31 103 MET B N 1
ATOM 2776 C CA . MET B 1 103 ? 5.43 -14.312 -9.203 1 98.31 103 MET B CA 1
ATOM 2777 C C . MET B 1 103 ? 5.996 -13.008 -9.75 1 98.31 103 MET B C 1
ATOM 2779 O O . MET B 1 103 ? 6.805 -12.352 -9.094 1 98.31 103 MET B O 1
ATOM 2783 N N . GLN B 1 104 ? 5.539 -12.695 -10.883 1 98.69 104 GLN B N 1
ATOM 2784 C CA . GLN B 1 104 ? 5.98 -11.445 -11.492 1 98.69 104 GLN B CA 1
ATOM 2785 C C . GLN B 1 104 ? 5.523 -10.242 -10.672 1 98.69 104 GLN B C 1
ATOM 2787 O O . GLN B 1 104 ? 6.254 -9.258 -10.547 1 98.69 104 GLN B O 1
ATOM 2792 N N . ALA B 1 105 ? 4.305 -10.312 -10.141 1 98.81 105 ALA B N 1
ATOM 2793 C CA . ALA B 1 105 ? 3.785 -9.227 -9.312 1 98.81 105 ALA B CA 1
ATOM 2794 C C . ALA B 1 105 ? 4.664 -9.008 -8.078 1 98.81 105 ALA B C 1
ATOM 2796 O O . ALA B 1 105 ? 4.965 -7.867 -7.719 1 98.81 105 ALA B O 1
ATOM 2797 N N . LEU B 1 106 ? 5.074 -10.07 -7.457 1 98.69 106 LEU B N 1
ATOM 2798 C CA . LEU B 1 106 ? 5.941 -9.977 -6.285 1 98.69 106 LEU B CA 1
ATOM 2799 C C . LEU B 1 106 ? 7.309 -9.422 -6.668 1 98.69 106 LEU B C 1
ATOM 2801 O O . LEU B 1 106 ? 7.844 -8.547 -5.984 1 98.69 106 LEU B O 1
ATOM 2805 N N . ALA B 1 107 ? 7.867 -9.914 -7.793 1 98.81 107 ALA B N 1
ATOM 2806 C CA . ALA B 1 107 ? 9.156 -9.414 -8.266 1 98.81 107 ALA B CA 1
ATOM 2807 C C . ALA B 1 107 ? 9.102 -7.918 -8.539 1 98.81 107 ALA B C 1
ATOM 2809 O O . ALA B 1 107 ? 10 -7.172 -8.133 1 98.81 107 ALA B O 1
ATOM 2810 N N . THR B 1 108 ? 8.039 -7.562 -9.195 1 98.62 108 THR B N 1
ATOM 2811 C CA . THR B 1 108 ? 7.848 -6.16 -9.539 1 98.62 108 THR B CA 1
ATOM 2812 C C . THR B 1 108 ? 7.707 -5.309 -8.281 1 98.62 108 THR B C 1
ATOM 2814 O O . THR B 1 108 ? 8.234 -4.195 -8.219 1 98.62 108 THR B O 1
ATOM 2817 N N . THR B 1 109 ? 6.996 -5.848 -7.281 1 97.94 109 THR B N 1
ATOM 2818 C CA . THR B 1 109 ? 6.867 -5.172 -5.996 1 97.94 109 THR B CA 1
ATOM 2819 C C . THR B 1 109 ? 8.242 -4.902 -5.391 1 97.94 109 THR B C 1
ATOM 2821 O O . THR B 1 109 ? 8.516 -3.787 -4.938 1 97.94 109 THR B O 1
ATOM 2824 N N . ALA B 1 110 ? 9.102 -5.871 -5.406 1 97.25 110 ALA B N 1
ATOM 2825 C CA . ALA B 1 110 ? 10.445 -5.742 -4.844 1 97.25 110 ALA B CA 1
ATOM 2826 C C . ALA B 1 110 ? 11.25 -4.684 -5.59 1 97.25 110 ALA B C 1
ATOM 2828 O O . ALA B 1 110 ? 11.93 -3.861 -4.973 1 97.25 110 ALA B O 1
ATOM 2829 N N . VAL B 1 111 ? 11.18 -4.695 -6.914 1 96.62 111 VAL B N 1
ATOM 2830 C CA . VAL B 1 111 ? 11.891 -3.738 -7.754 1 96.62 111 VAL B CA 1
ATOM 2831 C C . VAL B 1 111 ? 11.453 -2.318 -7.402 1 96.62 111 VAL B C 1
ATOM 2833 O O . VAL B 1 111 ? 12.289 -1.433 -7.207 1 96.62 111 VAL B O 1
ATOM 2836 N N . MET B 1 112 ? 10.148 -2.123 -7.293 1 93.56 112 MET B N 1
ATOM 2837 C CA . MET B 1 112 ? 9.594 -0.808 -6.988 1 93.56 112 MET B CA 1
ATOM 2838 C C . MET B 1 112 ? 10.023 -0.348 -5.598 1 93.56 112 MET B C 1
ATOM 2840 O O . MET B 1 112 ? 10.43 0.801 -5.414 1 93.56 112 MET B O 1
ATOM 2844 N N . GLN B 1 113 ? 9.891 -1.252 -4.656 1 89.62 113 GLN B N 1
ATOM 2845 C CA . GLN B 1 113 ? 10.195 -0.927 -3.266 1 89.62 113 GLN B CA 1
ATOM 2846 C C . GLN B 1 113 ? 11.648 -0.498 -3.105 1 89.62 113 GLN B C 1
ATOM 2848 O O . GLN B 1 113 ? 11.945 0.422 -2.342 1 89.62 113 GLN B O 1
ATOM 2853 N N . ARG B 1 114 ? 12.508 -1.078 -3.844 1 88.81 114 ARG B N 1
ATOM 2854 C CA . ARG B 1 114 ? 13.93 -0.843 -3.633 1 88.81 114 ARG B CA 1
ATOM 2855 C C . ARG B 1 114 ? 14.492 0.093 -4.695 1 88.81 114 ARG B C 1
ATOM 2857 O O . ARG B 1 114 ? 15.664 0.469 -4.641 1 88.81 114 ARG B O 1
ATOM 2864 N N . GLY B 1 115 ? 13.617 0.487 -5.633 1 88.5 115 GLY B N 1
ATOM 2865 C CA . GLY B 1 115 ? 14.102 1.327 -6.715 1 88.5 115 GLY B CA 1
ATOM 2866 C C . GLY B 1 115 ? 15.219 0.687 -7.512 1 88.5 115 GLY B C 1
ATOM 2867 O O . GLY B 1 115 ? 16.188 1.354 -7.875 1 88.5 115 GLY B O 1
ATOM 2868 N N . MET B 1 116 ? 15.109 -0.603 -7.715 1 91.44 116 MET B N 1
ATOM 2869 C CA . MET B 1 116 ? 16.172 -1.331 -8.391 1 91.44 116 MET B CA 1
ATOM 2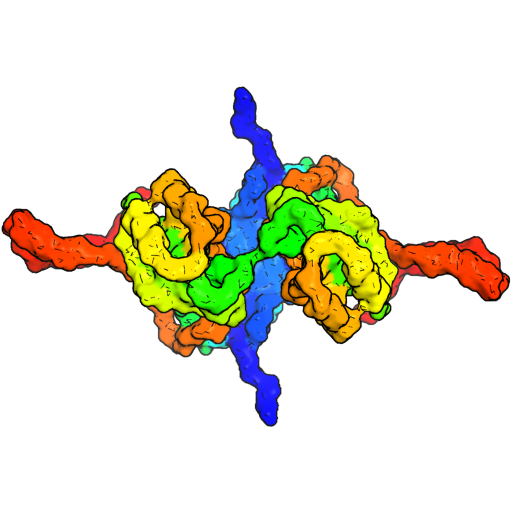870 C C . MET B 1 116 ? 16.266 -0.93 -9.859 1 91.44 116 MET B C 1
ATOM 2872 O O . MET B 1 116 ? 15.242 -0.89 -10.562 1 91.44 116 MET B O 1
ATOM 2876 N N . LEU B 1 117 ? 17.406 -0.637 -10.281 1 89.81 117 LEU B N 1
ATOM 2877 C CA . LEU B 1 117 ? 17.641 -0.214 -11.664 1 89.81 117 LEU B CA 1
ATOM 2878 C C . LEU B 1 117 ? 17.859 -1.418 -12.57 1 89.81 117 LEU B C 1
ATOM 2880 O O . LEU B 1 117 ? 17.75 -2.564 -12.133 1 89.81 117 LEU B O 1
ATOM 2884 N N . TYR B 1 118 ? 18.188 -1.173 -13.719 1 92.5 118 TYR B N 1
ATOM 2885 C CA . TYR B 1 118 ? 18.328 -2.18 -14.766 1 92.5 118 TYR B CA 1
ATOM 2886 C C . TYR B 1 118 ? 19.422 -3.176 -14.422 1 92.5 118 TYR B C 1
ATOM 2888 O O . TYR B 1 118 ? 20.484 -2.791 -13.93 1 92.5 118 TYR B O 1
ATOM 2896 N N . GLY B 1 119 ? 19.125 -4.453 -14.633 1 94.38 119 GLY B N 1
ATOM 2897 C CA . GLY B 1 119 ? 20.156 -5.48 -14.633 1 94.38 119 GLY B CA 1
ATOM 2898 C C . GLY B 1 119 ? 20.156 -6.324 -13.367 1 94.38 119 GLY B C 1
ATOM 2899 O O . GLY B 1 119 ? 20.703 -7.426 -13.352 1 94.38 119 GLY B O 1
ATOM 2900 N N . GLY B 1 120 ? 19.562 -5.824 -12.297 1 96.69 120 GLY B N 1
ATOM 2901 C CA . GLY B 1 120 ? 19.453 -6.625 -11.086 1 96.69 120 GLY B CA 1
ATOM 2902 C C . GLY B 1 120 ? 18.484 -7.789 -11.219 1 96.69 120 GLY B C 1
ATOM 2903 O O . GLY B 1 120 ? 17.578 -7.758 -12.055 1 96.69 120 GLY B O 1
ATOM 2904 N N . HIS B 1 121 ? 18.766 -8.859 -10.469 1 98.5 121 HIS B N 1
ATOM 2905 C CA . HIS B 1 121 ? 17.891 -10.023 -10.484 1 98.5 121 HIS B CA 1
ATOM 2906 C C . HIS B 1 121 ? 16.984 -10.055 -9.25 1 98.5 121 HIS B C 1
ATOM 2908 O O . HIS B 1 121 ? 17.328 -9.5 -8.211 1 98.5 121 HIS B O 1
ATOM 2914 N N . ILE B 1 122 ? 15.859 -10.562 -9.375 1 98.69 122 ILE B N 1
ATOM 2915 C CA . ILE B 1 122 ? 14.93 -10.797 -8.273 1 98.69 122 ILE B CA 1
ATOM 2916 C C . ILE B 1 122 ? 14.531 -12.273 -8.242 1 98.69 122 ILE B C 1
ATOM 2918 O O . ILE B 1 122 ? 14.078 -12.82 -9.25 1 98.69 122 ILE B O 1
ATOM 2922 N N . TRP B 1 123 ? 14.75 -12.891 -7.195 1 98.75 123 TRP B N 1
ATOM 2923 C CA . TRP B 1 123 ? 14.289 -14.258 -6.965 1 98.75 123 TRP B CA 1
ATOM 2924 C C . TRP B 1 123 ? 13.039 -14.266 -6.086 1 98.75 123 TRP B C 1
ATOM 2926 O O . TRP B 1 123 ? 13.062 -13.758 -4.961 1 98.75 123 TRP B O 1
ATOM 2936 N N . VAL B 1 124 ? 11.992 -14.836 -6.613 1 98.75 124 VAL B N 1
ATOM 2937 C CA . VAL B 1 124 ? 10.734 -14.938 -5.871 1 98.75 124 VAL B CA 1
ATOM 2938 C C . VAL B 1 124 ? 10.531 -16.375 -5.402 1 98.75 124 VAL B C 1
ATOM 2940 O O . VAL B 1 124 ? 10.57 -17.312 -6.211 1 98.75 124 VAL B O 1
ATOM 2943 N N . LEU B 1 125 ? 10.383 -16.547 -4.121 1 98.06 125 LEU B N 1
ATOM 2944 C CA . LEU B 1 125 ? 10.055 -17.828 -3.486 1 98.06 125 LEU B CA 1
ATOM 2945 C C . LEU B 1 125 ? 8.688 -17.75 -2.816 1 98.06 125 LEU B C 1
ATOM 2947 O O . LEU B 1 125 ? 8.484 -16.969 -1.886 1 98.06 125 LEU B O 1
ATOM 2951 N N . THR B 1 126 ? 7.727 -18.484 -3.287 1 97 126 THR B N 1
ATOM 2952 C CA . THR B 1 126 ? 6.441 -18.562 -2.6 1 97 126 THR B CA 1
ATOM 2953 C C . THR B 1 126 ? 6.18 -19.969 -2.078 1 97 126 THR B C 1
ATOM 2955 O O . THR B 1 126 ? 6.777 -20.938 -2.557 1 97 126 THR B O 1
ATOM 2958 N N . HIS B 1 127 ? 5.324 -20.031 -1.118 1 92.38 127 HIS B N 1
ATOM 2959 C CA . HIS B 1 127 ? 4.953 -21.328 -0.566 1 92.38 127 HIS B CA 1
ATOM 2960 C C . HIS B 1 127 ? 4.188 -22.172 -1.587 1 92.38 127 HIS B C 1
ATOM 2962 O O . HIS B 1 127 ? 3.25 -21.672 -2.219 1 92.38 127 HIS B O 1
ATOM 2968 N N . ALA B 1 128 ? 4.629 -23.422 -1.76 1 89.69 128 ALA B N 1
ATOM 2969 C CA . ALA B 1 128 ? 3.902 -24.344 -2.629 1 89.69 128 ALA B CA 1
ATOM 2970 C C . ALA B 1 128 ? 3.197 -25.422 -1.814 1 89.69 128 ALA B C 1
ATOM 2972 O O . ALA B 1 128 ? 1.967 -25.438 -1.719 1 89.69 128 ALA B O 1
ATOM 2973 N N . ARG B 1 129 ? 3.844 -26.312 -1.28 1 84.88 129 ARG B N 1
ATOM 2974 C CA . ARG B 1 129 ? 3.387 -27.359 -0.362 1 84.88 129 ARG B CA 1
ATOM 2975 C C . ARG B 1 129 ? 4.48 -27.719 0.635 1 84.88 129 ARG B C 1
ATOM 2977 O O . ARG B 1 129 ? 5.477 -27.016 0.765 1 84.88 129 ARG B O 1
ATOM 2984 N N . ARG B 1 130 ? 4.172 -28.75 1.281 1 82 130 ARG B N 1
ATOM 2985 C CA . ARG B 1 130 ? 5.113 -29.125 2.328 1 82 130 ARG B CA 1
ATOM 2986 C C . ARG B 1 130 ? 6.52 -29.297 1.767 1 82 130 ARG B C 1
ATOM 2988 O O . ARG B 1 130 ? 6.73 -30.016 0.796 1 82 130 ARG B O 1
ATOM 2995 N N . ASN B 1 131 ? 7.434 -28.594 2.232 1 85.88 131 ASN B N 1
ATOM 2996 C CA . ASN B 1 131 ? 8.875 -28.609 2.008 1 85.88 131 ASN B CA 1
ATOM 2997 C C . ASN B 1 131 ? 9.227 -28.188 0.583 1 85.88 131 ASN B C 1
ATOM 2999 O O . ASN B 1 131 ? 10.297 -28.516 0.076 1 85.88 131 ASN B O 1
ATOM 3003 N N . LEU B 1 132 ? 8.258 -27.641 -0.1 1 93.44 132 LEU B N 1
ATOM 3004 C CA . LEU B 1 132 ? 8.539 -27.156 -1.445 1 93.44 132 LEU B CA 1
ATOM 3005 C C . LEU B 1 132 ? 8.156 -25.688 -1.582 1 93.44 132 LEU B C 1
ATOM 3007 O O . LEU B 1 132 ? 7.227 -25.219 -0.927 1 93.44 132 LEU B O 1
ATOM 3011 N N . VAL B 1 133 ? 8.867 -24.984 -2.453 1 96.44 133 VAL B N 1
ATOM 3012 C CA . VAL B 1 133 ? 8.578 -23.594 -2.779 1 96.44 133 VAL B CA 1
ATOM 3013 C C . VAL B 1 133 ? 8.492 -23.422 -4.293 1 96.44 133 VAL B C 1
ATOM 3015 O O . VAL B 1 133 ? 9.133 -24.172 -5.043 1 96.44 133 VAL B O 1
ATOM 3018 N N . HIS B 1 134 ? 7.605 -22.578 -4.746 1 96.62 134 HIS B N 1
ATOM 3019 C CA . HIS B 1 134 ? 7.777 -22 -6.082 1 96.62 134 HIS B CA 1
ATOM 3020 C C . HIS B 1 134 ? 9.008 -21.109 -6.145 1 96.62 134 HIS B C 1
ATOM 3022 O O . HIS B 1 134 ? 9.242 -20.297 -5.238 1 96.62 134 HIS B O 1
ATOM 3028 N N . CYS B 1 135 ? 9.766 -21.234 -7.145 1 97.56 135 CYS B N 1
ATOM 3029 C CA . CYS B 1 135 ? 10.977 -20.453 -7.316 1 97.56 135 CYS B CA 1
ATOM 3030 C C . CYS B 1 135 ? 11.094 -19.938 -8.742 1 97.56 135 CYS B C 1
ATOM 3032 O O . CYS B 1 135 ? 11 -20.703 -9.703 1 97.56 135 CYS B O 1
ATOM 3034 N N . GLN B 1 136 ? 11.297 -18.656 -8.906 1 98.06 136 GLN B N 1
ATOM 3035 C CA . GLN B 1 136 ? 11.406 -18.094 -10.242 1 98.06 136 GLN B CA 1
ATOM 3036 C C . GLN B 1 136 ? 12.297 -16.859 -10.25 1 98.06 136 GLN B C 1
ATOM 3038 O O . GLN B 1 136 ? 12.125 -15.961 -9.414 1 98.06 136 GLN B O 1
ATOM 3043 N N . PRO B 1 137 ? 13.297 -16.797 -11.102 1 98.56 137 PRO B N 1
ATOM 3044 C CA . PRO B 1 137 ? 14.148 -15.609 -11.25 1 98.56 137 PRO B CA 1
ATOM 3045 C C . PRO B 1 137 ? 13.578 -14.594 -12.242 1 98.56 137 PRO B C 1
ATOM 3047 O O . PRO B 1 137 ? 13 -14.977 -13.258 1 98.56 137 PRO B O 1
ATOM 3050 N N . PHE B 1 138 ? 13.75 -13.352 -11.969 1 98.75 138 PHE B N 1
ATOM 3051 C CA . PHE B 1 138 ? 13.375 -12.227 -12.82 1 98.75 138 PHE B CA 1
ATOM 3052 C C . PHE B 1 138 ? 14.531 -11.258 -12.984 1 98.75 138 PHE B C 1
ATOM 3054 O O . PHE B 1 138 ? 15.492 -11.289 -12.211 1 98.75 138 PHE B O 1
ATOM 3061 N N . VAL B 1 139 ? 14.367 -10.398 -13.984 1 98.56 139 VAL B N 1
ATOM 3062 C CA . VAL B 1 139 ? 15.336 -9.32 -14.18 1 98.56 139 VAL B CA 1
ATOM 3063 C C . VAL B 1 139 ? 14.617 -7.973 -14.141 1 98.56 139 VAL B C 1
ATOM 3065 O O . VAL B 1 139 ? 13.484 -7.855 -14.625 1 98.56 139 VAL B O 1
ATOM 3068 N N . SER B 1 140 ? 15.266 -7.012 -13.531 1 98 140 SER B N 1
ATOM 3069 C CA . SER B 1 140 ? 14.703 -5.668 -13.43 1 98 140 SER B CA 1
ATOM 3070 C C . SER B 1 140 ? 15.047 -4.828 -14.648 1 98 140 SER B C 1
ATOM 3072 O O . SER B 1 140 ? 16.188 -4.844 -15.117 1 98 140 SER B O 1
ATOM 3074 N N . TYR B 1 141 ? 14.117 -4.066 -15.164 1 96.94 141 TYR B N 1
ATOM 3075 C CA . TYR B 1 141 ? 14.312 -3.039 -16.188 1 96.94 141 TYR B CA 1
ATOM 3076 C C . TYR B 1 141 ? 14.008 -1.654 -15.633 1 96.94 141 TYR B C 1
ATOM 3078 O O . TYR B 1 141 ? 13.742 -0.719 -16.391 1 96.94 141 TYR B O 1
ATOM 3086 N N . GLY B 1 142 ? 13.977 -1.59 -14.273 1 94.31 142 GLY B N 1
ATOM 3087 C CA . GLY B 1 142 ? 13.633 -0.352 -13.594 1 94.31 142 GLY B CA 1
ATOM 3088 C C . GLY B 1 142 ? 12.266 -0.394 -12.938 1 94.31 142 GLY B C 1
ATOM 3089 O O . GLY B 1 142 ? 11.445 -1.264 -13.25 1 94.31 142 GLY B O 1
ATOM 3090 N N . PRO B 1 143 ? 12.008 0.594 -12.055 1 92.06 143 PRO B N 1
ATOM 3091 C CA . PRO B 1 143 ? 10.781 0.559 -11.242 1 92.06 143 PRO B CA 1
ATOM 3092 C C . PRO B 1 143 ? 9.531 0.877 -12.055 1 92.06 143 PRO B C 1
ATOM 3094 O O . PRO B 1 143 ? 8.414 0.652 -11.578 1 92.06 143 PRO B O 1
ATOM 3097 N N . GLU B 1 144 ? 9.664 1.399 -13.25 1 93.06 144 GLU B N 1
ATOM 3098 C CA . GLU B 1 144 ? 8.508 1.8 -14.047 1 93.06 144 GLU B CA 1
ATOM 3099 C C . GLU B 1 144 ? 8.141 0.72 -15.062 1 93.06 144 GLU B C 1
ATOM 3101 O O . GLU B 1 144 ? 7.172 0.868 -15.812 1 93.06 144 GLU B O 1
ATOM 3106 N N . ILE B 1 145 ? 8.883 -0.379 -15.078 1 96.62 145 ILE B N 1
ATOM 3107 C CA . ILE B 1 145 ? 8.656 -1.495 -15.992 1 96.62 145 ILE B CA 1
ATOM 3108 C C . ILE B 1 145 ? 8.516 -2.791 -15.195 1 96.62 145 ILE B C 1
ATOM 3110 O O . ILE B 1 145 ? 9.32 -3.066 -14.297 1 96.62 145 ILE B O 1
ATOM 3114 N N . PRO B 1 146 ? 7.453 -3.57 -15.492 1 98.25 146 PRO B N 1
ATOM 3115 C CA . PRO B 1 146 ? 7.328 -4.844 -14.773 1 98.25 146 PRO B CA 1
ATOM 3116 C C . PRO B 1 146 ? 8.586 -5.703 -14.883 1 98.25 146 PRO B C 1
ATOM 3118 O O . PRO B 1 146 ? 9.211 -5.758 -15.938 1 98.25 146 PRO B O 1
ATOM 3121 N N . ALA B 1 147 ? 8.961 -6.336 -13.797 1 98.69 147 ALA B N 1
ATOM 3122 C CA . ALA B 1 147 ? 10.062 -7.293 -13.828 1 98.69 147 ALA B CA 1
ATOM 3123 C C . ALA B 1 147 ? 9.805 -8.391 -14.859 1 98.69 147 ALA B C 1
ATOM 3125 O O . ALA B 1 147 ? 8.672 -8.859 -15 1 98.69 147 ALA B O 1
ATOM 3126 N N . GLN B 1 148 ? 10.828 -8.812 -15.555 1 98.5 148 GLN B N 1
ATOM 3127 C CA . GLN B 1 148 ? 10.672 -9.812 -16.609 1 98.5 148 GLN B CA 1
ATOM 3128 C C . GLN B 1 148 ? 11.242 -11.156 -16.172 1 98.5 148 GLN B C 1
ATOM 3130 O O . GLN B 1 148 ? 12.305 -11.219 -15.555 1 98.5 148 GLN B O 1
ATOM 3135 N N . PRO B 1 149 ? 10.516 -12.227 -16.484 1 98.06 149 PRO B N 1
ATOM 3136 C CA . PRO B 1 149 ? 11.008 -13.547 -16.078 1 98.06 149 PRO B CA 1
ATOM 3137 C C . PRO B 1 149 ? 12.25 -13.977 -16.859 1 98.06 149 PRO B C 1
ATOM 3139 O O . PRO B 1 149 ? 12.352 -13.719 -18.062 1 98.06 149 PRO B O 1
ATOM 3142 N N . LEU B 1 150 ? 13.148 -14.539 -16.172 1 97.69 150 LEU B N 1
ATOM 3143 C CA . LEU B 1 150 ? 14.328 -15.117 -16.812 1 97.69 150 LEU B CA 1
ATOM 3144 C C . LEU B 1 150 ? 14.094 -16.594 -17.141 1 97.69 150 LEU B C 1
ATOM 3146 O O . LEU B 1 150 ? 14.719 -17.125 -18.062 1 97.69 150 LEU B O 1
ATOM 3150 N N . GLN B 1 151 ? 13.336 -17.266 -16.359 1 95.75 151 GLN B N 1
ATOM 3151 C CA . GLN B 1 151 ? 12.93 -18.656 -16.531 1 95.75 151 GLN B CA 1
ATOM 3152 C C . GLN B 1 151 ? 11.516 -18.891 -16 1 95.75 151 GLN B C 1
ATOM 3154 O O . GLN B 1 151 ? 10.938 -18 -15.359 1 95.75 151 GLN B O 1
ATOM 3159 N N . GLY B 1 152 ? 10.922 -20 -16.328 1 94.12 152 GLY B N 1
ATOM 3160 C CA . GLY B 1 152 ? 9.617 -20.359 -15.781 1 94.12 152 GLY B CA 1
ATOM 3161 C C . GLY B 1 152 ? 9.672 -20.719 -14.305 1 94.12 152 GLY B C 1
ATOM 3162 O O . GLY B 1 152 ? 10.75 -20.891 -13.742 1 94.12 152 GLY B O 1
ATOM 3163 N N . VAL B 1 153 ? 8.547 -20.719 -13.734 1 95.25 153 VAL B N 1
ATOM 3164 C CA . VAL B 1 153 ? 8.445 -21.062 -12.32 1 95.25 153 VAL B CA 1
ATOM 3165 C C . VAL B 1 153 ? 8.828 -22.531 -12.117 1 95.25 153 VAL B C 1
ATOM 3167 O O . VAL B 1 153 ? 8.438 -23.391 -12.914 1 95.25 153 VAL B O 1
ATOM 3170 N N . SER B 1 154 ? 9.633 -22.844 -11.109 1 92.94 154 SER B N 1
ATOM 3171 C CA . SER B 1 154 ? 10 -24.203 -10.758 1 92.94 154 SER B CA 1
ATOM 3172 C C . SER B 1 154 ? 9.531 -24.562 -9.344 1 92.94 154 SER B C 1
ATOM 3174 O O . SER B 1 154 ? 9.352 -23.672 -8.508 1 92.94 154 SER B O 1
ATOM 3176 N N . LEU B 1 155 ? 9.266 -25.75 -9.141 1 93.69 155 LEU B N 1
ATOM 3177 C CA . LEU B 1 155 ? 9.016 -26.312 -7.82 1 93.69 155 LEU B CA 1
ATOM 3178 C C . LEU B 1 155 ? 10.281 -26.969 -7.262 1 93.69 155 LEU B C 1
ATOM 3180 O O . LEU B 1 155 ? 10.852 -27.859 -7.887 1 93.69 155 LEU B O 1
ATOM 3184 N N . CYS B 1 156 ? 10.75 -26.562 -6.121 1 94.69 156 CYS B N 1
ATOM 3185 C CA . CYS B 1 156 ? 11.977 -27.109 -5.562 1 94.69 156 CYS B CA 1
ATOM 3186 C C . CYS B 1 156 ? 12.008 -26.953 -4.047 1 94.69 156 CYS B C 1
ATOM 3188 O O . CYS B 1 156 ? 11.117 -26.328 -3.463 1 94.69 156 CYS B O 1
ATOM 3190 N N . THR B 1 157 ? 12.93 -27.609 -3.439 1 95.88 157 THR B N 1
ATOM 3191 C CA . THR B 1 157 ? 13.117 -27.438 -2.004 1 95.88 157 THR B CA 1
ATOM 3192 C C . THR B 1 157 ? 13.766 -26.078 -1.708 1 95.88 157 THR B C 1
ATOM 3194 O O . THR B 1 157 ? 14.414 -25.5 -2.576 1 95.88 157 THR B O 1
ATOM 3197 N N . PRO B 1 158 ? 13.586 -25.609 -0.498 1 96.38 158 PRO B N 1
ATOM 3198 C CA . PRO B 1 158 ? 14.273 -24.375 -0.126 1 96.38 158 PRO B CA 1
ATOM 3199 C C . PRO B 1 158 ? 15.781 -24.453 -0.311 1 96.38 158 PRO B C 1
ATOM 3201 O O . PRO B 1 158 ? 16.406 -23.469 -0.74 1 96.38 158 PRO B O 1
ATOM 3204 N N . ALA B 1 159 ? 16.344 -25.562 -0.024 1 96.38 159 ALA B N 1
ATOM 3205 C CA . ALA B 1 159 ? 17.781 -25.75 -0.173 1 96.38 159 ALA B CA 1
ATOM 3206 C C . ALA B 1 159 ? 18.203 -25.625 -1.635 1 96.38 159 ALA B C 1
ATOM 3208 O O . ALA B 1 159 ? 19.234 -25.016 -1.941 1 96.38 159 ALA B O 1
ATOM 3209 N N . GLU B 1 160 ? 17.406 -26.234 -2.504 1 96.38 160 GLU B N 1
ATOM 3210 C CA . GLU B 1 160 ? 17.688 -26.141 -3.936 1 96.38 160 GLU B CA 1
ATOM 3211 C C . GLU B 1 160 ? 17.547 -24.703 -4.43 1 96.38 160 GLU B C 1
ATOM 3213 O O . GLU B 1 160 ? 18.312 -24.266 -5.277 1 96.38 160 GLU B O 1
ATOM 3218 N N . ALA B 1 161 ? 16.562 -24.016 -3.936 1 97.5 161 ALA B N 1
ATOM 3219 C CA . ALA B 1 161 ? 16.391 -22.609 -4.277 1 97.5 161 ALA B CA 1
ATOM 3220 C C . ALA B 1 161 ? 17.609 -21.797 -3.861 1 97.5 161 ALA B C 1
ATOM 3222 O O . ALA B 1 161 ? 18.109 -20.969 -4.637 1 97.5 161 ALA B O 1
ATOM 3223 N N . VAL B 1 162 ? 18.078 -22 -2.666 1 97.5 162 VAL B N 1
ATOM 3224 C CA . VAL B 1 162 ? 19.234 -21.297 -2.141 1 97.5 162 VAL B CA 1
ATOM 3225 C C . VAL B 1 162 ? 20.453 -21.547 -3.029 1 97.5 162 VAL B C 1
ATOM 3227 O O . VAL B 1 162 ? 21.203 -20.625 -3.348 1 97.5 162 VAL B O 1
ATOM 3230 N N . ALA B 1 163 ? 20.609 -22.812 -3.381 1 97.44 163 ALA B N 1
ATOM 3231 C CA . ALA B 1 163 ? 21.719 -23.172 -4.254 1 97.44 163 ALA B CA 1
ATOM 3232 C C . ALA B 1 163 ? 21.641 -22.422 -5.578 1 97.44 163 ALA B C 1
ATOM 3234 O O . ALA B 1 163 ? 22.641 -21.922 -6.074 1 97.44 163 ALA B O 1
ATOM 3235 N N . ALA B 1 164 ? 20.469 -22.375 -6.133 1 97.25 164 ALA B N 1
ATOM 3236 C CA . ALA B 1 164 ? 20.266 -21.672 -7.402 1 97.25 164 ALA B CA 1
ATOM 3237 C C . ALA B 1 164 ? 20.578 -20.188 -7.27 1 97.25 164 ALA B C 1
ATOM 3239 O O . ALA B 1 164 ? 21.203 -19.594 -8.148 1 97.25 164 ALA B O 1
ATOM 3240 N N . ILE B 1 165 ? 20.141 -19.562 -6.23 1 97.75 165 ILE B N 1
ATOM 3241 C CA . ILE B 1 165 ? 20.328 -18.125 -5.98 1 97.75 165 ILE B CA 1
ATOM 3242 C C . ILE B 1 165 ? 21.828 -17.844 -5.781 1 97.75 165 ILE B C 1
ATOM 3244 O O . ILE B 1 165 ? 22.344 -16.844 -6.285 1 97.75 165 ILE B O 1
ATOM 3248 N N . THR B 1 166 ? 22.484 -18.703 -5.023 1 96.56 166 THR B N 1
ATOM 3249 C CA . THR B 1 166 ? 23.906 -18.562 -4.754 1 96.56 166 THR B CA 1
ATOM 3250 C C . THR B 1 166 ? 24.719 -18.609 -6.051 1 96.56 166 THR B C 1
ATOM 3252 O O . THR B 1 166 ? 25.734 -17.938 -6.184 1 96.56 166 THR B O 1
ATOM 3255 N N . ALA B 1 167 ? 24.188 -19.391 -6.977 1 95.75 167 ALA B N 1
ATOM 3256 C CA . ALA B 1 167 ? 24.891 -19.578 -8.25 1 95.75 167 ALA B CA 1
ATOM 3257 C C . ALA B 1 167 ? 24.625 -18.406 -9.195 1 95.75 167 ALA B C 1
ATOM 3259 O O . ALA B 1 167 ? 25.234 -18.312 -10.258 1 95.75 167 ALA B O 1
ATOM 3260 N N . ASP B 1 168 ? 23.688 -17.5 -8.82 1 94.44 168 ASP B N 1
ATOM 3261 C CA . ASP B 1 168 ? 23.344 -16.359 -9.664 1 94.44 168 ASP B CA 1
ATOM 3262 C C . ASP B 1 168 ? 24.562 -15.438 -9.859 1 94.44 168 ASP B C 1
ATOM 3264 O O . ASP B 1 168 ? 25.297 -15.18 -8.914 1 94.44 168 ASP B O 1
ATOM 3268 N N . THR B 1 169 ? 24.797 -14.883 -11.031 1 89.25 169 THR B N 1
ATOM 3269 C CA . THR B 1 169 ? 25.984 -14.125 -11.367 1 89.25 169 THR B CA 1
ATOM 3270 C C . THR B 1 169 ? 25.672 -12.633 -11.453 1 89.25 169 THR B C 1
ATOM 3272 O O . THR B 1 169 ? 26.547 -11.828 -11.789 1 89.25 169 THR B O 1
ATOM 3275 N N . ALA B 1 170 ? 24.453 -12.281 -11.195 1 91.38 170 ALA B N 1
ATOM 3276 C CA . ALA B 1 170 ? 24.094 -10.867 -11.227 1 91.38 170 ALA B CA 1
ATOM 3277 C C . ALA B 1 170 ? 24.844 -10.094 -10.141 1 91.38 170 ALA B C 1
ATOM 3279 O O . ALA B 1 170 ? 25.188 -10.656 -9.094 1 91.38 170 ALA B O 1
ATOM 3280 N N . ASP B 1 171 ? 25.078 -8.812 -10.391 1 91.12 171 ASP B N 1
ATOM 3281 C CA . ASP B 1 171 ? 25.781 -7.961 -9.445 1 91.12 171 ASP B CA 1
ATOM 3282 C C . ASP B 1 171 ? 24.938 -7.711 -8.195 1 91.12 171 ASP B C 1
ATOM 3284 O O . ASP B 1 171 ? 25.484 -7.457 -7.113 1 91.12 171 ASP B O 1
ATOM 3288 N N . ALA B 1 172 ? 23.688 -7.754 -8.375 1 94.88 172 ALA B N 1
ATOM 3289 C CA . ALA B 1 172 ? 22.766 -7.535 -7.277 1 94.88 172 ALA B CA 1
ATOM 3290 C C . ALA B 1 172 ? 21.5 -8.375 -7.449 1 94.88 172 ALA B C 1
ATOM 3292 O O . ALA B 1 172 ? 20.953 -8.477 -8.555 1 94.88 172 ALA B O 1
ATOM 3293 N N . ALA B 1 173 ? 21.109 -8.961 -6.336 1 97.31 173 ALA B N 1
ATOM 3294 C CA . ALA B 1 173 ? 19.906 -9.781 -6.375 1 97.31 173 ALA B CA 1
ATOM 3295 C C . ALA B 1 173 ? 19.031 -9.531 -5.152 1 97.31 173 ALA B C 1
ATOM 3297 O O . ALA B 1 173 ? 19.531 -9.359 -4.043 1 97.31 173 ALA B O 1
ATOM 3298 N N . LEU B 1 174 ? 17.781 -9.453 -5.383 1 97.62 174 LEU B N 1
ATOM 3299 C CA . LEU B 1 174 ? 16.781 -9.43 -4.316 1 97.62 174 LEU B CA 1
ATOM 3300 C C . LEU B 1 174 ? 16.109 -10.789 -4.176 1 97.62 174 LEU B C 1
ATOM 3302 O O . LEU B 1 174 ? 15.938 -11.508 -5.164 1 97.62 174 LEU B O 1
ATOM 3306 N N . VAL B 1 175 ? 15.758 -11.18 -3 1 98.38 175 VAL B N 1
ATOM 3307 C CA . VAL B 1 175 ? 14.984 -12.391 -2.734 1 98.38 175 VAL B CA 1
ATOM 3308 C C . VAL B 1 175 ? 13.758 -12.039 -1.893 1 98.38 175 VAL B C 1
ATOM 3310 O O . VAL B 1 1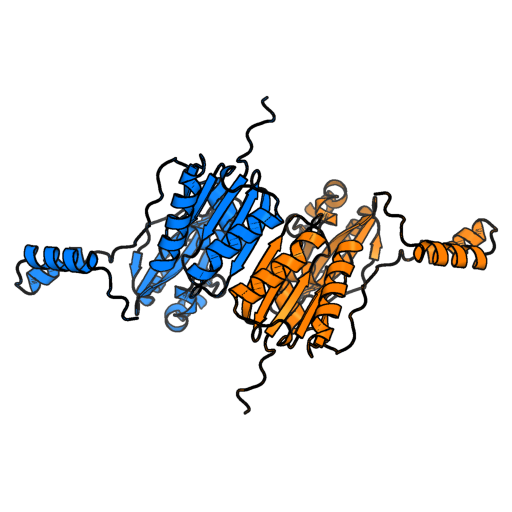75 ? 13.867 -11.344 -0.881 1 98.38 175 VAL B O 1
ATOM 3313 N N . CYS B 1 176 ? 12.578 -12.5 -2.344 1 98.12 176 CYS B N 1
ATOM 3314 C CA . CYS B 1 176 ? 11.367 -12.164 -1.607 1 98.12 176 CYS B CA 1
ATOM 3315 C C . CYS B 1 176 ? 10.336 -13.273 -1.717 1 98.12 176 CYS B C 1
ATOM 3317 O O . CYS B 1 176 ? 10.578 -14.297 -2.367 1 98.12 176 CYS B O 1
ATOM 3319 N N . GLY B 1 177 ? 9.219 -13.109 -0.999 1 98.06 177 GLY B N 1
ATOM 3320 C CA . GLY B 1 177 ? 8.094 -14.031 -1.055 1 98.06 177 GLY B CA 1
ATOM 3321 C C . GLY B 1 177 ? 7.902 -14.82 0.229 1 98.06 177 GLY B C 1
ATOM 3322 O O . GLY B 1 177 ? 8.773 -14.82 1.099 1 98.06 177 GLY B O 1
ATOM 3323 N N . THR B 1 178 ? 6.785 -15.484 0.304 1 96.88 178 THR B N 1
ATOM 3324 C CA . THR B 1 178 ? 6.41 -16.219 1.51 1 96.88 178 THR B CA 1
ATOM 3325 C C . THR B 1 178 ? 7.34 -17.406 1.735 1 96.88 178 THR B C 1
ATOM 3327 O O . THR B 1 178 ? 7.547 -17.828 2.873 1 96.88 178 THR B O 1
ATOM 3330 N N . GLY B 1 179 ? 7.871 -17.953 0.606 1 96.81 179 GLY B N 1
ATOM 3331 C CA . GLY B 1 179 ? 8.812 -19.047 0.743 1 96.81 179 GLY B CA 1
ATOM 3332 C C . GLY B 1 179 ? 10.07 -18.672 1.503 1 96.81 179 GLY B C 1
ATOM 3333 O O . GLY B 1 179 ? 10.617 -19.469 2.256 1 96.81 179 GLY B O 1
ATOM 3334 N N . LEU B 1 180 ? 10.57 -17.484 1.261 1 96.69 180 LEU B N 1
ATOM 3335 C CA . LEU B 1 180 ? 11.703 -16.969 2.008 1 96.69 180 LEU B CA 1
ATOM 3336 C C . LEU B 1 180 ? 11.359 -16.828 3.488 1 96.69 180 LEU B C 1
ATOM 3338 O O . LEU B 1 180 ? 12.117 -17.281 4.348 1 96.69 180 LEU B O 1
ATOM 3342 N N . ARG B 1 181 ? 10.211 -16.188 3.764 1 94.56 181 ARG B N 1
ATOM 3343 C CA . ARG B 1 181 ? 9.797 -15.906 5.133 1 94.56 181 ARG B CA 1
ATOM 3344 C C . ARG B 1 181 ? 9.578 -17.188 5.922 1 94.56 181 ARG B C 1
ATOM 3346 O O . ARG B 1 181 ? 10.008 -17.297 7.074 1 94.56 181 ARG B O 1
ATOM 3353 N N . ARG B 1 182 ? 8.945 -18.156 5.32 1 95 182 ARG B N 1
ATOM 3354 C CA . ARG B 1 182 ? 8.547 -19.375 6.008 1 95 182 ARG B CA 1
ATOM 3355 C C . ARG B 1 182 ? 9.734 -20.328 6.168 1 95 182 ARG B C 1
ATOM 3357 O O . ARG B 1 182 ? 9.68 -21.266 6.961 1 95 182 ARG B O 1
ATOM 3364 N N . ASN B 1 183 ? 10.773 -20.125 5.375 1 95.88 183 ASN B N 1
ATOM 3365 C CA . ASN B 1 183 ? 11.945 -21 5.41 1 95.88 183 ASN B CA 1
ATOM 3366 C C . ASN B 1 183 ? 13.211 -20.203 5.75 1 95.88 183 ASN B C 1
ATOM 3368 O O . ASN B 1 183 ? 14.234 -20.359 5.086 1 95.88 183 ASN B O 1
ATOM 3372 N N . ALA B 1 184 ? 13.086 -19.391 6.715 1 94.19 184 ALA B N 1
ATOM 3373 C CA . ALA B 1 184 ? 14.164 -18.5 7.094 1 94.19 184 ALA B CA 1
ATOM 3374 C C . ALA B 1 184 ? 15.438 -19.266 7.418 1 94.19 184 ALA B C 1
ATOM 3376 O O . ALA B 1 184 ? 16.531 -18.859 7.031 1 94.19 184 ALA B O 1
ATOM 3377 N N . ASP B 1 185 ? 15.312 -20.344 8.109 1 94.88 185 ASP B N 1
ATOM 3378 C CA . ASP B 1 185 ? 16.484 -21.141 8.5 1 94.88 185 ASP B CA 1
ATOM 3379 C C . ASP B 1 185 ? 17.203 -21.672 7.273 1 94.88 185 ASP B C 1
ATOM 3381 O O . ASP B 1 185 ? 18.422 -21.562 7.164 1 94.88 185 ASP B O 1
ATOM 3385 N N . ALA B 1 186 ? 16.453 -22.281 6.391 1 94.94 186 ALA B N 1
ATOM 3386 C CA . ALA B 1 186 ? 17.031 -22.859 5.176 1 94.94 186 ALA B CA 1
ATOM 3387 C C . ALA B 1 186 ? 17.656 -21.766 4.301 1 94.94 186 ALA B C 1
ATOM 3389 O O . ALA B 1 186 ? 18.609 -22.031 3.566 1 94.94 186 ALA B O 1
ATOM 3390 N N . CYS B 1 187 ? 17.141 -20.547 4.406 1 95.69 187 CYS B N 1
ATOM 3391 C CA . CYS B 1 187 ? 17.578 -19.469 3.533 1 95.69 187 CYS B CA 1
ATOM 3392 C C . CYS B 1 187 ? 18.656 -18.625 4.203 1 95.69 187 CYS B C 1
ATOM 3394 O O . CYS B 1 187 ? 19.156 -17.656 3.621 1 95.69 187 CYS B O 1
ATOM 3396 N N . ALA B 1 188 ? 19.078 -18.938 5.344 1 95.44 188 ALA B N 1
ATOM 3397 C CA . ALA B 1 188 ? 20.016 -18.172 6.16 1 95.44 188 ALA B CA 1
ATOM 3398 C C . ALA B 1 188 ? 21.328 -17.938 5.406 1 95.44 188 ALA B C 1
ATOM 3400 O O . ALA B 1 188 ? 21.922 -16.859 5.504 1 95.44 188 ALA B O 1
ATOM 3401 N N . PRO B 1 189 ? 21.812 -18.906 4.637 1 95.31 189 PRO B N 1
ATOM 3402 C CA . PRO B 1 189 ? 23.078 -18.719 3.918 1 95.31 189 PRO B CA 1
ATOM 3403 C C . PRO B 1 189 ? 23.031 -17.531 2.955 1 95.31 189 PRO B C 1
ATOM 3405 O O . PRO B 1 189 ? 24.078 -16.969 2.617 1 95.31 189 PRO B O 1
ATOM 3408 N N . LEU B 1 190 ? 21.875 -17.172 2.494 1 96.31 190 LEU B N 1
ATOM 3409 C CA . LEU B 1 190 ? 21.734 -16.062 1.547 1 96.31 190 LEU B CA 1
ATOM 3410 C C . LEU B 1 190 ? 22.156 -14.742 2.186 1 96.31 190 LEU B C 1
ATOM 3412 O O . LEU B 1 190 ? 22.594 -13.82 1.488 1 96.31 190 LEU B O 1
ATOM 3416 N N . GLU B 1 191 ? 21.938 -14.617 3.439 1 91.19 191 GLU B N 1
ATOM 3417 C CA . GLU B 1 191 ? 22.219 -13.383 4.16 1 91.19 191 GLU B CA 1
ATOM 3418 C C . GLU B 1 191 ? 23.703 -13.078 4.172 1 91.19 191 GLU B C 1
ATOM 3420 O O . GLU B 1 191 ? 24.109 -11.938 4.395 1 91.19 191 GLU B O 1
ATOM 3425 N N . SER B 1 192 ? 24.531 -14.055 4.004 1 91.81 192 SER B N 1
ATOM 3426 C CA . SER B 1 192 ? 25.984 -13.883 4.035 1 91.81 192 SER B CA 1
ATOM 3427 C C . SER B 1 192 ? 26.516 -13.445 2.678 1 91.81 192 SER B C 1
ATOM 3429 O O . SER B 1 192 ? 27.688 -13.07 2.561 1 91.81 192 SER B O 1
ATOM 3431 N N . LEU B 1 193 ? 25.672 -13.492 1.686 1 93.5 193 LEU B N 1
ATOM 3432 C CA . LEU B 1 193 ? 26.094 -13.117 0.34 1 93.5 193 LEU B CA 1
ATOM 3433 C C . LEU B 1 193 ? 25.984 -11.609 0.134 1 93.5 193 LEU B C 1
ATOM 3435 O O . LEU B 1 193 ? 24.891 -11.047 0.229 1 93.5 193 LEU B O 1
ATOM 3439 N N . SER B 1 194 ? 26.984 -10.945 -0.243 1 91.19 194 SER B N 1
ATOM 3440 C CA . SER B 1 194 ? 27.047 -9.492 -0.369 1 91.19 194 SER B CA 1
ATOM 3441 C C . SER B 1 194 ? 26.156 -9 -1.508 1 91.19 194 SER B C 1
ATOM 3443 O O . SER B 1 194 ? 25.609 -7.898 -1.443 1 91.19 194 SER B O 1
ATOM 3445 N N . ALA B 1 195 ? 26.016 -9.789 -2.514 1 93.94 195 ALA B N 1
ATOM 3446 C CA . ALA B 1 195 ? 25.266 -9.383 -3.705 1 93.94 195 ALA B CA 1
ATOM 3447 C C . ALA B 1 195 ? 23.781 -9.633 -3.527 1 93.94 195 ALA B C 1
ATOM 3449 O O . ALA B 1 195 ? 22.969 -9.273 -4.387 1 93.94 195 ALA B O 1
ATOM 3450 N N . VAL B 1 196 ? 23.422 -10.289 -2.418 1 96.38 196 VAL B N 1
ATOM 3451 C CA . VAL B 1 196 ? 22.031 -10.719 -2.244 1 96.38 196 VAL B CA 1
ATOM 3452 C C . VAL B 1 196 ? 21.391 -9.961 -1.082 1 96.38 196 VAL B C 1
ATOM 3454 O O . VAL B 1 196 ? 21.984 -9.859 -0.002 1 96.38 196 VAL B O 1
ATOM 3457 N N . THR B 1 197 ? 20.266 -9.406 -1.322 1 94.94 197 THR B N 1
ATOM 3458 C CA . THR B 1 197 ? 19.469 -8.773 -0.28 1 94.94 197 THR B CA 1
ATOM 3459 C C . THR B 1 197 ? 18.125 -9.492 -0.116 1 94.94 197 THR B C 1
ATOM 3461 O O . THR B 1 197 ? 17.344 -9.586 -1.064 1 94.94 197 THR B O 1
ATOM 3464 N N . CYS B 1 198 ? 17.875 -9.992 1.042 1 96.31 198 CYS B N 1
ATOM 3465 C CA . CYS B 1 198 ? 16.625 -10.664 1.355 1 96.31 198 CYS B CA 1
ATOM 3466 C C . CYS B 1 198 ? 15.578 -9.664 1.845 1 96.31 198 CYS B C 1
ATOM 3468 O O . CYS B 1 198 ? 15.883 -8.781 2.643 1 96.31 198 CYS B O 1
ATOM 3470 N N . LEU B 1 199 ? 14.359 -9.797 1.362 1 94.56 199 LEU B N 1
ATOM 3471 C CA . LEU B 1 199 ? 13.227 -8.969 1.768 1 94.56 199 LEU B CA 1
ATOM 3472 C C . LEU B 1 199 ? 12.117 -9.828 2.371 1 94.56 199 LEU B C 1
ATOM 3474 O O . LEU B 1 199 ? 11.078 -10.031 1.745 1 94.56 199 LEU B O 1
ATOM 3478 N N . PRO B 1 200 ? 12.25 -10.211 3.574 1 93.94 200 PRO B N 1
ATOM 3479 C CA . PRO B 1 200 ? 11.297 -11.148 4.176 1 93.94 200 PRO B CA 1
ATOM 3480 C C . PRO B 1 200 ? 9.906 -10.547 4.344 1 93.94 200 PRO B C 1
ATOM 3482 O O . PRO B 1 200 ? 8.922 -11.281 4.473 1 93.94 200 PRO B O 1
ATOM 3485 N N . ALA B 1 201 ? 9.781 -9.234 4.348 1 91.44 201 ALA B N 1
ATOM 3486 C CA . ALA B 1 201 ? 8.492 -8.578 4.527 1 91.44 201 ALA B CA 1
ATOM 3487 C C . ALA B 1 201 ? 7.758 -8.438 3.197 1 91.44 201 ALA B C 1
ATOM 3489 O O . ALA B 1 201 ? 6.562 -8.133 3.166 1 91.44 201 ALA B O 1
ATOM 3490 N N . CYS B 1 202 ? 8.422 -8.602 2.115 1 95.06 202 CYS B N 1
ATOM 3491 C CA . CYS B 1 202 ? 7.832 -8.5 0.786 1 95.06 202 CYS B CA 1
ATOM 3492 C C . CYS B 1 202 ? 7.137 -9.797 0.397 1 95.06 202 CYS B C 1
ATOM 3494 O O . CYS B 1 202 ? 7.68 -10.594 -0.375 1 95.06 202 CYS B O 1
ATOM 3496 N N . ILE B 1 203 ? 5.965 -10.047 0.919 1 96.56 203 ILE B N 1
ATOM 3497 C CA . ILE B 1 203 ? 5.297 -11.336 0.758 1 96.56 203 ILE B CA 1
ATOM 3498 C C . ILE B 1 203 ? 3.955 -11.133 0.056 1 96.56 203 ILE B C 1
ATOM 3500 O O . ILE B 1 203 ? 3.236 -12.102 -0.207 1 96.56 203 ILE B O 1
ATOM 3504 N N . HIS B 1 204 ? 3.535 -9.906 -0.22 1 96.62 204 HIS B N 1
ATOM 3505 C CA . HIS B 1 204 ? 2.33 -9.578 -0.974 1 96.62 204 HIS B CA 1
ATOM 3506 C C . HIS B 1 204 ? 2.639 -8.633 -2.125 1 96.62 204 HIS B C 1
ATOM 3508 O O . HIS B 1 204 ? 3.541 -7.797 -2.021 1 96.62 204 HIS B O 1
ATOM 3514 N N . ALA B 1 205 ? 1.912 -8.797 -3.189 1 98.06 205 ALA B N 1
ATOM 3515 C CA . ALA B 1 205 ? 2.025 -7.832 -4.277 1 98.06 205 ALA B CA 1
ATOM 3516 C C . ALA B 1 205 ? 1.548 -6.449 -3.836 1 98.06 205 ALA B C 1
ATOM 3518 O O . ALA B 1 205 ? 0.547 -6.332 -3.125 1 98.06 205 ALA B O 1
ATOM 3519 N N . SER B 1 206 ? 2.273 -5.453 -4.184 1 97.25 206 SER B N 1
ATOM 3520 C CA . SER B 1 206 ? 1.824 -4.098 -3.898 1 97.25 206 SER B CA 1
ATOM 3521 C C . SER B 1 206 ? 0.77 -3.639 -4.902 1 97.25 206 SER B C 1
ATOM 3523 O O . SER B 1 206 ? 0.703 -4.156 -6.02 1 97.25 206 SER B O 1
ATOM 3525 N N . THR B 1 207 ? -0.064 -2.68 -4.496 1 97.69 207 THR B N 1
ATOM 3526 C CA . THR B 1 207 ? -1.048 -2.078 -5.391 1 97.69 207 THR B CA 1
ATOM 3527 C C . THR B 1 207 ? -0.373 -1.509 -6.637 1 97.69 207 THR B C 1
ATOM 3529 O O . THR B 1 207 ? -0.854 -1.703 -7.754 1 97.69 207 THR B O 1
ATOM 3532 N N . GLY B 1 208 ? 0.76 -0.826 -6.406 1 96.69 208 GLY B N 1
ATOM 3533 C CA . GLY B 1 208 ? 1.496 -0.271 -7.531 1 96.69 208 GLY B CA 1
ATOM 3534 C C . GLY B 1 208 ? 1.929 -1.322 -8.539 1 96.69 208 GLY B C 1
ATOM 3535 O O . GLY B 1 208 ? 1.82 -1.112 -9.75 1 96.69 208 GLY B O 1
ATOM 3536 N N . ALA B 1 209 ? 2.445 -2.412 -8.039 1 98.38 209 ALA B N 1
ATOM 3537 C CA . ALA B 1 209 ? 2.902 -3.488 -8.914 1 98.38 209 ALA B CA 1
ATOM 3538 C C . ALA B 1 209 ? 1.741 -4.086 -9.703 1 98.38 209 ALA B C 1
ATOM 3540 O O . ALA B 1 209 ? 1.865 -4.352 -10.898 1 98.38 209 ALA B O 1
ATOM 3541 N N . LEU B 1 210 ? 0.594 -4.328 -9.078 1 98.75 210 LEU B N 1
ATOM 3542 C CA . LEU B 1 210 ? -0.586 -4.871 -9.742 1 98.75 210 LEU B CA 1
ATOM 3543 C C . LEU B 1 210 ? -1.063 -3.934 -10.844 1 98.75 210 LEU B C 1
ATOM 3545 O O . LEU B 1 210 ? -1.373 -4.379 -11.953 1 98.75 210 LEU B O 1
ATOM 3549 N N . CYS B 1 211 ? -1.074 -2.664 -10.547 1 98.56 211 CYS B N 1
ATOM 3550 C CA . CYS B 1 211 ? -1.493 -1.678 -11.539 1 98.56 211 CYS B CA 1
ATOM 3551 C C . CYS B 1 211 ? -0.532 -1.649 -12.719 1 98.56 211 CYS B C 1
ATOM 3553 O O . CYS B 1 211 ? -0.962 -1.563 -13.875 1 98.56 211 CYS B O 1
ATOM 3555 N N . LEU B 1 212 ? 0.745 -1.652 -12.375 1 98.25 212 LEU B N 1
ATOM 3556 C CA . LEU B 1 212 ? 1.745 -1.638 -13.438 1 98.25 212 LEU B CA 1
ATOM 3557 C C . LEU B 1 212 ? 1.597 -2.859 -14.336 1 98.25 212 LEU B C 1
ATOM 3559 O O . LEU B 1 212 ? 1.646 -2.738 -15.562 1 98.25 212 LEU B O 1
ATOM 3563 N N . LEU B 1 213 ? 1.427 -4.039 -13.789 1 98.5 213 LEU B N 1
ATOM 3564 C CA . LEU B 1 213 ? 1.226 -5.25 -14.578 1 98.5 213 LEU B CA 1
ATOM 3565 C C . LEU B 1 213 ? -0.046 -5.152 -15.414 1 98.5 213 LEU B C 1
ATOM 3567 O O . LEU B 1 213 ? -0.061 -5.555 -16.578 1 98.5 213 LEU B O 1
ATOM 3571 N N . ALA B 1 214 ? -1.131 -4.648 -14.812 1 98.5 214 ALA B N 1
ATOM 3572 C CA . ALA B 1 214 ? -2.4 -4.508 -15.516 1 98.5 214 ALA B CA 1
ATOM 3573 C C . ALA B 1 214 ? -2.252 -3.604 -16.734 1 98.5 214 ALA B C 1
ATOM 3575 O O . ALA B 1 214 ? -2.836 -3.871 -17.797 1 98.5 214 ALA B O 1
ATOM 3576 N N . ARG B 1 215 ? -1.469 -2.533 -16.578 1 97.31 215 ARG B N 1
ATOM 3577 C CA . ARG B 1 215 ? -1.226 -1.614 -17.688 1 97.31 215 ARG B CA 1
ATOM 3578 C C . ARG B 1 215 ? -0.586 -2.336 -18.875 1 97.31 215 ARG B C 1
ATOM 3580 O O . ARG B 1 215 ? -0.79 -1.951 -20.016 1 97.31 215 ARG B O 1
ATOM 3587 N N . HIS B 1 216 ? 0.165 -3.338 -18.594 1 96.38 216 HIS B N 1
ATOM 3588 C CA . HIS B 1 216 ? 0.879 -4.086 -19.609 1 96.38 216 HIS B CA 1
ATOM 3589 C C . HIS B 1 216 ? 0.195 -5.418 -19.906 1 96.38 216 HIS B C 1
ATOM 3591 O O . HIS B 1 216 ? 0.792 -6.312 -20.516 1 96.38 216 HIS B O 1
ATOM 3597 N N . GLY B 1 217 ? -1.021 -5.598 -19.469 1 95.88 217 GLY B N 1
ATOM 3598 C CA . GLY B 1 217 ? -1.732 -6.855 -19.609 1 95.88 217 GLY B CA 1
ATOM 3599 C C . GLY B 1 217 ? -2.121 -7.164 -21.047 1 95.88 217 GLY B C 1
ATOM 3600 O O . GLY B 1 217 ? -2.309 -6.25 -21.859 1 95.88 217 GLY B O 1
ATOM 3601 N N . ASP B 1 218 ? -2.182 -8.5 -21.391 1 96.19 218 ASP B N 1
ATOM 3602 C CA . ASP B 1 218 ? -2.705 -8.953 -22.672 1 96.19 218 ASP B CA 1
ATOM 3603 C C . ASP B 1 218 ? -4.215 -9.172 -22.594 1 96.19 218 ASP B C 1
ATOM 3605 O O . ASP B 1 218 ? -4.676 -10.281 -22.328 1 96.19 218 ASP B O 1
ATOM 3609 N N . TYR B 1 219 ? -4.961 -8.125 -22.938 1 97.12 219 TYR B N 1
ATOM 3610 C CA . TYR B 1 219 ? -6.406 -8.133 -22.734 1 97.12 219 TYR B CA 1
ATOM 3611 C C . TYR B 1 219 ? -7.109 -8.789 -23.922 1 97.12 219 TYR B C 1
ATOM 3613 O O . TYR B 1 219 ? -6.75 -8.547 -25.078 1 97.12 219 TYR B O 1
ATOM 3621 N N . ALA B 1 220 ? -8.031 -9.672 -23.641 1 96.44 220 ALA B N 1
ATOM 3622 C CA . ALA B 1 220 ? -8.836 -10.406 -24.625 1 96.44 220 ALA B CA 1
ATOM 3623 C C . ALA B 1 220 ? -10.234 -10.688 -24.078 1 96.44 220 ALA B C 1
ATOM 3625 O O . ALA B 1 220 ? -10.461 -10.617 -22.859 1 96.44 220 ALA B O 1
ATOM 3626 N N . PRO B 1 221 ? -11.188 -10.977 -24.922 1 94.38 221 PRO B N 1
ATOM 3627 C CA . PRO B 1 221 ? -12.555 -11.227 -24.469 1 94.38 221 PRO B CA 1
ATOM 3628 C C . PRO B 1 221 ? -12.719 -12.586 -23.797 1 94.38 221 PRO B C 1
ATOM 3630 O O . PRO B 1 221 ? -13.711 -12.82 -23.094 1 94.38 221 PRO B O 1
ATOM 3633 N N . GLU B 1 222 ? -11.75 -13.445 -23.953 1 92.88 222 GLU B N 1
ATOM 3634 C CA . GLU B 1 222 ? -11.844 -14.805 -23.422 1 92.88 222 GLU B CA 1
ATOM 3635 C C . GLU B 1 222 ? -11.594 -14.82 -21.922 1 92.88 222 GLU B C 1
ATOM 3637 O O . GLU B 1 222 ? -10.828 -14.008 -21.406 1 92.88 222 GLU B O 1
ATOM 3642 N N . ASP B 1 223 ? -12.203 -15.742 -21.266 1 93.12 223 ASP B N 1
ATOM 3643 C CA . ASP B 1 223 ? -11.969 -15.938 -19.844 1 93.12 223 ASP B CA 1
ATOM 3644 C C . ASP B 1 223 ? -10.516 -16.312 -19.562 1 93.12 223 ASP B C 1
ATOM 3646 O O . ASP B 1 223 ? -9.852 -16.906 -20.422 1 93.12 223 ASP B O 1
ATOM 3650 N N . ILE B 1 224 ? -10.031 -15.969 -18.438 1 94.5 224 ILE B N 1
ATOM 3651 C CA . ILE B 1 224 ? -8.656 -16.219 -18.031 1 94.5 224 ILE B CA 1
ATOM 3652 C C . ILE B 1 224 ? -8.516 -17.625 -17.484 1 94.5 224 ILE B C 1
ATOM 3654 O O . ILE B 1 224 ? -9.32 -18.062 -16.656 1 94.5 224 ILE B O 1
ATOM 3658 N N . GLU B 1 225 ? -7.527 -18.328 -17.859 1 92.81 225 GLU B N 1
ATOM 3659 C CA . GLU B 1 225 ? -7.219 -19.641 -17.312 1 92.81 225 GLU B CA 1
ATOM 3660 C C . GLU B 1 225 ? -6.254 -19.547 -16.125 1 92.81 225 GLU B C 1
ATOM 3662 O O . GLU B 1 225 ? -5.273 -18.797 -16.188 1 92.81 225 GLU B O 1
ATOM 3667 N N . PRO B 1 226 ? -6.566 -20.281 -15.094 1 93.38 226 PRO B N 1
ATOM 3668 C CA . PRO B 1 226 ? -5.617 -20.281 -13.977 1 93.38 226 PRO B CA 1
ATOM 3669 C C . PRO B 1 226 ? -4.254 -20.844 -14.367 1 93.38 226 PRO B C 1
ATOM 3671 O O . PRO B 1 226 ? -4.156 -21.672 -15.281 1 93.38 226 PRO B O 1
ATOM 3674 N N . LEU B 1 227 ? -3.207 -20.375 -13.734 1 87.5 227 LEU B N 1
ATOM 3675 C CA . LEU B 1 227 ? -1.856 -20.891 -13.898 1 87.5 227 LEU B CA 1
ATOM 3676 C C . LEU B 1 227 ? -1.506 -21.844 -12.766 1 87.5 227 LEU B C 1
ATOM 3678 O O . LEU B 1 227 ? -1.369 -21.438 -11.609 1 87.5 227 LEU B O 1
ATOM 3682 N N . TYR B 1 228 ? -1.49 -23.156 -13.047 1 80.75 228 TYR B N 1
ATOM 3683 C CA . TYR B 1 228 ? -1.101 -24.156 -12.07 1 80.75 228 TYR B CA 1
ATOM 3684 C C . TYR B 1 228 ? 0.29 -24.703 -12.375 1 80.75 228 TYR B C 1
ATOM 3686 O O . TYR B 1 228 ? 0.631 -24.938 -13.539 1 80.75 228 TYR B O 1
ATOM 3694 N N . VAL B 1 229 ? 1.124 -24.547 -11.398 1 75.62 229 VAL B N 1
ATOM 3695 C CA . VAL B 1 229 ? 2.475 -25.062 -11.586 1 75.62 229 VAL B CA 1
ATOM 3696 C C . VAL B 1 229 ? 2.502 -26.562 -11.266 1 75.62 229 VAL B C 1
ATOM 3698 O O . VAL B 1 229 ? 2.125 -26.969 -10.164 1 75.62 229 VAL B O 1
ATOM 3701 N N . ARG B 1 230 ? 2.262 -27.422 -12.266 1 58.44 230 ARG B N 1
ATOM 3702 C CA . ARG B 1 230 ? 2.281 -28.875 -12.141 1 58.44 230 ARG B CA 1
ATOM 3703 C C . ARG B 1 230 ? 3.652 -29.359 -11.688 1 58.44 230 ARG B C 1
ATOM 3705 O O . ARG B 1 230 ? 4.672 -28.75 -12.016 1 58.44 230 ARG B O 1
ATOM 3712 N N . PRO B 1 231 ? 3.668 -30.219 -10.625 1 50.53 231 PRO B N 1
ATOM 3713 C CA . PRO B 1 231 ? 4.938 -30.844 -10.25 1 50.53 231 PRO B CA 1
ATOM 3714 C C . PRO B 1 231 ? 5.758 -31.281 -11.461 1 50.53 231 PRO B C 1
ATOM 3716 O O . PRO B 1 231 ? 5.203 -31.75 -12.453 1 50.53 231 PRO B O 1
ATOM 3719 N N . CYS B 1 232 ? 6.66 -30.531 -11.883 1 41.62 232 CYS B N 1
ATOM 3720 C CA . CYS B 1 232 ? 7.52 -31.078 -12.93 1 41.62 232 CYS B CA 1
ATOM 3721 C C . CYS B 1 232 ? 7.477 -32.594 -12.93 1 41.62 232 CYS B C 1
ATOM 3723 O O . CYS B 1 232 ? 6.867 -33.188 -13.812 1 41.62 232 CYS B O 1
ATOM 3725 N N . ASP B 1 233 ? 8.672 -33.125 -12.586 1 37.84 233 ASP B N 1
ATOM 3726 C CA . ASP B 1 233 ? 9.312 -34.406 -12.914 1 37.84 233 ASP B CA 1
ATOM 3727 C C . ASP B 1 233 ? 8.672 -35.562 -12.148 1 37.84 233 ASP B C 1
ATOM 3729 O O . ASP B 1 233 ? 9.125 -36.688 -12.234 1 37.84 233 ASP B O 1
ATOM 3733 N N . ALA B 1 234 ? 8.016 -35.5 -11.047 1 39.41 234 ALA B N 1
ATOM 3734 C CA . ALA B 1 234 ? 7.758 -36.875 -10.633 1 39.41 234 ALA B CA 1
ATOM 3735 C C . ALA B 1 234 ? 6.754 -37.562 -11.57 1 39.41 234 ALA B C 1
ATOM 3737 O O . ALA B 1 234 ? 6.684 -38.781 -11.633 1 39.41 234 ALA B O 1
ATOM 3738 N N . VAL B 1 235 ? 5.887 -36.812 -12.195 1 40.91 235 VAL B N 1
ATOM 3739 C CA . VAL B 1 235 ? 5.066 -37.5 -13.195 1 40.91 235 VAL B CA 1
ATOM 3740 C C . VAL B 1 235 ? 5.918 -37.812 -14.414 1 40.91 235 VAL B C 1
ATOM 3742 O O . VAL B 1 235 ? 5.703 -38.844 -15.07 1 40.91 235 VAL B O 1
ATOM 3745 N N . ASP B 1 236 ? 6.746 -36.875 -14.812 1 40.53 236 ASP B N 1
ATOM 3746 C CA . ASP B 1 236 ? 7.645 -37.25 -15.898 1 40.53 236 ASP B CA 1
ATOM 3747 C C . ASP B 1 236 ? 8.602 -38.375 -15.469 1 40.53 236 ASP B C 1
ATOM 3749 O O . ASP B 1 236 ? 9.109 -39.125 -16.297 1 40.53 236 ASP B O 1
ATOM 3753 N N . ASN B 1 237 ? 8.945 -38.25 -14.18 1 39.69 237 ASN B N 1
ATOM 3754 C CA . ASN B 1 237 ? 9.773 -39.375 -13.695 1 39.69 237 ASN B CA 1
ATOM 3755 C C . ASN B 1 237 ? 8.922 -40.562 -13.25 1 39.69 237 ASN B C 1
ATOM 3757 O O . ASN B 1 237 ? 9.453 -41.531 -12.734 1 39.69 237 ASN B O 1
ATOM 3761 N N . LEU B 1 238 ? 7.668 -40.344 -13.188 1 42.41 238 LEU B N 1
ATOM 3762 C CA . LEU B 1 238 ? 6.781 -41.469 -12.859 1 42.41 238 LEU B CA 1
ATOM 3763 C C . LEU B 1 238 ? 6.961 -42.594 -13.852 1 42.41 238 LEU B C 1
ATOM 3765 O O . LEU B 1 238 ? 7.043 -43.781 -13.453 1 42.41 238 LEU B O 1
ATOM 3769 N N . PRO B 1 239 ? 6.895 -42.125 -15.125 1 43.44 239 PRO B N 1
ATOM 3770 C CA . PRO B 1 239 ? 7.164 -43.25 -16.016 1 43.44 239 PRO B CA 1
ATOM 3771 C C . PRO B 1 239 ? 8.492 -43.938 -15.695 1 43.44 239 PRO B C 1
ATOM 3773 O O . PRO B 1 239 ? 8.578 -45.156 -15.742 1 43.44 239 PRO B O 1
ATOM 3776 N N . ASP B 1 240 ? 9.5 -43.062 -15.367 1 45.06 240 ASP B N 1
ATOM 3777 C CA . ASP B 1 240 ? 10.797 -43.688 -15.055 1 45.06 240 ASP B CA 1
ATOM 3778 C C . ASP B 1 240 ? 10.766 -44.375 -13.695 1 45.06 240 ASP B C 1
ATOM 3780 O O . ASP B 1 240 ? 11.344 -45.438 -13.531 1 45.06 240 ASP B O 1
ATOM 3784 N N . LEU B 1 241 ? 10.086 -43.781 -12.742 1 44.81 241 LEU B N 1
ATOM 3785 C CA . LEU B 1 241 ? 9.914 -44.469 -11.461 1 44.81 241 LEU B CA 1
ATOM 3786 C C . LEU B 1 241 ? 9.023 -45.719 -11.617 1 44.81 241 LEU B C 1
ATOM 3788 O O . LEU B 1 241 ? 9.305 -46.75 -11.047 1 44.81 241 LEU B O 1
ATOM 3792 N N . ALA B 1 242 ? 7.906 -45.469 -12.43 1 45.91 242 ALA B N 1
ATOM 3793 C CA . ALA B 1 242 ? 7.07 -46.625 -12.727 1 45.91 242 ALA B CA 1
ATOM 3794 C C . ALA B 1 242 ? 7.855 -47.719 -13.477 1 45.91 242 ALA B C 1
ATOM 3796 O O . ALA B 1 242 ? 7.719 -48.906 -13.195 1 45.91 242 ALA B O 1
ATOM 3797 N N . ARG B 1 243 ? 8.742 -47.281 -14.383 1 48.44 243 ARG B N 1
ATOM 3798 C CA . ARG B 1 243 ? 9.602 -48.25 -15.078 1 48.44 243 ARG B CA 1
ATOM 3799 C C . ARG B 1 243 ? 10.547 -48.938 -14.102 1 48.44 243 ARG B C 1
ATOM 3801 O O . ARG B 1 243 ? 10.766 -50.156 -14.203 1 48.44 243 ARG B O 1
ATOM 3808 N N . ARG B 1 244 ? 11.055 -48.188 -13.18 1 50.38 244 ARG B N 1
ATOM 3809 C CA . ARG B 1 244 ? 11.977 -48.812 -12.234 1 50.38 244 ARG B CA 1
ATOM 3810 C C . ARG B 1 244 ? 11.234 -49.719 -11.266 1 50.38 244 ARG B C 1
ATOM 3812 O O . ARG B 1 244 ? 11.82 -50.656 -10.711 1 50.38 244 ARG B O 1
ATOM 3819 N N . GLN B 1 245 ? 9.938 -49.375 -11.008 1 52.16 245 GLN B N 1
ATOM 3820 C CA . GLN B 1 245 ? 9.164 -50.219 -10.109 1 52.16 245 GLN B CA 1
ATOM 3821 C C . GLN B 1 245 ? 8.383 -51.281 -10.891 1 52.16 245 GLN B C 1
ATOM 3823 O O . GLN B 1 245 ? 7.605 -52.031 -10.312 1 52.16 245 GLN B O 1
ATOM 3828 N N . GLY B 1 246 ? 8.641 -51.469 -12.156 1 53.75 246 GLY B N 1
ATOM 3829 C CA . GLY B 1 246 ? 8.078 -52.531 -12.977 1 53.75 246 GLY B CA 1
ATOM 3830 C C . GLY B 1 246 ? 6.629 -52.281 -13.352 1 53.75 246 GLY B C 1
ATOM 3831 O O . GLY B 1 246 ? 5.91 -53.219 -13.711 1 53.75 246 GLY B O 1
ATOM 3832 N N . ARG B 1 247 ? 6.078 -51.219 -12.898 1 51.22 247 ARG B N 1
ATOM 3833 C CA . ARG B 1 247 ? 4.656 -51.031 -13.172 1 51.22 247 ARG B CA 1
ATOM 3834 C C . ARG B 1 247 ? 4.438 -50.312 -14.508 1 51.22 247 ARG B C 1
ATOM 3836 O O . ARG B 1 247 ? 5.344 -49.656 -15.016 1 51.22 247 ARG B O 1
ATOM 3843 N N . ASP B 1 248 ? 3.5 -50.75 -15.336 1 50.72 248 ASP B N 1
ATOM 3844 C CA . ASP B 1 248 ? 3.139 -50.25 -16.656 1 50.72 248 ASP B CA 1
ATOM 3845 C C . ASP B 1 248 ? 2.988 -48.719 -16.625 1 50.72 248 ASP B C 1
ATOM 3847 O O . ASP B 1 248 ? 2.252 -48.188 -15.797 1 50.72 248 ASP B O 1
ATOM 3851 N N . SER B 1 249 ? 3.959 -48.031 -17.156 1 54.56 249 SER B N 1
ATOM 3852 C CA . SER B 1 249 ? 4.117 -46.562 -17.203 1 54.56 249 SER B CA 1
ATOM 3853 C C . SER B 1 249 ? 2.828 -45.906 -17.641 1 54.56 249 SER B C 1
ATOM 3855 O O . SER B 1 249 ? 2.467 -44.844 -17.125 1 54.56 249 SER B O 1
ATOM 3857 N N . ASP B 1 250 ? 2.139 -46.406 -18.578 1 56.06 250 ASP B N 1
ATOM 3858 C CA . ASP B 1 250 ? 0.933 -45.812 -19.125 1 56.06 250 ASP B CA 1
ATOM 3859 C C . ASP B 1 250 ? -0.196 -45.781 -18.094 1 56.06 250 ASP B C 1
ATOM 3861 O O . ASP B 1 250 ? -0.94 -44.812 -18 1 56.06 250 ASP B O 1
ATOM 3865 N N . ALA B 1 251 ? -0.454 -46.812 -17.312 1 55.28 251 ALA B N 1
ATOM 3866 C CA . ALA B 1 251 ? -1.51 -46.906 -16.297 1 55.28 251 ALA B CA 1
ATOM 3867 C C . ALA B 1 251 ? -1.229 -45.969 -15.141 1 55.28 251 ALA B C 1
ATOM 3869 O O . ALA B 1 251 ? -2.143 -45.312 -14.617 1 55.28 251 ALA B O 1
ATOM 3870 N N . ALA B 1 252 ? 0.018 -45.812 -14.758 1 52.66 252 ALA B N 1
ATOM 3871 C CA . ALA B 1 252 ? 0.369 -44.906 -13.672 1 52.66 252 ALA B CA 1
ATOM 3872 C C . ALA B 1 252 ? 0.189 -43.438 -14.086 1 52.66 252 ALA B C 1
ATOM 3874 O O . ALA B 1 252 ? -0.301 -42.625 -13.297 1 52.66 252 ALA B O 1
ATOM 3875 N N . THR B 1 253 ? 0.523 -43.094 -15.289 1 52.91 253 THR B N 1
ATOM 3876 C CA . THR B 1 253 ? 0.262 -41.781 -15.82 1 52.91 253 THR B CA 1
ATOM 3877 C C . THR B 1 253 ? -1.238 -41.5 -15.875 1 52.91 253 THR B C 1
ATOM 3879 O O . THR B 1 253 ? -1.689 -40.406 -15.516 1 52.91 253 THR B O 1
ATOM 3882 N N . ALA B 1 254 ? -2.08 -42.406 -16.359 1 56.06 254 ALA B N 1
ATOM 3883 C CA . ALA B 1 254 ? -3.531 -42.25 -16.422 1 56.06 254 ALA B CA 1
ATOM 3884 C C . ALA B 1 254 ? -4.125 -42.125 -15.023 1 56.06 254 ALA B C 1
ATOM 3886 O O . ALA B 1 254 ? -5.035 -41.344 -14.789 1 56.06 254 ALA B O 1
ATOM 3887 N N . GLU B 1 255 ? -3.645 -42.812 -14.016 1 5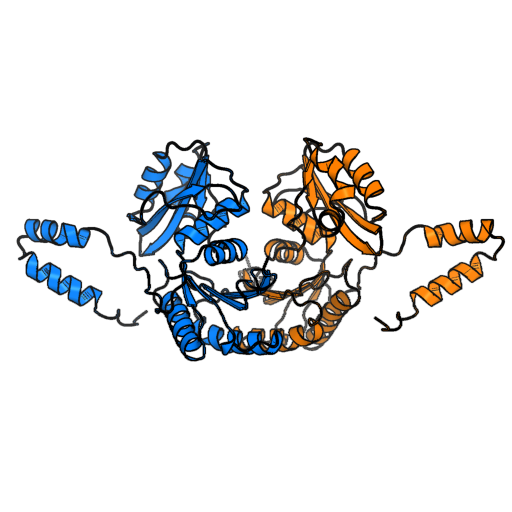3.31 255 GLU B N 1
ATOM 3888 C CA . GLU B 1 255 ? -4.141 -42.719 -12.648 1 53.31 255 GLU B CA 1
ATOM 3889 C C . GLU B 1 255 ? -3.756 -41.375 -12.016 1 53.31 255 GLU B C 1
ATOM 3891 O O . GLU B 1 255 ? -4.555 -40.781 -11.297 1 53.31 255 GLU B O 1
ATOM 3896 N N . LEU B 1 256 ? -2.555 -41 -12.297 1 49.09 256 LEU B N 1
ATOM 3897 C CA . LEU B 1 256 ? -2.152 -39.688 -11.805 1 49.09 256 LEU B CA 1
ATOM 3898 C C . LEU B 1 256 ? -2.941 -38.562 -12.5 1 49.09 256 LEU B C 1
ATOM 3900 O O . LEU B 1 256 ? -3.396 -37.625 -11.852 1 49.09 256 LEU B O 1
ATOM 3904 N N . GLU B 1 257 ? -3.109 -38.594 -13.805 1 51.59 257 GLU B N 1
ATOM 3905 C CA . GLU B 1 257 ? -4 -37.656 -14.477 1 51.59 257 GLU B CA 1
ATOM 3906 C C . GLU B 1 257 ? -5.406 -37.719 -13.883 1 51.59 257 GLU B C 1
ATOM 3908 O O . GLU B 1 257 ? -6.055 -36.688 -13.727 1 51.59 257 GLU B O 1
ATOM 3913 N N . ARG B 1 258 ? -5.91 -38.844 -13.562 1 50.31 258 ARG B N 1
ATOM 3914 C CA . ARG B 1 258 ? -7.199 -39 -12.898 1 50.31 258 ARG B CA 1
ATOM 3915 C C . ARG B 1 258 ? -7.16 -38.375 -11.5 1 50.31 258 ARG B C 1
ATOM 3917 O O . ARG B 1 258 ? -8.078 -37.656 -11.102 1 50.31 258 ARG B O 1
ATOM 3924 N N . LEU B 1 259 ? -6.129 -38.594 -10.773 1 48.25 259 LEU B N 1
ATOM 3925 C CA . LEU B 1 259 ? -6.035 -38.031 -9.422 1 48.25 259 LEU B CA 1
ATOM 3926 C C . LEU B 1 259 ? -5.828 -36.531 -9.453 1 48.25 259 LEU B C 1
ATOM 3928 O O . LEU B 1 259 ? -6.34 -35.812 -8.586 1 48.25 259 LEU B O 1
ATOM 3932 N N . LEU B 1 260 ? -5.039 -36.094 -10.367 1 46.72 260 LEU B N 1
ATOM 3933 C CA . LEU B 1 260 ? -4.828 -34.656 -10.523 1 46.72 260 LEU B CA 1
ATOM 3934 C C . LEU B 1 260 ? -6.117 -33.969 -10.945 1 46.72 260 LEU B C 1
ATOM 3936 O O . LEU B 1 260 ? -6.312 -32.781 -10.656 1 46.72 260 LEU B O 1
ATOM 3940 N N . HIS B 1 261 ? -6.977 -34.562 -11.758 1 44.75 261 HIS B N 1
ATOM 3941 C CA . HIS B 1 261 ? -8.305 -34.062 -12.094 1 44.75 261 HIS B CA 1
ATOM 3942 C C . HIS B 1 261 ? -9.305 -34.344 -10.992 1 44.75 261 HIS B C 1
ATOM 3944 O O . HIS B 1 261 ? -10.461 -33.938 -11.062 1 44.75 261 HIS B O 1
ATOM 3950 N N . LEU B 1 262 ? -9.016 -35.219 -10.094 1 40.09 262 LEU B N 1
ATOM 3951 C CA . LEU B 1 262 ? -9.922 -35.438 -8.977 1 40.09 262 LEU B CA 1
ATOM 3952 C C . LEU B 1 262 ? -9.898 -34.25 -8.031 1 40.09 262 LEU B C 1
ATOM 3954 O O . LEU B 1 262 ? -8.828 -33.75 -7.672 1 40.09 262 LEU B O 1
ATOM 3958 N N . ALA B 1 263 ? -10.984 -33.406 -8.078 1 38.81 263 ALA B N 1
ATOM 3959 C CA . ALA B 1 263 ? -11.305 -32.375 -7.098 1 38.81 263 ALA B CA 1
ATOM 3960 C C . ALA B 1 263 ? -10.859 -32.781 -5.695 1 38.81 263 ALA B C 1
ATOM 3962 O O . ALA B 1 263 ? -11.141 -33.906 -5.258 1 38.81 263 ALA B O 1
ATOM 3963 N N . PRO B 1 264 ? -9.68 -32.25 -5.211 1 36.72 264 PRO B N 1
ATOM 3964 C CA . PRO B 1 264 ? -9.414 -32.625 -3.822 1 36.72 264 PRO B CA 1
ATOM 3965 C C . PRO B 1 264 ? -10.672 -32.562 -2.951 1 36.72 264 PRO B C 1
ATOM 3967 O O . PRO B 1 264 ? -11.578 -31.781 -3.199 1 36.72 264 PRO B O 1
ATOM 3970 N N . ASP B 1 265 ? -11.117 -33.688 -2.525 1 30.88 265 ASP B N 1
ATOM 3971 C CA . ASP B 1 265 ? -12.109 -33.688 -1.46 1 30.88 265 ASP B CA 1
ATOM 3972 C C . ASP B 1 265 ? -11.75 -32.719 -0.352 1 30.88 265 ASP B C 1
ATOM 3974 O O . ASP B 1 265 ? -10.594 -32.625 0.052 1 30.88 265 ASP B O 1
ATOM 3978 N N . SER B 1 266 ? -12.5 -31.656 -0.191 1 29.34 266 SER B N 1
ATOM 3979 C CA . SER B 1 266 ? -12.625 -30.625 0.835 1 29.34 266 SER B CA 1
ATOM 3980 C C . SER B 1 266 ? -12.375 -31.203 2.227 1 29.34 266 SER B C 1
ATOM 3982 O O . SER B 1 266 ? -12.875 -30.656 3.221 1 29.34 266 SER B O 1
ATOM 3984 N N . GLU B 1 267 ? -11.688 -32.344 2.479 1 25.38 267 GLU B N 1
ATOM 3985 C CA . GLU B 1 267 ? -11.633 -32.531 3.926 1 25.38 267 GLU B CA 1
ATOM 3986 C C . GLU B 1 267 ? -10.734 -31.484 4.586 1 25.38 267 GLU B C 1
ATOM 3988 O O . GLU B 1 267 ? -10.531 -31.5 5.801 1 25.38 267 GLU B O 1
ATOM 3993 N N . ILE B 1 268 ? -10.102 -30.469 3.92 1 20.36 268 ILE B N 1
ATOM 3994 C CA . ILE B 1 268 ? -9.555 -29.641 4.984 1 20.36 268 ILE B CA 1
ATOM 3995 C C . ILE B 1 268 ? -10.688 -28.922 5.719 1 20.36 268 ILE B C 1
ATOM 3997 O O . ILE B 1 268 ? -11.68 -28.531 5.105 1 20.36 268 ILE B O 1
#

Organism: NCBI:txid901

Radius of gyration: 26.26 Å; Cα contacts (8 Å, |Δi|>4): 1130; chains: 2; bounding box: 50×106×64 Å

pLDDT: mean 86.86, std 19.4, range [20.36, 98.88]

Solvent-accessible surface area (backbone atoms only — not comparable to full-atom values): 27779 Å² total; per-residue (Å²): 133,86,90,75,85,58,67,40,35,32,42,37,37,36,28,29,62,70,33,34,35,46,33,33,27,46,53,86,38,68,43,32,39,37,38,32,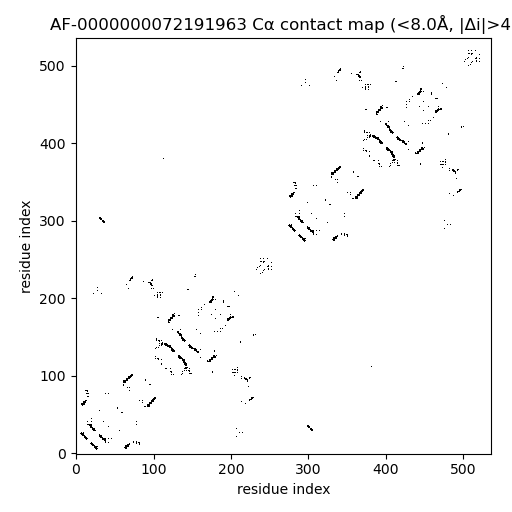50,48,46,94,41,39,82,70,34,50,61,58,49,51,54,49,48,29,62,64,71,71,53,58,75,49,62,26,41,30,34,31,34,38,24,19,56,58,38,72,65,34,24,49,51,50,47,51,51,50,49,56,47,31,74,62,39,73,28,24,31,17,63,37,52,37,60,44,26,39,38,20,25,53,29,45,49,66,59,36,48,66,67,27,31,30,38,31,23,32,68,65,53,91,78,29,20,35,38,32,43,26,35,30,66,21,56,91,38,69,34,41,72,75,51,71,79,40,76,38,36,55,60,57,49,43,52,54,58,70,67,51,82,55,79,33,32,38,36,26,17,45,26,44,49,78,33,45,77,65,44,48,71,50,72,75,36,86,42,39,46,79,35,61,82,47,49,60,60,37,71,66,26,50,51,52,45,50,75,67,44,72,65,35,82,58,79,70,71,73,44,75,82,66,78,62,48,60,68,68,38,30,38,52,48,26,51,72,67,69,42,67,36,67,61,55,51,54,49,48,53,49,52,70,67,43,71,76,75,71,79,118,132,86,92,76,84,58,69,39,36,31,43,37,37,37,28,30,61,70,34,34,34,44,35,35,26,44,53,84,38,67,42,32,39,37,37,33,50,47,46,94,42,38,81,71,33,48,62,58,51,52,54,51,48,29,61,63,69,71,53,58,75,49,64,27,41,30,35,30,33,36,25,20,55,57,40,70,66,32,25,49,51,51,48,51,51,51,49,55,48,31,74,62,38,73,27,25,30,18,62,37,52,38,59,44,24,39,38,22,26,52,29,45,49,66,58,36,48,67,67,28,31,28,37,31,23,31,69,65,52,92,76,30,21,36,38,32,44,26,35,31,67,21,57,90,39,70,33,38,73,75,51,71,77,39,80,39,38,56,60,57,50,44,53,54,57,70,67,51,82,54,79,32,32,39,36,26,16,45,27,45,49,77,34,44,76,64,44,47,72,50,72,75,36,88,42,40,44,79,35,59,83,48,50,61,60,37,71,67,28,50,52,54,45,49,74,69,43,72,65,36,82,58,79,70,71,73,44,76,82,66,76,67,53,63,66,66,36,30,38,53,50,26,51,73,68,71,42,65,36,68,61,54,51,53,48,47,54,50,52,70,68,41,72,77,73,72,78,118

Secondary structure (DSSP, 8-state):
--S-----EEEEEE-SSS-EEEEEEETTEEEEEEEES-GGGHHHHHHHHHHHHHHHHT--GGG--EEEEEEESS-HHHHHHHHHHHHHHHHTS--EEEEEEHHHHHHHHHHHHHT--TT-EEEEEEEEETTEEEEEEEE---TTS--EESS--EEE-HHHHHHHHHT---S-EEEESHHHHHTHHHHGGGGG-TTEEEETT--S--HHHHHHHHHT---BSSPPPP------TTTTHHHHHHHHTTS-HHHHHHHHHHHHHS------/--TT----EEEEEE-SSS-EEEEEEETTEEEEEEEES-GGGHHHHHHHHHHHHHHHHT--GGG--EEEEEEESS-HHHHHHHHHHHHHHHHTS--EEEEEEHHHHHHHHHHHHHT--TT-EEEEEEEEETTEEEEEEEE---TTS--EESS--EEE-HHHHHHHHHT---S-EEEESHHHHHTHHHHGGGGG-TTEEEETT--S--HHHHHHHHHT---BSSPPPP-----SHHHHHHHHHHHHTTS-HHHHHHHHHHHHHS------

Sequence (536 aa):
MDAQHGTGLELILNAAEGVLQIVVTEDEHILCAQEWYRSERATEILAPALAELATSLGIRWSDLRRMACVRGPGSFTGIRLTLATAAALRRCGRAQLAGLDYMQALATTAVMQRGMLYGGHIWVLTHARRNLVHCQPFVSYGPEIPAQPLQGVSLCTPAEAVAAITADTADAALVCGTGLRRNADACAPLESLSAVTCLPACIHASTGALCLLARHGDYAPEDIEPLYVRPCDAVDNLPDLARRQGRDSDAATAELERLLHLAPDSEIMDAQHGTGLELILNAAEGVLQIVVTEDEHILCAQEWYRSERATEILAPALAELATSLGIRWSDLRRMACVRGPGSFTGIRLTLATAAALRRCGRAQLAGLDYMQALATTAVMQRGMLYGGHIWVLTHARRNLVHCQPFVSYGPEIPAQPLQGVSLCTPAEAVAAITADTADAALVCGTGLRRNADACAPLESLSAVTCLPACIHASTGALCLLARHGDYAPEDIEPLYVRPCDAVDNLPDLARRQGRDSDAATAELERLLHLAPDSEI

InterPro domains:
  IPR000905 Gcp-like domain [PF00814] (42-136)
  IPR022496 tRNA threonylcarbamoyl adenosine modification protein TsaB [TIGR03725] (11-230)
  IPR043129 ATPase, nucleotide binding domain [SSF53067] (11-110)